Protein AF-A0A024TFE6-F1 (afdb_monomer_lite)

Foldseek 3Di:
DYDDDDDDDDDPPPPVVVVVVVVVVVVPDPDDPPPPPDPDDDLVVLVVVLCVVQDDPPPQDDDPVVVVVVVVVLVVVLVVVVVLLCVQVQDPPQRAGDPVVNVVLLQVLLVVQLVLLLVVLVCQLVVLVVVVVVVVVPAPDDPVLCCLSVVFLNVLSVVLNVLSVVPVCSSVNQVSLLRNLLSNLLSLLVVLLVRLAAAASVVNLVSLQCLLPRRSHRLVSSLVSLVVSLVSNLVSVVVSCVVVDVSSDHPLRSVLSSVLSVLSSVLSSLLSVLVSNVSSVVSSQLDPDPDPPDPDPNVVCPDCSVPQVSQADPQQRAGPDVVSRLSCLLQVLPCRVPVSDSSPPLVSLLCSLVLCVVLLVSLLVVLVSVLVVLCVQPVVDPNVLSVLSCCLRVVQQNVLSVVLSVLSNVLSVVLSVLVVVLVVVSVVVVVVVVVVVVPDDDDDDDDDDDDDDDDDDDPPDDDDDDDDDDDDDDDDDDDDDDPPVVVVVVVVVVNVVSVVVSSVSSSVSSVVSLVSLLVSLLSLLVSLLVSLVSQCVDPVRVSCSSSSVSVSVSSLCCLVRGSSSHRPNSSCVSSVVSVVVSVVVVVVVVVVVVD

Sequence (595 aa):
MEHDGASSTLDEYPYVALAETRRRIYASIPRRRSLIETPFFEEDEAAELILKANAPPNTVDGTIHEMMLNIRGSKYRHDQFAKIQAQTGMSPSTLCFSPEYERGYRKYIQRAAVPRTRVCFALGFIATLAHFLWDNQRIVYTPITKFLAFGVAVMSFGVGFVLTYVPQLSMYTETLSVVAFACVAGVLIALKPLHAQRGPVIPLLILIIPLFGVTRMRFMYSTILGWSILFAYITVQLVSRLHLGPAYDSRSDVFYQSINYGIAVVSGMVSHYRQELLRRRNYALKLPFQGMTDQDCSVALQKDKFAKKHLVHRASMEFQNPAVEECFIRHWYLIDPFPFENPNAAVLHQGAFRVIRFSVMTVLLNQLFLAVQDYRLLHKLPNHLAAIGYGLRFGVVDVAYLSTAAFMYIVGQRYYKLWLATREEDDKEASSGAEYSTCRGIEEPSTCWSWCPRWATRNPYSIVGEGDTSDEEEDGACLRKSPRRWHVMATLFHANSQTTKTNQAQTTDVLSAQIYAVMVVAVHMACMATMLFVVATSPASQALSDIYLMGFLNATIFAHRSGFRVRHKYAVGITSLVGFVTICTAASVRSFGRQ

Radius of gyration: 32.24 Å; chains: 1; bounding box: 82×68×101 Å

Structure (mmCIF, N/CA/C/O backbone):
data_AF-A0A024TFE6-F1
#
_entry.id   AF-A0A024TFE6-F1
#
loop_
_atom_site.group_PDB
_atom_site.id
_atom_site.type_symbol
_atom_site.label_atom_id
_atom_site.label_alt_id
_atom_site.label_comp_id
_atom_site.label_asym_id
_atom_site.label_entity_id
_atom_site.label_seq_id
_atom_site.pdbx_PDB_ins_code
_atom_site.Cartn_x
_atom_site.Cartn_y
_atom_site.Cartn_z
_atom_site.occupancy
_atom_site.B_iso_or_equiv
_atom_site.auth_seq_id
_atom_site.auth_comp_id
_atom_site.auth_asym_id
_atom_site.auth_atom_id
_atom_site.pdbx_PDB_model_num
ATOM 1 N N . MET A 1 1 ? -12.349 -21.672 -59.161 1.00 26.58 1 MET A N 1
ATOM 2 C CA . MET A 1 1 ? -11.613 -21.470 -60.422 1.00 26.58 1 MET A CA 1
ATOM 3 C C . MET A 1 1 ? -11.569 -19.972 -60.627 1.00 26.58 1 MET A C 1
ATOM 5 O O . MET A 1 1 ? -12.626 -19.401 -60.837 1.00 26.58 1 MET A O 1
ATOM 9 N N . GLU A 1 2 ? -10.563 -19.295 -60.078 1.00 25.42 2 GLU A N 1
ATOM 10 C CA . GLU A 1 2 ? -9.200 -19.028 -60.615 1.00 25.42 2 GLU A CA 1
ATOM 11 C C . GLU A 1 2 ? -9.153 -17.517 -60.923 1.00 25.42 2 GLU A C 1
ATOM 13 O O . GLU A 1 2 ? -10.051 -17.027 -61.597 1.00 25.42 2 GLU A O 1
ATOM 18 N N . HIS A 1 3 ? -8.408 -16.753 -60.104 1.00 25.09 3 HIS A N 1
ATOM 19 C CA . HIS A 1 3 ? -7.161 -16.023 -60.445 1.00 25.09 3 HIS A CA 1
ATOM 20 C C . HIS A 1 3 ? -7.418 -14.791 -61.357 1.00 25.09 3 HIS A C 1
ATOM 22 O O . HIS A 1 3 ? -8.149 -14.889 -62.327 1.00 25.09 3 HIS A O 1
ATOM 28 N N . ASP A 1 4 ? -6.918 -13.572 -61.124 1.00 27.09 4 ASP A N 1
ATOM 29 C CA . ASP A 1 4 ? -5.776 -13.118 -60.329 1.00 27.09 4 ASP A CA 1
ATOM 30 C C . ASP A 1 4 ? -5.905 -11.639 -59.922 1.00 27.09 4 ASP A C 1
ATOM 32 O O . ASP A 1 4 ? -6.427 -10.807 -60.667 1.00 27.09 4 ASP A O 1
ATOM 36 N N . GLY A 1 5 ? -5.387 -11.318 -58.733 1.00 24.95 5 GLY A N 1
ATOM 37 C CA . GLY A 1 5 ? -5.219 -9.961 -58.224 1.00 24.95 5 GLY A CA 1
ATOM 38 C C . GLY A 1 5 ? -3.793 -9.469 -58.454 1.00 24.95 5 GLY A C 1
ATOM 39 O O . GLY A 1 5 ? -2.841 -10.041 -57.933 1.00 24.95 5 GLY A O 1
ATOM 40 N N . ALA A 1 6 ? -3.648 -8.374 -59.196 1.00 25.41 6 ALA A N 1
ATOM 41 C CA . ALA A 1 6 ? -2.391 -7.652 -59.324 1.00 25.41 6 ALA A CA 1
ATOM 42 C C . ALA A 1 6 ? -2.224 -6.691 -58.133 1.00 25.41 6 ALA A C 1
ATOM 44 O O . ALA A 1 6 ? -2.765 -5.585 -58.130 1.00 25.41 6 ALA A O 1
ATOM 45 N N . SER A 1 7 ? -1.476 -7.108 -57.108 1.00 29.19 7 SER A N 1
ATOM 46 C CA . SER A 1 7 ? -0.965 -6.211 -56.068 1.00 29.19 7 SER A CA 1
ATOM 47 C C . SER A 1 7 ? 0.487 -5.834 -56.369 1.00 29.19 7 SER A C 1
ATOM 49 O O . SER A 1 7 ? 1.394 -6.638 -56.182 1.00 29.19 7 SER A O 1
ATOM 51 N N . SER A 1 8 ? 0.653 -4.600 -56.847 1.00 27.50 8 SER A N 1
ATOM 52 C CA . SER A 1 8 ? 1.829 -3.719 -56.779 1.00 27.50 8 SER A CA 1
ATOM 53 C C . SER A 1 8 ? 3.074 -4.278 -56.067 1.00 27.50 8 SER A C 1
ATOM 55 O O . SER A 1 8 ? 3.286 -4.053 -54.877 1.00 27.50 8 SER A O 1
ATOM 57 N N . THR A 1 9 ? 3.938 -4.941 -56.831 1.00 30.84 9 THR A N 1
ATOM 58 C CA . THR A 1 9 ? 5.328 -5.256 -56.487 1.00 30.84 9 THR A CA 1
ATOM 59 C C . THR A 1 9 ? 6.232 -4.108 -56.927 1.00 30.84 9 THR A C 1
ATOM 61 O O . THR A 1 9 ? 6.692 -4.114 -58.061 1.00 30.84 9 THR A O 1
ATOM 64 N N . LEU A 1 10 ? 6.468 -3.117 -56.072 1.00 30.81 10 LEU A N 1
ATOM 65 C CA . LEU A 1 10 ? 7.510 -2.094 -56.241 1.00 30.81 10 LEU A CA 1
ATOM 66 C C . LEU A 1 10 ? 7.674 -1.405 -54.879 1.00 30.81 10 LEU A C 1
ATOM 68 O O . LEU A 1 10 ? 6.957 -0.455 -54.609 1.00 30.81 10 LEU A O 1
ATOM 72 N N . ASP A 1 11 ? 8.501 -1.985 -53.996 1.00 31.50 11 ASP A N 1
ATOM 73 C CA . ASP A 1 11 ? 9.142 -1.307 -52.839 1.00 31.50 11 ASP A CA 1
ATOM 74 C C . ASP A 1 11 ? 10.037 -2.240 -51.975 1.00 31.50 11 ASP A C 1
ATOM 76 O O . ASP A 1 11 ? 10.689 -1.792 -51.034 1.00 31.50 11 ASP A O 1
ATOM 80 N N . GLU A 1 12 ? 10.159 -3.538 -52.289 1.00 35.84 12 GLU A N 1
ATOM 81 C CA . GLU A 1 12 ? 10.964 -4.492 -51.489 1.00 35.84 12 GLU A CA 1
ATOM 82 C C . GLU A 1 12 ? 12.464 -4.587 -51.852 1.00 35.84 12 GLU A C 1
ATOM 84 O O . GLU A 1 12 ? 13.231 -5.274 -51.172 1.00 35.84 12 GLU A O 1
ATOM 89 N N . TYR A 1 13 ? 12.935 -3.894 -52.890 1.00 35.00 13 TYR A N 1
ATOM 90 C CA . TYR A 1 13 ? 14.229 -4.228 -53.502 1.00 35.00 13 TYR A CA 1
ATOM 91 C C . TYR A 1 13 ? 15.526 -3.796 -52.774 1.00 35.00 13 TYR A C 1
ATOM 93 O O . TYR A 1 13 ? 16.515 -4.516 -52.933 1.00 35.00 13 TYR A O 1
ATOM 101 N N . PRO A 1 14 ? 15.609 -2.751 -51.919 1.00 31.52 14 PRO A N 1
ATOM 102 C CA . PRO A 1 14 ? 16.893 -2.421 -51.284 1.00 31.52 14 PRO A CA 1
ATOM 103 C C . PRO A 1 14 ? 17.210 -3.266 -50.032 1.00 31.52 14 PRO A C 1
ATOM 105 O O . PRO A 1 14 ? 18.366 -3.340 -49.615 1.00 31.52 14 PRO A O 1
ATOM 108 N N . TYR A 1 15 ? 16.223 -3.948 -49.434 1.00 31.75 15 TYR A N 1
ATOM 109 C CA . TYR A 1 15 ? 16.424 -4.749 -48.215 1.00 31.75 15 TYR A CA 1
ATOM 110 C C . TYR A 1 15 ? 16.866 -6.194 -48.488 1.00 31.75 15 TYR A C 1
ATOM 112 O O . TYR A 1 15 ? 17.599 -6.774 -47.682 1.00 31.75 15 TYR A O 1
ATOM 120 N N . VAL A 1 16 ? 16.467 -6.773 -49.625 1.00 38.72 16 VAL A N 1
ATOM 121 C CA . VAL A 1 16 ? 16.805 -8.161 -49.988 1.00 38.72 16 VAL A CA 1
ATOM 122 C C . VAL A 1 16 ? 18.270 -8.280 -50.428 1.00 38.72 16 VAL A C 1
ATOM 124 O O . VAL A 1 16 ? 18.963 -9.205 -50.000 1.00 38.72 16 VAL A O 1
ATOM 127 N N . ALA A 1 17 ? 18.786 -7.290 -51.165 1.00 34.16 17 ALA A N 1
ATOM 128 C CA . ALA A 1 17 ? 20.174 -7.276 -51.630 1.00 34.16 17 ALA A CA 1
ATOM 129 C C . ALA A 1 17 ? 21.187 -7.193 -50.468 1.00 34.16 17 ALA A C 1
ATOM 131 O O . ALA A 1 17 ? 22.140 -7.967 -50.415 1.00 34.16 17 ALA A O 1
ATOM 132 N N . LEU A 1 18 ? 20.944 -6.337 -49.465 1.00 35.34 18 LEU A N 1
ATOM 133 C CA . LEU A 1 18 ? 21.792 -6.233 -48.263 1.00 35.34 18 LEU A CA 1
ATOM 134 C C . LEU A 1 18 ? 21.763 -7.505 -47.393 1.00 35.34 18 LEU A C 1
ATOM 136 O O . LEU A 1 18 ? 22.752 -7.832 -46.728 1.00 35.34 18 LEU A O 1
ATOM 140 N N . ALA A 1 19 ? 20.649 -8.244 -47.403 1.00 40.91 19 ALA A N 1
ATOM 141 C CA . ALA A 1 19 ? 20.513 -9.508 -46.683 1.00 40.91 19 ALA A CA 1
ATOM 142 C C . ALA A 1 19 ? 21.290 -10.655 -47.357 1.00 40.91 19 ALA A C 1
ATOM 144 O O . ALA A 1 19 ? 21.881 -11.489 -46.662 1.00 40.91 19 ALA A O 1
ATOM 145 N N . GLU A 1 20 ? 21.347 -10.683 -48.691 1.00 37.34 20 GLU A N 1
ATOM 146 C CA . GLU A 1 20 ? 22.116 -11.675 -49.451 1.00 37.34 20 GLU A CA 1
ATOM 147 C C . GLU A 1 20 ? 23.628 -11.458 -49.361 1.00 37.34 20 GLU A C 1
ATOM 149 O O . GLU A 1 20 ? 24.372 -12.425 -49.159 1.00 37.34 20 GLU A O 1
ATOM 154 N N . THR A 1 21 ? 24.094 -10.206 -49.396 1.00 33.38 21 THR A N 1
ATOM 155 C CA . THR A 1 21 ? 25.523 -9.893 -49.236 1.00 33.38 21 THR A CA 1
ATOM 156 C C . THR A 1 21 ? 26.003 -10.211 -47.817 1.00 33.38 21 THR A C 1
ATOM 158 O O . THR A 1 21 ? 27.072 -10.798 -47.646 1.00 33.38 21 THR A O 1
ATOM 161 N N . ARG A 1 22 ? 25.175 -9.965 -46.784 1.00 40.38 22 ARG A N 1
ATOM 162 C CA . ARG A 1 22 ? 25.458 -10.442 -45.414 1.00 40.38 22 ARG A CA 1
ATOM 163 C C . ARG A 1 22 ? 25.509 -11.968 -45.337 1.00 40.38 22 ARG A C 1
ATOM 165 O O . ARG A 1 22 ? 26.431 -12.495 -44.720 1.00 40.38 22 ARG A O 1
ATOM 172 N N . ARG A 1 23 ? 24.583 -12.699 -45.972 1.00 35.72 23 ARG A N 1
ATOM 173 C CA . ARG A 1 23 ? 24.592 -14.179 -45.956 1.00 35.72 23 ARG A CA 1
ATOM 174 C C . ARG A 1 23 ? 25.882 -14.775 -46.518 1.00 35.72 23 ARG A C 1
ATOM 176 O O . ARG A 1 23 ? 26.357 -15.760 -45.961 1.00 35.72 23 ARG A O 1
ATOM 183 N N . ARG A 1 24 ? 26.471 -14.185 -47.565 1.00 37.34 24 ARG A N 1
ATOM 184 C CA . ARG A 1 24 ? 27.740 -14.679 -48.138 1.00 37.34 24 ARG A CA 1
ATOM 185 C C . ARG A 1 24 ? 28.943 -14.425 -47.225 1.00 37.34 24 ARG A C 1
ATOM 187 O O . ARG A 1 24 ? 29.805 -15.290 -47.126 1.00 37.34 24 ARG A O 1
ATOM 194 N N . ILE A 1 25 ? 28.967 -13.307 -46.494 1.00 38.84 25 ILE A N 1
ATOM 195 C CA . ILE A 1 25 ? 30.054 -12.973 -45.552 1.00 38.84 25 ILE A CA 1
ATOM 196 C C . ILE A 1 25 ? 29.986 -13.833 -44.273 1.00 38.84 25 ILE A C 1
ATOM 198 O O . ILE A 1 25 ? 31.017 -14.181 -43.704 1.00 38.84 25 ILE A O 1
ATOM 202 N N . TYR A 1 26 ? 28.790 -14.256 -43.843 1.00 37.16 26 TYR A N 1
ATOM 203 C CA . TYR A 1 26 ? 28.620 -15.160 -42.693 1.00 37.16 26 TYR A CA 1
ATOM 204 C C . TYR A 1 26 ? 28.802 -16.654 -43.022 1.00 37.16 26 TYR A C 1
ATOM 206 O O . TYR A 1 26 ? 28.875 -17.466 -42.100 1.00 37.16 26 TYR A O 1
ATOM 214 N N . ALA A 1 27 ? 28.894 -17.037 -44.300 1.00 35.94 27 ALA A N 1
ATOM 215 C CA . ALA A 1 27 ? 29.049 -18.435 -44.712 1.00 35.94 27 ALA A CA 1
ATOM 216 C C . ALA A 1 27 ? 30.477 -18.989 -44.521 1.00 35.94 27 ALA A C 1
ATOM 218 O O . ALA A 1 27 ? 30.652 -20.204 -44.480 1.00 35.94 27 ALA A O 1
ATOM 219 N N . SER A 1 28 ? 31.488 -18.125 -44.371 1.00 35.16 28 SER A N 1
ATOM 220 C CA . SER A 1 28 ? 32.898 -18.512 -44.185 1.00 35.16 28 SER A CA 1
ATOM 221 C C . SER A 1 28 ? 33.365 -18.513 -42.722 1.00 35.16 28 SER A C 1
ATOM 223 O O . SER A 1 28 ? 34.517 -18.840 -42.439 1.00 35.16 28 SER A O 1
ATOM 225 N N . ILE A 1 29 ? 32.481 -18.188 -41.773 1.00 34.66 29 ILE A N 1
ATOM 226 C CA . ILE A 1 29 ? 32.770 -18.248 -40.336 1.00 34.66 29 ILE A CA 1
ATOM 227 C C . ILE A 1 29 ? 32.368 -19.644 -39.836 1.00 34.66 29 ILE A C 1
ATOM 229 O O . ILE A 1 29 ? 31.231 -20.058 -40.079 1.00 34.66 29 ILE A O 1
ATOM 233 N N . PRO A 1 30 ? 33.244 -20.393 -39.136 1.00 29.64 30 PRO A N 1
ATOM 234 C CA . PRO A 1 30 ? 32.888 -21.710 -38.618 1.00 29.64 30 PRO A CA 1
ATOM 235 C C . PRO A 1 30 ? 31.619 -21.592 -37.769 1.00 29.64 30 PRO A C 1
ATOM 237 O O . PRO A 1 30 ? 31.562 -20.781 -36.841 1.00 29.64 30 PRO A O 1
ATOM 240 N N . ARG A 1 31 ? 30.591 -22.378 -38.129 1.00 32.78 31 ARG A N 1
ATOM 241 C CA . ARG A 1 31 ? 29.284 -22.444 -37.455 1.00 32.78 31 ARG A CA 1
ATOM 242 C C . ARG A 1 31 ? 29.492 -22.438 -35.941 1.00 32.78 31 ARG A C 1
ATOM 244 O O . ARG A 1 31 ? 29.918 -23.441 -35.368 1.00 32.78 31 ARG A O 1
ATOM 251 N N . ARG A 1 32 ? 29.160 -21.323 -35.278 1.00 31.52 32 ARG A N 1
ATOM 252 C CA . ARG A 1 32 ? 28.954 -21.333 -33.827 1.00 31.52 32 ARG A CA 1
ATOM 253 C C . ARG A 1 32 ? 27.873 -22.371 -33.551 1.00 31.52 32 ARG A C 1
ATOM 255 O O . ARG A 1 32 ? 26.787 -22.290 -34.125 1.00 31.52 32 ARG A O 1
ATOM 262 N N . ARG A 1 33 ? 28.197 -23.350 -32.702 1.00 27.47 33 ARG A N 1
ATOM 263 C CA . ARG A 1 33 ? 27.231 -24.309 -32.159 1.00 27.47 33 ARG A CA 1
ATOM 264 C C . ARG A 1 33 ? 26.001 -23.542 -31.672 1.00 27.47 33 ARG A C 1
ATOM 266 O O . ARG A 1 33 ? 26.136 -22.502 -31.025 1.00 27.47 33 ARG A O 1
ATOM 273 N N . SER A 1 34 ? 24.823 -24.041 -32.026 1.00 31.12 34 SER A N 1
ATOM 274 C CA . SER A 1 34 ? 23.542 -23.543 -31.539 1.00 31.12 34 SER A CA 1
ATOM 275 C C . SER A 1 34 ? 23.584 -23.397 -30.019 1.00 31.12 34 SER A C 1
ATOM 277 O O . SER A 1 34 ? 23.943 -24.343 -29.321 1.00 31.12 34 SER A O 1
ATOM 279 N N . LEU A 1 35 ? 23.155 -22.240 -29.509 1.00 35.19 35 LEU A N 1
ATOM 280 C CA . LEU A 1 35 ? 23.023 -21.893 -28.079 1.00 35.19 35 LEU A CA 1
ATOM 281 C C . LEU A 1 35 ? 22.072 -22.817 -27.273 1.00 35.19 35 LEU A C 1
ATOM 283 O O . LEU A 1 35 ? 21.703 -22.505 -26.145 1.00 35.19 35 LEU A O 1
ATOM 287 N N . ILE A 1 36 ? 21.634 -23.930 -27.864 1.00 34.66 36 ILE A N 1
ATOM 288 C CA . ILE A 1 36 ? 20.611 -24.849 -27.358 1.00 34.66 36 ILE A CA 1
ATOM 289 C C . ILE A 1 36 ? 21.210 -26.222 -26.994 1.00 34.66 36 ILE A C 1
ATOM 291 O O . ILE A 1 36 ? 20.580 -26.978 -26.262 1.00 34.66 36 ILE A O 1
ATOM 295 N N . GLU A 1 37 ? 22.454 -26.520 -27.380 1.00 31.34 37 GLU A N 1
ATOM 296 C CA . GLU A 1 37 ? 23.142 -27.762 -26.990 1.00 31.34 37 GLU A CA 1
ATOM 297 C C . GLU A 1 37 ? 24.332 -27.479 -26.070 1.00 31.34 37 GLU A C 1
ATOM 299 O O . GLU A 1 37 ? 25.490 -27.731 -26.400 1.00 31.34 37 GLU A O 1
ATOM 304 N N . THR A 1 38 ? 24.049 -26.955 -24.881 1.00 30.11 38 THR A N 1
ATOM 305 C CA . THR A 1 38 ? 24.964 -27.089 -23.742 1.00 30.11 38 THR A CA 1
ATOM 306 C C . THR A 1 38 ? 24.175 -27.598 -22.539 1.00 30.11 38 THR A C 1
ATOM 308 O O . THR A 1 38 ? 23.211 -26.947 -22.121 1.00 30.11 38 THR A O 1
ATOM 311 N N . PRO A 1 39 ? 24.524 -28.780 -22.004 1.00 35.31 39 PRO A N 1
ATOM 312 C CA . PRO A 1 39 ? 23.870 -29.332 -20.834 1.00 35.31 39 PRO A CA 1
ATOM 313 C C . PRO A 1 39 ? 24.322 -28.524 -19.609 1.00 35.31 39 PRO A C 1
ATOM 315 O O . PRO A 1 39 ? 25.515 -28.333 -19.411 1.00 35.31 39 PRO A O 1
ATOM 318 N N . PHE A 1 40 ? 23.355 -28.076 -18.803 1.00 35.38 40 PHE A N 1
ATOM 319 C CA . PHE A 1 40 ? 23.525 -27.352 -17.530 1.00 35.38 40 PHE A CA 1
ATOM 320 C C . PHE A 1 40 ? 24.152 -25.943 -17.649 1.00 35.38 40 PHE A C 1
ATOM 322 O O . PHE A 1 40 ? 25.349 -25.777 -17.832 1.00 35.38 40 PHE A O 1
ATOM 329 N N . PHE A 1 41 ? 23.316 -24.905 -17.517 1.00 42.66 41 PHE A N 1
ATOM 330 C CA . PHE A 1 41 ? 23.731 -23.493 -17.520 1.00 42.66 41 PHE A CA 1
ATOM 331 C C . PHE A 1 41 ? 23.966 -22.988 -16.078 1.00 42.66 41 PHE A C 1
ATOM 333 O O . PHE A 1 41 ? 23.101 -23.201 -15.225 1.00 42.66 41 PHE A O 1
ATOM 340 N N . GLU A 1 42 ? 25.101 -22.324 -15.818 1.00 50.66 42 GLU A N 1
ATOM 341 C CA . GLU A 1 42 ? 25.534 -21.786 -14.508 1.00 50.66 42 GLU A CA 1
ATOM 342 C C . GLU A 1 42 ? 24.770 -20.505 -14.077 1.00 50.66 42 GLU A C 1
ATOM 344 O O . GLU A 1 42 ? 24.212 -19.787 -14.911 1.00 50.66 42 GLU A O 1
ATOM 349 N N . GLU A 1 43 ? 24.724 -20.209 -12.766 1.00 50.81 43 GLU A N 1
ATOM 350 C CA . GLU A 1 43 ? 23.945 -19.100 -12.165 1.00 50.81 43 GLU A CA 1
ATOM 351 C C . GLU A 1 43 ? 24.353 -17.692 -12.668 1.00 50.81 43 GLU A C 1
ATOM 353 O O . GLU A 1 43 ? 23.515 -16.785 -12.698 1.00 50.81 43 GLU A O 1
ATOM 358 N N . ASP A 1 44 ? 25.589 -17.520 -13.149 1.00 58.34 44 ASP A N 1
ATOM 359 C CA . ASP A 1 44 ? 26.146 -16.231 -13.589 1.00 58.34 44 ASP A CA 1
ATOM 360 C C . ASP A 1 44 ? 25.628 -15.746 -14.959 1.00 58.34 44 ASP A C 1
ATOM 362 O O . ASP A 1 44 ? 25.551 -14.539 -15.213 1.00 58.34 44 ASP A O 1
ATOM 366 N N . GLU A 1 45 ? 25.153 -16.648 -15.826 1.00 68.88 45 GLU A N 1
ATOM 367 C CA . GLU A 1 45 ? 24.688 -16.291 -17.178 1.00 68.88 45 GLU A CA 1
ATOM 368 C C . GLU A 1 45 ? 23.398 -15.440 -17.142 1.00 68.88 45 GLU A C 1
ATOM 370 O O . GLU A 1 45 ? 23.166 -14.581 -17.995 1.00 68.88 45 GLU A O 1
ATOM 375 N N . ALA A 1 46 ? 22.530 -15.631 -16.138 1.00 69.31 46 ALA A N 1
ATOM 376 C CA . ALA A 1 46 ? 21.313 -14.825 -15.998 1.00 69.31 46 ALA A CA 1
ATOM 377 C C . ALA A 1 46 ? 21.635 -13.356 -15.680 1.00 69.31 46 ALA A C 1
ATOM 379 O O . ALA A 1 46 ? 20.984 -12.453 -16.212 1.00 69.31 46 ALA A O 1
ATOM 380 N N . ALA A 1 47 ? 22.646 -13.120 -14.841 1.00 75.38 47 ALA A N 1
ATOM 381 C CA . ALA A 1 47 ? 23.121 -11.781 -14.524 1.00 75.38 47 ALA A CA 1
ATOM 382 C C . ALA A 1 47 ? 23.760 -11.119 -15.751 1.00 75.38 47 ALA A C 1
ATOM 384 O O . ALA A 1 47 ? 23.441 -9.968 -16.053 1.00 75.38 47 ALA A O 1
ATOM 385 N N . GLU A 1 48 ? 24.572 -11.860 -16.508 1.00 76.81 48 GLU A N 1
ATOM 386 C CA . GLU A 1 48 ? 25.176 -11.372 -17.751 1.00 76.81 48 GLU A CA 1
ATOM 387 C C . GLU A 1 48 ? 24.112 -10.969 -18.783 1.00 76.81 48 GLU A C 1
ATOM 389 O O . GLU A 1 48 ? 24.179 -9.883 -19.362 1.00 76.81 48 GLU A O 1
ATOM 394 N N . LEU A 1 49 ? 23.069 -11.787 -18.964 1.00 75.06 49 LEU A N 1
ATOM 395 C CA . LEU A 1 49 ? 21.955 -11.472 -19.862 1.00 75.06 49 LEU A CA 1
ATOM 396 C C . LEU A 1 49 ? 21.192 -10.214 -19.425 1.00 75.06 49 LEU A C 1
ATOM 398 O O . LEU A 1 49 ? 20.822 -9.401 -20.275 1.00 75.06 49 LEU A O 1
ATOM 402 N N . ILE A 1 50 ? 20.972 -10.027 -18.118 1.00 75.94 50 ILE A N 1
ATOM 403 C CA . ILE A 1 50 ? 20.328 -8.819 -17.579 1.00 75.94 50 ILE A CA 1
ATOM 404 C C . ILE A 1 50 ? 21.195 -7.584 -17.841 1.00 75.94 50 ILE A C 1
ATOM 406 O O . ILE A 1 50 ? 20.675 -6.557 -18.281 1.00 75.94 50 ILE A O 1
ATOM 410 N N . LEU A 1 51 ? 22.504 -7.671 -17.600 1.00 77.31 51 LEU A N 1
ATOM 411 C CA . LEU A 1 51 ? 23.433 -6.563 -17.829 1.00 77.31 51 LEU A CA 1
ATOM 412 C C . LEU A 1 51 ? 23.528 -6.214 -19.315 1.00 77.31 51 LEU A C 1
ATOM 414 O O . LEU A 1 51 ? 23.434 -5.045 -19.678 1.00 77.31 51 LEU A O 1
ATOM 418 N N . LYS A 1 52 ? 23.606 -7.223 -20.186 1.00 73.19 52 LYS A N 1
ATOM 419 C CA . LYS A 1 52 ? 23.631 -7.046 -21.641 1.00 73.19 52 LYS A CA 1
ATOM 420 C C . LYS A 1 52 ? 22.348 -6.406 -22.170 1.00 73.19 52 LYS A C 1
ATOM 422 O O . LYS A 1 52 ? 22.410 -5.562 -23.058 1.00 73.19 52 LYS A O 1
ATOM 427 N N . ALA A 1 53 ? 21.193 -6.771 -21.614 1.00 70.19 53 ALA A N 1
ATOM 428 C CA . ALA A 1 53 ? 19.913 -6.174 -21.988 1.00 70.19 53 ALA A CA 1
ATOM 429 C C . ALA A 1 53 ? 19.790 -4.696 -21.575 1.00 70.19 53 ALA A C 1
ATOM 431 O O . ALA A 1 53 ? 19.057 -3.950 -22.220 1.00 70.19 53 ALA A O 1
ATOM 432 N N . ASN A 1 54 ? 20.499 -4.272 -20.523 1.00 72.12 54 ASN A N 1
ATOM 433 C CA . ASN A 1 54 ? 20.478 -2.898 -20.005 1.00 72.12 54 ASN A CA 1
ATOM 434 C C . ASN A 1 54 ? 21.730 -2.085 -20.371 1.00 72.12 54 ASN A C 1
ATOM 436 O O . ASN A 1 54 ? 21.916 -0.979 -19.853 1.00 72.12 54 ASN A O 1
ATOM 440 N N . ALA A 1 55 ? 22.584 -2.613 -21.251 1.00 67.06 55 ALA A N 1
ATOM 441 C CA . ALA A 1 55 ? 23.795 -1.930 -21.673 1.00 67.06 55 ALA A CA 1
ATOM 442 C C . ALA A 1 55 ? 23.459 -0.552 -22.282 1.00 67.06 55 ALA A C 1
ATOM 444 O O . ALA A 1 55 ? 22.437 -0.407 -22.972 1.00 67.06 55 ALA A O 1
ATOM 445 N N . PRO A 1 56 ? 24.280 0.483 -22.021 1.00 63.50 56 PRO A N 1
ATOM 446 C CA . PRO A 1 56 ? 24.122 1.763 -22.692 1.00 63.50 56 PRO A CA 1
ATOM 447 C C . PRO A 1 56 ? 24.174 1.546 -24.211 1.00 63.50 56 PRO A C 1
ATOM 449 O O . PRO A 1 56 ? 24.917 0.685 -24.683 1.00 63.50 56 PRO A O 1
ATOM 452 N N . PRO A 1 57 ? 23.354 2.270 -24.991 1.00 57.19 57 PRO A N 1
ATOM 453 C CA . PRO A 1 57 ? 23.441 2.181 -26.438 1.00 57.19 57 PRO A CA 1
ATOM 454 C C . PRO A 1 57 ? 24.848 2.627 -26.847 1.00 57.19 57 PRO A C 1
ATOM 456 O O . PRO A 1 57 ? 25.257 3.727 -26.484 1.00 57.19 57 PRO A O 1
ATOM 459 N N . ASN A 1 58 ? 25.587 1.780 -27.567 1.00 52.53 58 ASN A N 1
ATOM 460 C CA . ASN A 1 58 ? 26.887 2.152 -28.120 1.00 52.53 58 ASN A CA 1
ATOM 461 C C . ASN A 1 58 ? 26.664 3.277 -29.138 1.00 52.53 58 ASN A C 1
ATOM 463 O O . ASN A 1 58 ? 26.243 3.027 -30.264 1.00 52.53 58 ASN A O 1
ATOM 467 N N . THR A 1 59 ? 26.886 4.519 -28.718 1.00 51.03 59 THR A N 1
ATOM 468 C CA . THR A 1 59 ? 26.811 5.710 -29.577 1.00 51.03 59 THR A CA 1
ATOM 469 C C . THR A 1 59 ? 28.150 6.056 -30.217 1.00 51.03 59 THR A C 1
ATOM 471 O O . THR A 1 59 ? 28.216 7.024 -30.960 1.00 51.03 59 THR A O 1
ATOM 474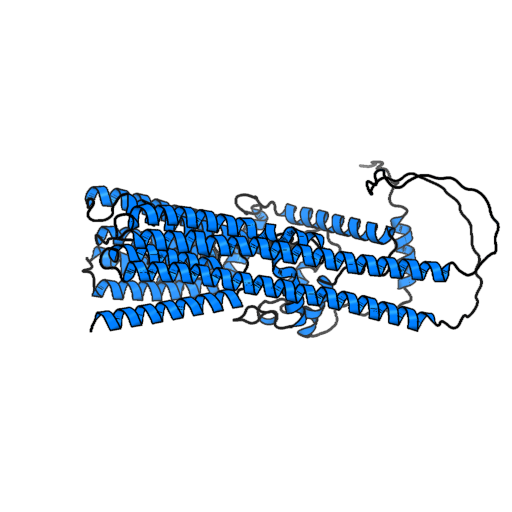 N N . VAL A 1 60 ? 29.203 5.293 -29.915 1.00 49.31 60 VAL A N 1
ATOM 475 C CA . VAL A 1 60 ? 30.593 5.683 -30.184 1.00 49.31 60 VAL A CA 1
ATOM 476 C C . VAL A 1 60 ? 31.029 5.390 -31.629 1.00 49.31 60 VAL A C 1
ATOM 478 O O . VAL A 1 60 ? 31.919 6.061 -32.129 1.00 49.31 60 VAL A O 1
ATOM 481 N N . ASP A 1 61 ? 30.353 4.485 -32.349 1.00 45.44 61 ASP A N 1
ATOM 482 C CA . ASP A 1 61 ? 30.875 3.954 -33.623 1.00 45.44 61 ASP A CA 1
ATOM 483 C C . ASP A 1 61 ? 29.913 4.068 -34.823 1.00 45.44 61 ASP A C 1
ATOM 485 O O . ASP A 1 61 ? 29.945 3.211 -35.703 1.00 45.44 61 ASP A O 1
ATOM 489 N N . GLY A 1 62 ? 29.046 5.088 -34.891 1.00 52.31 62 GLY A N 1
ATOM 490 C CA . GLY A 1 62 ? 28.084 5.199 -35.997 1.00 52.31 62 GLY A CA 1
ATOM 491 C C . GLY A 1 62 ? 27.922 6.595 -36.585 1.00 52.31 62 GLY A C 1
ATOM 492 O O . GLY A 1 62 ? 27.882 7.593 -35.869 1.00 52.31 62 GLY A O 1
ATOM 493 N N . THR A 1 63 ? 27.771 6.667 -37.910 1.00 59.06 63 THR A N 1
ATOM 494 C CA . THR A 1 63 ? 27.370 7.899 -38.612 1.00 59.06 63 THR A CA 1
ATOM 495 C C . THR A 1 63 ? 26.018 8.414 -38.087 1.00 59.06 63 THR A C 1
ATOM 497 O O . THR A 1 63 ? 25.202 7.647 -37.569 1.00 59.06 63 THR A O 1
ATOM 500 N N . ILE A 1 64 ? 25.717 9.711 -38.261 1.00 62.41 64 ILE A N 1
ATOM 501 C CA . ILE A 1 64 ? 24.404 10.310 -37.908 1.00 62.41 64 ILE A CA 1
ATOM 502 C C . ILE A 1 64 ? 23.241 9.477 -38.482 1.00 62.41 64 ILE A C 1
ATOM 504 O O . ILE A 1 64 ? 22.193 9.322 -37.850 1.00 62.41 64 ILE A O 1
ATOM 508 N N . HIS A 1 65 ? 23.457 8.882 -39.656 1.00 63.59 65 HIS A N 1
ATOM 509 C CA . HIS A 1 65 ? 22.524 7.969 -40.298 1.00 63.59 65 HIS A CA 1
ATOM 510 C C . HIS A 1 65 ? 22.253 6.705 -39.465 1.00 63.59 65 HIS A C 1
ATOM 512 O O . HIS A 1 65 ? 21.094 6.373 -39.215 1.00 63.59 65 HIS A O 1
ATOM 518 N N . GLU A 1 66 ? 23.288 6.032 -38.959 1.00 60.50 66 GLU A N 1
ATOM 519 C CA . GLU A 1 66 ? 23.139 4.866 -38.079 1.00 60.50 66 GLU A CA 1
ATOM 520 C C . GLU A 1 66 ? 22.472 5.221 -36.748 1.00 60.50 66 GLU A C 1
ATOM 522 O O . GLU A 1 66 ? 21.634 4.466 -36.246 1.00 60.50 66 GLU A O 1
ATOM 527 N N . MET A 1 67 ? 22.764 6.403 -36.200 1.00 59.34 67 MET A N 1
ATOM 528 C CA . MET A 1 67 ? 22.069 6.909 -35.017 1.00 59.34 67 MET A CA 1
ATOM 529 C C . MET A 1 67 ? 20.569 7.097 -35.291 1.00 59.34 67 MET A C 1
ATOM 531 O O . MET A 1 67 ? 19.732 6.642 -34.504 1.00 59.34 67 MET A O 1
ATOM 535 N N . MET A 1 68 ? 20.204 7.711 -36.421 1.00 64.69 68 MET A N 1
ATOM 536 C CA . MET A 1 68 ? 18.804 7.870 -36.830 1.00 64.69 68 MET A CA 1
ATOM 537 C C . MET A 1 68 ? 18.114 6.525 -37.077 1.00 64.69 68 MET A C 1
ATOM 539 O O . MET A 1 68 ? 16.966 6.345 -36.659 1.00 64.69 68 MET A O 1
ATOM 543 N N . LEU A 1 69 ? 18.801 5.568 -37.704 1.00 69.44 69 LEU A N 1
ATOM 544 C CA . LEU A 1 69 ? 18.296 4.210 -37.904 1.00 69.44 69 LEU A CA 1
ATOM 545 C C . LEU A 1 69 ? 18.065 3.495 -36.570 1.00 69.44 69 LEU A C 1
ATOM 547 O O . LEU A 1 69 ? 17.019 2.872 -36.391 1.00 69.44 69 LEU A O 1
ATOM 551 N N . ASN A 1 70 ? 18.968 3.644 -35.600 1.00 61.97 70 ASN A N 1
ATOM 552 C CA . ASN A 1 70 ? 18.808 3.083 -34.260 1.00 61.97 70 ASN A CA 1
ATOM 553 C C . ASN A 1 70 ? 17.626 3.707 -33.505 1.00 61.97 70 ASN A C 1
ATOM 555 O O . ASN A 1 70 ? 16.856 2.985 -32.865 1.00 61.97 70 ASN A O 1
ATOM 559 N N . ILE A 1 71 ? 17.424 5.024 -33.611 1.00 64.94 71 ILE A N 1
ATOM 560 C CA . ILE A 1 71 ? 16.262 5.712 -33.023 1.00 64.94 71 ILE A CA 1
ATOM 561 C C . ILE A 1 71 ? 14.966 5.227 -33.679 1.00 64.94 71 ILE A C 1
ATOM 563 O O . ILE A 1 71 ? 14.022 4.852 -32.979 1.00 64.94 71 ILE A O 1
ATOM 567 N N . ARG A 1 72 ? 14.918 5.186 -35.017 1.00 70.75 72 ARG A N 1
ATOM 568 C CA . ARG A 1 72 ? 13.745 4.728 -35.772 1.00 70.75 72 ARG A CA 1
ATOM 569 C C . ARG A 1 72 ? 13.443 3.256 -35.485 1.00 70.75 72 ARG A C 1
ATOM 571 O O . ARG A 1 72 ? 12.289 2.915 -35.250 1.00 70.75 72 ARG A O 1
ATOM 578 N N . GLY A 1 73 ? 14.466 2.407 -35.417 1.00 69.50 73 GLY A N 1
ATOM 579 C CA . GLY A 1 73 ? 14.349 0.996 -35.054 1.00 69.50 73 GLY A CA 1
ATOM 580 C C . GLY A 1 73 ? 13.896 0.790 -33.607 1.00 69.50 73 GLY A C 1
ATOM 581 O O . GLY A 1 73 ? 13.080 -0.087 -33.331 1.00 69.50 73 GLY A O 1
ATOM 582 N N . SER A 1 74 ? 14.363 1.619 -32.671 1.00 63.03 74 SER A N 1
ATOM 583 C CA . SER A 1 74 ? 13.881 1.617 -31.284 1.00 63.03 74 SER A CA 1
ATOM 584 C C . SER A 1 74 ? 12.401 1.998 -31.202 1.00 63.03 74 SER A C 1
ATOM 586 O O . SER A 1 74 ? 11.611 1.261 -30.612 1.00 63.03 74 SER A O 1
ATOM 588 N N . LYS A 1 75 ? 12.005 3.087 -31.874 1.00 67.50 75 LYS A N 1
ATOM 589 C CA . LYS A 1 75 ? 10.607 3.529 -31.953 1.00 67.50 75 LYS A CA 1
ATOM 590 C C . LYS A 1 75 ? 9.716 2.465 -32.594 1.00 67.50 75 LYS A C 1
ATOM 592 O O . LYS A 1 75 ? 8.668 2.142 -32.056 1.00 67.50 75 LYS A O 1
ATOM 597 N N . TYR A 1 76 ? 10.173 1.849 -33.680 1.00 70.81 76 TYR A N 1
ATOM 598 C CA . TYR A 1 76 ? 9.456 0.755 -34.325 1.00 70.81 76 TYR A CA 1
ATOM 599 C C . TYR A 1 76 ? 9.271 -0.444 -33.386 1.00 70.81 76 TYR A C 1
ATOM 601 O O . TYR A 1 76 ? 8.158 -0.943 -33.248 1.00 70.81 76 TYR A O 1
ATOM 609 N N . ARG A 1 77 ? 10.328 -0.887 -32.689 1.00 65.00 77 ARG A N 1
ATOM 610 C CA . ARG A 1 77 ? 10.224 -1.970 -31.694 1.00 65.00 77 ARG A CA 1
ATOM 611 C C . ARG A 1 77 ? 9.247 -1.618 -30.575 1.00 65.00 77 ARG A C 1
ATOM 613 O O . ARG A 1 77 ? 8.473 -2.480 -30.169 1.00 65.00 77 ARG A O 1
ATOM 620 N N . HIS A 1 78 ? 9.258 -0.370 -30.114 1.00 66.06 78 HIS A N 1
ATOM 621 C CA . HIS A 1 78 ? 8.314 0.130 -29.120 1.00 66.06 78 HIS A CA 1
ATOM 622 C C . HIS A 1 78 ? 6.869 0.064 -29.631 1.00 66.06 78 HIS A C 1
ATOM 624 O O . HIS A 1 78 ? 6.011 -0.501 -28.957 1.00 66.06 78 HIS A O 1
ATOM 630 N N . ASP A 1 79 ? 6.609 0.561 -30.840 1.00 69.50 79 ASP A N 1
ATOM 631 C CA . ASP A 1 79 ? 5.274 0.566 -31.442 1.00 69.50 79 ASP A CA 1
ATOM 632 C C . ASP A 1 79 ? 4.764 -0.859 -31.700 1.00 69.50 79 ASP A C 1
ATOM 634 O O . ASP A 1 79 ? 3.602 -1.164 -31.434 1.00 69.50 79 ASP A O 1
ATOM 638 N N . GLN A 1 80 ? 5.628 -1.762 -32.170 1.00 68.50 80 GLN A N 1
ATOM 639 C CA . GLN A 1 80 ? 5.283 -3.175 -32.348 1.00 68.50 80 GLN A CA 1
ATOM 640 C C . GLN A 1 80 ? 4.979 -3.849 -31.014 1.00 68.50 80 GLN A C 1
ATOM 642 O O . GLN A 1 80 ? 3.986 -4.560 -30.880 1.00 68.50 80 GLN A O 1
ATOM 647 N N . PHE A 1 81 ? 5.788 -3.584 -29.995 1.00 66.50 81 PHE A N 1
ATOM 648 C CA . PHE A 1 81 ? 5.561 -4.123 -28.666 1.00 66.50 81 PHE A CA 1
ATOM 649 C C . PHE A 1 81 ? 4.265 -3.586 -28.034 1.00 66.50 81 PHE A C 1
ATOM 651 O O . PHE A 1 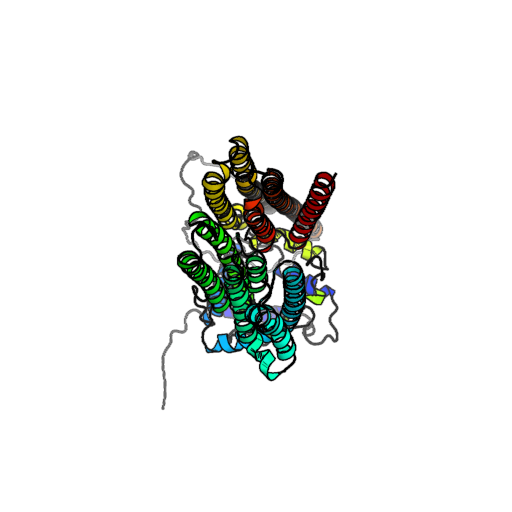81 ? 3.504 -4.353 -27.444 1.00 66.50 81 PHE A O 1
ATOM 658 N N . ALA A 1 82 ? 3.961 -2.297 -28.210 1.00 68.94 82 ALA A N 1
ATOM 659 C CA . ALA A 1 82 ? 2.705 -1.695 -27.774 1.00 68.94 82 ALA A CA 1
ATOM 660 C C . ALA A 1 82 ? 1.500 -2.323 -28.491 1.00 68.94 82 ALA A C 1
ATOM 662 O O . ALA A 1 82 ? 0.508 -2.650 -27.841 1.00 68.94 82 ALA A O 1
ATOM 663 N N . LYS A 1 83 ? 1.602 -2.570 -29.805 1.00 71.25 83 LYS A N 1
ATOM 664 C CA . LYS A 1 83 ? 0.581 -3.296 -30.578 1.00 71.25 83 LYS A CA 1
ATOM 665 C C . LYS A 1 83 ? 0.380 -4.716 -30.052 1.00 71.25 83 LYS A C 1
ATOM 667 O O . LYS A 1 83 ? -0.759 -5.121 -29.849 1.00 71.25 83 LYS A O 1
ATOM 672 N N . ILE A 1 84 ? 1.463 -5.438 -29.764 1.00 67.62 84 ILE A N 1
ATOM 673 C CA . ILE A 1 84 ? 1.419 -6.786 -29.180 1.00 67.62 84 ILE A CA 1
ATOM 674 C C . ILE A 1 84 ? 0.729 -6.765 -27.809 1.00 67.62 84 ILE A C 1
ATOM 676 O O . ILE A 1 84 ? -0.159 -7.568 -27.543 1.00 67.62 84 ILE A O 1
ATOM 680 N N . GLN A 1 85 ? 1.060 -5.809 -26.938 1.00 68.25 85 GLN A N 1
ATOM 681 C CA . GLN A 1 85 ? 0.373 -5.673 -25.652 1.00 68.25 85 GLN A CA 1
ATOM 682 C C . GLN A 1 85 ? -1.104 -5.294 -25.812 1.00 68.25 85 GLN A C 1
ATOM 684 O O . GLN A 1 85 ? -1.947 -5.808 -25.071 1.00 68.25 85 GLN A O 1
ATOM 689 N N . ALA A 1 86 ? -1.434 -4.447 -26.789 1.00 74.19 86 ALA A N 1
ATOM 690 C CA . ALA A 1 86 ? -2.804 -4.044 -27.086 1.00 74.19 86 ALA A CA 1
ATOM 691 C C . ALA A 1 86 ? -3.688 -5.220 -27.538 1.00 74.19 86 ALA A C 1
ATOM 693 O O . ALA A 1 86 ? -4.889 -5.190 -27.272 1.00 74.19 86 ALA A O 1
ATOM 694 N N . GLN A 1 87 ? -3.115 -6.294 -28.106 1.00 76.56 87 GLN A N 1
ATOM 695 C CA . GLN A 1 87 ? -3.857 -7.519 -28.456 1.00 76.56 87 GLN A CA 1
ATOM 696 C C . GLN A 1 87 ? -4.564 -8.154 -27.249 1.00 76.56 87 GLN A C 1
ATOM 698 O O . GLN A 1 87 ? -5.578 -8.828 -27.411 1.00 76.56 87 GLN A O 1
ATOM 703 N N . THR A 1 88 ? -4.077 -7.916 -26.026 1.00 77.00 88 THR A N 1
ATOM 704 C CA . THR A 1 88 ? -4.725 -8.424 -24.804 1.00 77.00 88 THR A CA 1
ATOM 705 C C . THR A 1 88 ? -6.018 -7.691 -24.431 1.00 77.00 88 THR A C 1
ATOM 707 O O . THR A 1 88 ? -6.762 -8.172 -23.573 1.00 77.00 88 THR A O 1
ATOM 710 N N . GLY A 1 89 ? -6.300 -6.539 -25.055 1.00 77.88 89 GLY A N 1
ATOM 711 C CA . GLY A 1 89 ? -7.531 -5.775 -24.847 1.00 77.88 89 GLY A CA 1
ATOM 712 C C . GLY A 1 89 ? -7.732 -5.318 -23.400 1.00 77.88 89 GLY A C 1
ATOM 713 O O . GLY A 1 89 ? -8.813 -5.503 -22.845 1.00 77.88 89 GLY A O 1
ATOM 714 N N . MET A 1 90 ? -6.692 -4.777 -22.753 1.00 81.44 90 MET A N 1
ATOM 715 C CA . MET A 1 90 ? -6.779 -4.345 -21.354 1.00 81.44 90 MET A CA 1
ATOM 716 C C . MET A 1 90 ? -7.605 -3.061 -21.205 1.00 81.44 90 MET A C 1
ATOM 718 O O . MET A 1 90 ? -7.246 -2.011 -21.736 1.00 81.44 90 MET A O 1
ATOM 722 N N . SER A 1 91 ? -8.679 -3.120 -20.419 1.00 81.94 91 SER A N 1
ATOM 723 C CA . SER A 1 91 ? -9.470 -1.939 -20.067 1.00 81.94 91 SER A CA 1
ATOM 724 C C . SER A 1 91 ? -8.675 -1.006 -19.137 1.00 81.94 91 SER A C 1
ATOM 726 O O . SER A 1 91 ? -8.184 -1.463 -18.101 1.00 81.94 91 SER A O 1
ATOM 728 N N . PRO A 1 92 ? -8.578 0.305 -19.428 1.00 73.88 92 PRO A N 1
ATOM 729 C CA . PRO A 1 92 ? -7.811 1.241 -18.603 1.00 73.88 92 PRO A CA 1
ATOM 730 C C . PRO A 1 92 ? -8.437 1.499 -17.221 1.00 73.88 92 PRO A C 1
ATOM 732 O O . PRO A 1 92 ? -7.724 1.865 -16.292 1.00 73.88 92 PRO A O 1
ATOM 735 N N . SER A 1 93 ? -9.750 1.304 -17.060 1.00 72.94 93 SER A N 1
ATOM 736 C CA . SER A 1 93 ? -10.468 1.572 -15.804 1.00 72.94 93 SER A CA 1
ATOM 737 C C . SER A 1 93 ? -10.555 0.351 -14.888 1.00 72.94 93 SER A C 1
ATOM 739 O O . SER A 1 93 ? -10.374 0.465 -13.678 1.00 72.94 93 SER A O 1
ATOM 741 N N . THR A 1 94 ? -10.818 -0.826 -15.458 1.00 77.50 94 THR A N 1
ATOM 742 C CA . THR A 1 94 ? -11.008 -2.069 -14.688 1.00 77.50 94 THR A CA 1
ATOM 743 C C . THR A 1 94 ? -9.749 -2.927 -14.613 1.00 77.50 94 THR A C 1
ATOM 745 O O . THR A 1 94 ? -9.696 -3.863 -13.816 1.00 77.50 94 THR A O 1
ATOM 748 N N . LEU A 1 95 ? -8.740 -2.617 -15.437 1.00 81.25 95 LEU A N 1
ATOM 749 C CA . LEU A 1 95 ? -7.540 -3.419 -15.686 1.00 81.25 95 LEU A CA 1
ATOM 750 C C . LEU A 1 95 ? -7.813 -4.829 -16.234 1.00 81.25 95 LEU A C 1
ATOM 752 O O . LEU A 1 95 ? -6.868 -5.581 -16.446 1.00 81.25 95 LEU A O 1
ATOM 756 N N . CYS A 1 96 ? -9.064 -5.212 -16.491 1.00 85.69 96 CYS A N 1
ATOM 757 C CA . CYS A 1 96 ? -9.402 -6.531 -17.020 1.00 85.69 96 CYS A CA 1
ATOM 758 C C . CYS A 1 96 ? -8.894 -6.694 -18.455 1.00 85.69 96 CYS A C 1
ATOM 760 O O . CYS A 1 96 ? -8.992 -5.763 -19.255 1.00 85.69 96 CYS A O 1
ATOM 762 N N . PHE A 1 97 ? -8.381 -7.883 -18.774 1.00 87.62 97 PHE A N 1
ATOM 763 C CA . PHE A 1 97 ? -8.113 -8.263 -20.160 1.00 87.62 97 PHE A CA 1
ATOM 764 C C . PHE A 1 97 ? -9.404 -8.654 -20.878 1.00 87.62 97 PHE A C 1
ATOM 766 O O . PHE A 1 97 ? -10.457 -8.805 -20.246 1.00 87.62 97 PHE A O 1
ATOM 773 N N . SER A 1 98 ? -9.309 -8.890 -22.188 1.00 86.19 98 SER A N 1
ATOM 774 C CA . SER A 1 98 ? -10.383 -9.570 -22.904 1.00 86.19 98 SER A CA 1
ATOM 775 C C . SER A 1 98 ? -10.691 -10.935 -22.248 1.00 86.19 98 SER A C 1
ATOM 777 O O . SER A 1 98 ? -9.807 -11.542 -21.620 1.00 86.19 98 SER A O 1
ATOM 779 N N . PRO A 1 99 ? -11.937 -11.439 -22.349 1.00 86.00 99 PRO A N 1
ATOM 780 C CA . PRO A 1 99 ? -12.376 -12.636 -21.623 1.00 86.00 99 PRO A CA 1
ATOM 781 C C . PRO A 1 99 ? -11.481 -13.870 -21.821 1.00 86.00 99 PRO A C 1
ATOM 783 O O . PRO A 1 99 ? -11.290 -14.659 -20.891 1.00 86.00 99 PRO A O 1
ATOM 786 N N . GLU A 1 100 ? -10.897 -14.007 -23.011 1.00 83.69 100 GLU A N 1
ATOM 787 C CA . GLU A 1 100 ? -10.006 -15.104 -23.395 1.00 83.69 100 GLU A CA 1
ATOM 788 C C . GLU A 1 100 ? -8.708 -15.104 -22.574 1.00 83.69 100 GLU A C 1
ATOM 790 O O . GLU A 1 100 ? -8.333 -16.121 -21.980 1.00 83.69 100 GLU A O 1
ATOM 795 N N . TYR A 1 101 ? -8.058 -13.943 -22.447 1.00 84.31 101 TYR A N 1
ATOM 796 C CA . TYR A 1 101 ? -6.810 -13.802 -21.693 1.00 84.31 101 TYR A CA 1
ATOM 797 C C . TYR A 1 101 ? -7.042 -13.684 -20.180 1.00 84.31 101 TYR A C 1
ATOM 799 O O . TYR A 1 101 ? -6.209 -14.146 -19.390 1.00 84.31 101 TYR A O 1
ATOM 807 N N . GLU A 1 102 ? -8.178 -13.124 -19.747 1.00 87.88 102 GLU A N 1
ATOM 808 C CA . GLU A 1 102 ? -8.509 -12.936 -18.326 1.00 87.88 102 GLU A CA 1
ATOM 809 C C . GLU A 1 102 ? -8.641 -14.279 -17.591 1.00 87.88 102 GLU A C 1
ATOM 811 O O . GLU A 1 102 ? -8.194 -14.417 -16.447 1.00 87.88 102 GLU A O 1
ATOM 816 N N . ARG A 1 103 ? -9.188 -15.313 -18.248 1.00 85.50 103 ARG A N 1
ATOM 817 C CA . ARG A 1 103 ? -9.318 -16.654 -17.651 1.00 85.50 103 ARG A CA 1
ATOM 818 C C . ARG A 1 103 ? -7.950 -17.291 -17.380 1.00 85.50 103 ARG A C 1
ATOM 820 O O . ARG A 1 103 ? -7.747 -17.890 -16.319 1.00 85.50 103 ARG A O 1
ATOM 827 N N . GLY A 1 104 ? -7.002 -17.119 -18.303 1.00 85.06 104 GLY A N 1
ATOM 828 C CA . GLY A 1 104 ? -5.613 -17.552 -18.135 1.00 85.06 104 GLY A CA 1
ATOM 829 C C . GLY A 1 104 ? -4.894 -16.775 -17.029 1.00 85.06 104 GLY A C 1
ATOM 830 O O . GLY A 1 104 ? -4.286 -17.380 -16.138 1.00 85.06 104 GLY A O 1
ATOM 831 N N . TYR A 1 105 ? -5.051 -15.446 -17.015 1.00 86.81 105 TYR A N 1
ATOM 832 C CA . TYR A 1 105 ? -4.481 -14.573 -15.988 1.00 86.81 105 TYR A CA 1
ATOM 833 C C . TYR A 1 105 ? -4.976 -14.942 -14.585 1.00 86.81 105 TYR A C 1
ATOM 835 O O . TYR A 1 105 ? -4.175 -15.092 -13.657 1.00 86.81 105 TYR A O 1
ATOM 843 N N . ARG A 1 106 ? -6.287 -15.175 -14.431 1.00 87.38 106 ARG A N 1
ATOM 844 C CA . ARG A 1 106 ? -6.898 -15.603 -13.166 1.00 87.38 106 ARG A CA 1
ATOM 845 C C . ARG A 1 106 ? -6.248 -16.881 -12.638 1.00 87.38 106 ARG A C 1
ATOM 847 O O . ARG A 1 106 ? -5.813 -16.914 -11.488 1.00 87.38 106 ARG A O 1
ATOM 854 N N . LYS A 1 107 ? -6.117 -17.908 -13.482 1.00 86.06 107 LYS A N 1
ATOM 855 C CA . LYS A 1 107 ? -5.501 -19.191 -13.104 1.00 86.06 107 LYS A CA 1
ATOM 856 C C . LYS A 1 107 ? -4.029 -19.025 -12.711 1.00 86.06 107 LYS A C 1
ATOM 858 O O . LYS A 1 107 ? -3.576 -19.634 -11.741 1.00 86.06 107 LYS A O 1
ATOM 863 N N . TYR A 1 108 ? -3.291 -18.179 -13.432 1.00 84.69 108 TYR A N 1
ATOM 864 C CA . TYR A 1 108 ? -1.901 -17.845 -13.119 1.00 84.69 108 TYR A CA 1
ATOM 865 C C . TYR A 1 108 ? -1.763 -17.165 -11.748 1.00 84.69 108 TYR A C 1
ATOM 867 O O . TYR A 1 108 ? -0.939 -17.573 -10.924 1.00 84.69 108 TYR A O 1
ATOM 875 N N . ILE A 1 109 ? -2.596 -16.159 -11.468 1.00 85.50 109 ILE A N 1
ATOM 876 C CA . ILE A 1 109 ? -2.552 -15.414 -10.207 1.00 85.50 109 ILE A CA 1
ATOM 877 C C . ILE A 1 109 ? -2.970 -16.274 -9.020 1.00 85.50 109 ILE A C 1
ATOM 879 O O . ILE A 1 109 ? -2.274 -16.252 -8.005 1.00 85.50 109 ILE A O 1
ATOM 883 N N . GLN A 1 110 ? -4.055 -17.040 -9.142 1.00 85.88 110 GLN A N 1
ATOM 884 C CA . GLN A 1 110 ? -4.587 -17.851 -8.045 1.00 85.88 110 GLN A CA 1
ATOM 885 C C . GLN A 1 110 ? -3.577 -18.894 -7.565 1.00 85.88 110 GLN A C 1
ATOM 887 O O . GLN A 1 110 ? -3.328 -18.988 -6.365 1.00 85.88 110 GLN A O 1
ATOM 892 N N . ARG A 1 111 ? -2.897 -19.595 -8.483 1.00 84.19 111 ARG A N 1
ATOM 893 C CA . ARG A 1 111 ? -1.831 -20.552 -8.128 1.00 84.19 111 ARG A CA 1
ATOM 894 C C . ARG A 1 111 ? -0.710 -19.899 -7.322 1.00 84.19 111 ARG A C 1
ATOM 896 O O . ARG A 1 111 ? -0.251 -20.447 -6.326 1.00 84.19 111 ARG A O 1
ATOM 903 N N . ALA A 1 112 ? -0.298 -18.702 -7.725 1.00 82.62 112 ALA A N 1
ATOM 904 C CA . ALA A 1 112 ? 0.752 -17.960 -7.040 1.00 82.62 112 ALA A CA 1
ATOM 905 C C . ALA A 1 112 ? 0.269 -17.234 -5.763 1.00 82.62 112 ALA A C 1
ATOM 907 O O . ALA A 1 112 ? 1.096 -16.731 -4.997 1.00 82.62 112 ALA A O 1
ATOM 908 N N . ALA A 1 113 ? -1.046 -17.148 -5.534 1.00 86.00 113 ALA A N 1
ATOM 909 C CA . ALA A 1 113 ? -1.655 -16.522 -4.362 1.00 86.00 113 ALA A CA 1
ATOM 910 C C . ALA A 1 113 ? -1.698 -17.462 -3.150 1.00 86.00 113 ALA A C 1
ATOM 912 O O . ALA A 1 113 ? -1.444 -17.010 -2.036 1.00 86.00 113 ALA A O 1
ATOM 913 N N . VAL A 1 114 ? -1.947 -18.760 -3.375 1.00 88.69 114 VAL A N 1
ATOM 914 C CA . VAL A 1 114 ? -2.153 -19.793 -2.338 1.00 88.69 114 VAL A CA 1
ATOM 915 C C . VAL A 1 114 ? -1.193 -19.686 -1.141 1.00 88.69 114 VAL A C 1
ATOM 917 O O . VAL A 1 114 ? -1.685 -19.536 -0.021 1.00 88.69 114 VAL A O 1
ATOM 920 N N . PRO A 1 115 ? 0.148 -19.710 -1.303 1.00 88.31 115 PRO A N 1
ATOM 921 C CA . PRO A 1 115 ? 1.051 -19.686 -0.149 1.00 88.31 115 PRO A CA 1
ATOM 922 C C . PRO A 1 115 ? 0.956 -18.381 0.654 1.00 88.31 115 PRO A C 1
ATOM 924 O O . PRO A 1 115 ? 1.070 -18.398 1.875 1.00 88.31 115 PRO A O 1
ATOM 927 N N . ARG A 1 116 ? 0.699 -17.246 -0.006 1.00 88.31 116 ARG A N 1
ATOM 928 C CA . ARG A 1 116 ? 0.547 -15.951 0.674 1.00 88.31 116 ARG A CA 1
ATOM 929 C C . ARG A 1 116 ? -0.785 -15.851 1.398 1.00 88.31 116 ARG A C 1
ATOM 931 O O . ARG A 1 116 ? -0.817 -15.366 2.521 1.00 88.31 116 ARG A O 1
ATOM 938 N N . THR A 1 117 ? -1.859 -16.335 0.777 1.00 90.12 117 THR A N 1
ATOM 939 C CA . THR A 1 117 ? -3.182 -16.401 1.405 1.00 90.12 117 THR A CA 1
ATOM 940 C C . THR A 1 117 ? -3.147 -17.294 2.643 1.00 90.12 117 THR A C 1
ATOM 942 O O . THR A 1 117 ? -3.695 -16.906 3.666 1.00 90.12 117 THR A O 1
ATOM 945 N N . ARG A 1 118 ? -2.420 -18.421 2.608 1.00 92.81 118 ARG A N 1
ATOM 946 C CA . ARG A 1 118 ? -2.201 -19.287 3.782 1.00 92.81 118 ARG A CA 1
ATOM 947 C C . ARG A 1 118 ? -1.551 -18.543 4.942 1.00 92.81 118 ARG A C 1
ATOM 949 O O . ARG A 1 118 ? -2.098 -18.544 6.037 1.00 92.81 118 ARG A O 1
ATOM 956 N N . VAL A 1 119 ? -0.423 -17.876 4.696 1.00 92.56 119 VAL A N 1
ATOM 957 C CA . VAL A 1 119 ? 0.266 -17.090 5.735 1.00 92.56 119 VAL A CA 1
ATOM 958 C C . VAL A 1 119 ? -0.635 -15.968 6.250 1.00 92.56 119 VAL A C 1
ATOM 960 O O . VAL A 1 119 ? -0.748 -15.774 7.455 1.00 92.56 119 VAL A O 1
ATOM 963 N N . CYS A 1 120 ? -1.329 -15.267 5.352 1.00 93.25 120 CYS A N 1
ATOM 964 C CA . CYS A 1 120 ? -2.256 -14.202 5.716 1.00 93.25 120 CYS A CA 1
ATOM 965 C C . CYS A 1 120 ? -3.396 -14.700 6.611 1.00 93.25 120 CYS A C 1
ATOM 967 O O . CYS A 1 120 ? -3.736 -14.036 7.583 1.00 93.25 120 CYS A O 1
ATOM 969 N N . PHE A 1 121 ? -3.990 -15.848 6.291 1.00 94.81 121 PHE A N 1
ATOM 970 C CA . PHE A 1 121 ? -5.090 -16.418 7.063 1.00 94.81 121 PHE A CA 1
ATOM 971 C C . PHE A 1 121 ? -4.622 -17.008 8.387 1.00 94.81 121 PHE A C 1
ATOM 973 O O . PHE A 1 121 ? -5.303 -16.821 9.385 1.00 94.81 121 PHE A O 1
ATOM 980 N N . ALA A 1 122 ? -3.448 -17.641 8.431 1.00 95.31 122 ALA A N 1
ATOM 981 C CA . ALA A 1 122 ? -2.858 -18.105 9.682 1.00 95.31 122 ALA A CA 1
ATOM 982 C C . ALA A 1 122 ? -2.576 -16.929 10.633 1.00 95.31 122 ALA A C 1
ATOM 984 O O . ALA A 1 122 ? -2.986 -16.955 11.791 1.00 95.31 122 ALA A O 1
ATOM 985 N N . LEU A 1 123 ? -1.950 -15.857 10.131 1.00 94.50 123 LEU A N 1
ATOM 986 C CA . LEU A 1 123 ? -1.722 -14.639 10.912 1.00 94.50 123 LEU A CA 1
ATOM 987 C C . LEU A 1 123 ? -3.038 -13.956 11.299 1.00 94.50 123 LEU A C 1
ATOM 989 O O . LEU A 1 123 ? -3.174 -13.509 12.433 1.00 94.50 123 LEU A O 1
ATOM 993 N N . GLY A 1 124 ? -4.014 -13.908 10.389 1.00 94.50 124 GLY A N 1
ATOM 994 C CA . GLY A 1 124 ? -5.344 -13.362 10.652 1.00 94.50 124 GLY A CA 1
ATOM 995 C C . GLY A 1 124 ? -6.080 -14.131 11.748 1.00 94.50 124 GLY A C 1
ATOM 996 O O . GLY A 1 124 ? -6.635 -13.514 12.652 1.00 94.50 124 GLY A O 1
ATOM 997 N N . PHE A 1 125 ? -6.024 -15.464 11.725 1.00 96.19 125 PHE A N 1
ATOM 998 C CA . PHE A 1 125 ? -6.587 -16.335 12.756 1.00 96.19 125 PHE A CA 1
ATOM 999 C C . PHE A 1 125 ? -5.934 -16.084 14.117 1.00 96.19 125 PHE A C 1
ATOM 1001 O O . PHE A 1 125 ? -6.635 -15.808 15.084 1.00 96.19 125 PHE A O 1
ATOM 1008 N N . ILE A 1 126 ? -4.599 -16.101 14.186 1.00 96.31 126 ILE A N 1
ATOM 1009 C CA . ILE A 1 126 ? -3.864 -15.877 15.440 1.00 96.31 126 ILE A CA 1
ATOM 1010 C C . ILE A 1 126 ? -4.152 -14.476 15.993 1.00 96.31 126 ILE A C 1
ATOM 1012 O O . ILE A 1 126 ? -4.448 -14.331 17.176 1.00 96.31 126 ILE A O 1
ATOM 1016 N N . ALA A 1 127 ? -4.104 -13.446 15.144 1.00 94.25 127 ALA A N 1
ATOM 1017 C CA . ALA A 1 127 ? -4.315 -12.064 15.559 1.00 94.25 127 ALA A CA 1
ATOM 1018 C C . ALA A 1 127 ? -5.753 -11.810 16.034 1.00 94.25 127 ALA A C 1
ATOM 1020 O O . ALA A 1 127 ? -5.949 -11.177 17.069 1.00 94.25 127 ALA A O 1
ATOM 1021 N N . THR A 1 128 ? -6.757 -12.315 15.308 1.00 94.56 128 THR A N 1
ATOM 1022 C CA . THR A 1 128 ? -8.168 -12.165 15.707 1.00 94.56 128 THR A CA 1
ATOM 1023 C C . THR A 1 128 ? -8.486 -12.964 16.965 1.00 94.56 128 THR A C 1
ATOM 1025 O O . THR A 1 128 ? -9.146 -12.437 17.855 1.00 94.56 128 THR A O 1
ATOM 1028 N N . LEU A 1 129 ? -7.960 -14.186 17.094 1.00 95.50 129 LEU A N 1
ATOM 1029 C CA . LEU A 1 129 ? -8.103 -14.988 18.306 1.00 95.50 129 LEU A CA 1
ATOM 1030 C C . LEU A 1 129 ? -7.486 -14.277 19.515 1.00 95.50 129 LEU A C 1
ATOM 1032 O O . LEU A 1 129 ? -8.156 -14.114 20.531 1.00 95.50 129 LEU A O 1
ATOM 1036 N N . ALA A 1 130 ? -6.242 -13.805 19.399 1.00 94.69 130 ALA A N 1
ATOM 1037 C CA . ALA A 1 130 ? -5.566 -13.080 20.472 1.00 94.69 130 ALA A CA 1
ATOM 1038 C C . ALA A 1 130 ? -6.322 -11.801 20.864 1.00 94.69 130 ALA A C 1
ATOM 1040 O O . ALA A 1 130 ? -6.503 -11.533 22.050 1.00 94.69 130 ALA A O 1
ATOM 1041 N N . HIS A 1 131 ? -6.809 -11.042 19.878 1.00 93.12 131 HIS A N 1
ATOM 1042 C CA . HIS A 1 131 ? -7.580 -9.825 20.116 1.00 93.12 131 HIS A CA 1
ATOM 1043 C C . HIS A 1 131 ? -8.895 -10.100 20.858 1.00 93.12 131 HIS A C 1
ATOM 1045 O O . HIS A 1 131 ? -9.162 -9.455 21.868 1.00 93.12 131 HIS A O 1
ATOM 1051 N N . PHE A 1 132 ? -9.694 -11.078 20.424 1.00 93.75 132 PHE A N 1
ATOM 1052 C CA . PHE A 1 132 ? -10.969 -11.369 21.085 1.00 93.75 132 PHE A CA 1
ATOM 1053 C C . PHE A 1 132 ? -10.802 -12.063 22.439 1.00 93.75 132 PHE A C 1
ATOM 1055 O O . PHE A 1 132 ? -11.613 -11.838 23.334 1.00 93.75 132 PHE A O 1
ATOM 1062 N N . LEU A 1 133 ? -9.748 -12.866 22.634 1.00 93.38 133 LEU A N 1
ATOM 1063 C CA . LEU A 1 133 ? -9.404 -13.394 23.958 1.00 93.38 133 LEU A CA 1
ATOM 1064 C C . LEU A 1 133 ? -9.051 -12.264 24.927 1.00 93.38 133 LEU A C 1
ATOM 1066 O O . LEU A 1 133 ? -9.525 -12.263 26.062 1.00 93.38 133 LEU A O 1
ATOM 1070 N N . TRP A 1 134 ? -8.264 -11.291 24.465 1.00 91.75 134 TRP A N 1
ATOM 1071 C CA . TRP A 1 134 ? -7.919 -10.102 25.238 1.00 91.75 134 TRP A CA 1
ATOM 1072 C C . TRP A 1 134 ? -9.149 -9.252 25.577 1.00 91.75 134 TRP A C 1
ATOM 1074 O O . TRP A 1 134 ? -9.324 -8.840 26.724 1.00 91.75 134 TRP A O 1
ATOM 1084 N N . ASP A 1 135 ? -10.039 -9.029 24.612 1.00 89.38 135 ASP A N 1
ATOM 1085 C CA . ASP A 1 135 ? -11.256 -8.247 24.828 1.00 89.38 135 ASP A CA 1
ATOM 1086 C C . ASP A 1 135 ? -12.250 -8.955 25.755 1.00 89.38 135 ASP A C 1
ATOM 1088 O O . ASP A 1 135 ? -12.860 -8.307 26.603 1.00 89.38 135 ASP A O 1
ATOM 1092 N N . ASN A 1 136 ? -12.391 -10.280 25.652 1.00 88.00 136 ASN A N 1
ATOM 1093 C CA . ASN A 1 136 ? -13.278 -11.069 26.512 1.00 88.00 136 ASN A CA 1
ATOM 1094 C C . ASN A 1 136 ? -12.843 -11.065 27.990 1.00 88.00 136 ASN A C 1
ATOM 1096 O O . ASN A 1 136 ? -13.658 -11.333 28.866 1.00 88.00 136 ASN A O 1
ATOM 1100 N N . GLN A 1 137 ? -11.580 -10.739 28.289 1.00 89.00 137 GLN A N 1
ATOM 1101 C CA . GLN A 1 137 ? -11.123 -10.529 29.669 1.00 89.00 137 GLN A CA 1
ATOM 1102 C C . GLN A 1 137 ? -11.540 -9.166 30.242 1.00 89.00 137 GLN A C 1
ATOM 1104 O O . GLN A 1 137 ? -11.537 -8.992 31.458 1.00 89.00 137 GLN A O 1
ATOM 1109 N N . ARG A 1 138 ? -11.862 -8.185 29.390 1.00 86.12 138 ARG A N 1
ATOM 1110 C CA . ARG A 1 138 ? -12.110 -6.788 29.791 1.00 86.12 138 ARG A CA 1
ATOM 1111 C C . ARG A 1 138 ? -13.564 -6.368 29.660 1.00 86.12 138 ARG A C 1
ATOM 1113 O O . ARG A 1 138 ? -14.021 -5.501 30.395 1.00 86.12 138 ARG A O 1
ATOM 1120 N N . ILE A 1 139 ? -14.265 -6.943 28.693 1.00 86.06 139 ILE A N 1
ATOM 1121 C CA . ILE A 1 139 ? -15.633 -6.593 28.331 1.00 86.06 139 ILE A CA 1
ATOM 1122 C C . ILE A 1 139 ? -16.508 -7.817 28.575 1.00 86.06 139 ILE A C 1
ATOM 1124 O O . ILE A 1 139 ? -16.108 -8.948 28.305 1.00 86.06 139 ILE A O 1
ATOM 1128 N N . VAL A 1 140 ? -17.722 -7.597 29.072 1.00 85.81 140 VAL A N 1
ATOM 1129 C CA . VAL A 1 140 ? -18.688 -8.676 29.279 1.00 85.81 140 VAL A CA 1
ATOM 1130 C C . VAL A 1 140 ? -19.296 -9.064 27.934 1.00 85.81 140 VAL A C 1
ATOM 1132 O O . VAL A 1 140 ? -20.090 -8.323 27.360 1.00 85.81 140 VAL A O 1
ATOM 1135 N N . TYR A 1 141 ? -18.926 -10.238 27.424 1.00 89.44 141 TYR A N 1
ATOM 1136 C CA . TYR A 1 141 ? -19.487 -10.762 26.182 1.00 89.44 141 TYR A CA 1
ATOM 1137 C C . TYR A 1 141 ? -20.808 -11.499 26.436 1.00 89.44 141 TYR A C 1
ATOM 1139 O O . TYR A 1 141 ? -20.870 -12.451 27.221 1.00 89.44 141 TYR A O 1
ATOM 1147 N N . THR A 1 142 ? -21.846 -11.117 25.693 1.00 91.06 142 THR A N 1
ATOM 1148 C CA . THR A 1 142 ? -23.115 -11.852 25.618 1.00 91.06 142 THR A CA 1
ATOM 1149 C C . THR A 1 142 ? -22.955 -13.107 24.747 1.00 91.06 142 THR A C 1
ATOM 1151 O O . THR A 1 142 ? -22.018 -13.184 23.947 1.00 91.06 142 THR A O 1
ATOM 1154 N N . PRO A 1 143 ? -23.860 -14.101 24.829 1.00 92.81 143 PRO A N 1
ATOM 1155 C CA . PRO A 1 143 ? -23.801 -15.281 23.960 1.00 92.81 143 PRO A CA 1
ATOM 1156 C C . PRO A 1 143 ? -23.739 -14.927 22.465 1.00 92.81 143 PRO A C 1
ATOM 1158 O O . PRO A 1 143 ? -22.992 -15.546 21.708 1.00 92.81 143 PRO A O 1
ATOM 1161 N N . ILE A 1 144 ? -24.458 -13.875 22.059 1.00 92.81 144 ILE A N 1
ATOM 1162 C CA . ILE A 1 144 ? -24.488 -13.380 20.679 1.00 92.81 144 ILE A CA 1
ATOM 1163 C C . ILE A 1 144 ? -23.129 -12.794 20.283 1.00 92.81 144 ILE A C 1
ATOM 1165 O O . ILE A 1 144 ? -22.601 -13.126 19.222 1.00 92.81 144 ILE A O 1
ATOM 1169 N N . THR A 1 145 ? -22.519 -11.959 21.131 1.00 92.69 145 THR A N 1
ATOM 1170 C CA . THR A 1 145 ? -21.220 -11.353 20.802 1.00 92.69 145 THR A CA 1
ATOM 1171 C C . THR A 1 145 ? -20.087 -12.378 20.826 1.00 92.69 145 THR A C 1
ATOM 1173 O O . THR A 1 145 ? -19.183 -12.289 19.996 1.00 92.69 145 THR A O 1
ATOM 1176 N N . LYS A 1 146 ? -20.169 -13.422 21.669 1.00 92.94 146 LYS A N 1
ATOM 1177 C CA . LYS A 1 146 ? -19.254 -14.581 21.607 1.00 92.94 146 LYS A CA 1
ATOM 1178 C C . LYS A 1 146 ? -19.390 -15.343 20.293 1.00 92.94 146 LYS A C 1
ATOM 1180 O O . LYS A 1 146 ? -18.374 -15.672 19.682 1.00 92.94 146 LYS A O 1
ATOM 1185 N N . PHE A 1 147 ? -20.620 -15.599 19.848 1.00 95.06 147 PHE A N 1
ATOM 1186 C CA . PHE A 1 147 ? -20.869 -16.269 18.573 1.00 95.06 147 PHE A CA 1
ATOM 1187 C C . PHE A 1 147 ? -20.320 -15.461 17.390 1.00 95.06 147 PHE A C 1
ATOM 1189 O O . PHE A 1 147 ? -19.630 -16.016 16.541 1.00 95.06 147 PHE A O 1
ATOM 1196 N N . LEU A 1 148 ? -20.542 -14.145 17.357 1.00 95.44 148 LEU A N 1
ATOM 1197 C CA . LEU A 1 148 ? -19.999 -13.286 16.300 1.00 95.44 148 LEU A CA 1
ATOM 1198 C C . LEU A 1 148 ? -18.462 -13.247 16.317 1.00 95.44 148 LEU A C 1
ATOM 1200 O O . LEU A 1 148 ? -17.830 -13.448 15.280 1.00 95.44 148 LEU A O 1
ATOM 1204 N N . ALA A 1 149 ? -17.849 -13.034 17.483 1.00 93.56 149 ALA A N 1
ATOM 1205 C CA . ALA A 1 149 ? -16.397 -12.921 17.604 1.00 93.56 149 ALA A CA 1
ATOM 1206 C C . ALA A 1 149 ? -15.678 -14.247 17.305 1.00 93.56 149 ALA A C 1
ATOM 1208 O O . ALA A 1 149 ? -14.865 -14.328 16.383 1.00 93.56 149 ALA A O 1
ATOM 1209 N N . PHE A 1 150 ? -15.995 -15.308 18.049 1.00 94.88 150 PHE A N 1
ATOM 1210 C CA . PHE A 1 150 ? -15.296 -16.587 17.924 1.00 94.88 150 PHE A CA 1
ATOM 1211 C C . PHE A 1 150 ? -15.892 -17.465 16.824 1.00 94.88 150 PHE A C 1
ATOM 1213 O O . PHE A 1 150 ? -15.147 -18.034 16.036 1.00 94.88 150 PHE A O 1
ATOM 1220 N N . GLY A 1 151 ? -17.220 -17.549 16.734 1.00 93.38 151 GLY A N 1
ATOM 1221 C CA . GLY A 1 151 ? -17.913 -18.427 15.786 1.00 93.38 151 GLY A CA 1
ATOM 1222 C C . GLY A 1 151 ? -17.894 -17.931 14.341 1.00 93.38 151 GLY A C 1
ATOM 1223 O O . GLY A 1 151 ? -17.822 -18.752 13.432 1.00 93.38 151 GLY A O 1
ATOM 1224 N N . VAL A 1 152 ? -17.915 -16.612 14.112 1.00 96.00 152 VAL A N 1
ATOM 1225 C CA . VAL A 1 152 ? -17.896 -16.038 12.755 1.00 96.00 152 VAL A CA 1
ATOM 1226 C C . VAL A 1 152 ? -16.520 -15.486 12.400 1.00 96.00 152 VAL A C 1
ATOM 1228 O O . VAL A 1 152 ? -15.910 -15.974 11.450 1.00 96.00 152 VAL A O 1
ATOM 1231 N N . ALA A 1 153 ? -15.992 -14.496 13.127 1.00 94.81 153 ALA A N 1
ATOM 1232 C CA . ALA A 1 153 ? -14.760 -13.820 12.705 1.00 94.81 153 ALA A CA 1
ATOM 1233 C C . ALA A 1 153 ? -13.519 -14.724 12.778 1.00 94.81 153 ALA A C 1
ATOM 1235 O O . ALA A 1 153 ? -12.842 -14.906 11.764 1.00 94.81 153 ALA A O 1
ATOM 1236 N N . VAL A 1 154 ? -13.237 -15.335 13.935 1.00 95.62 154 VAL A N 1
ATOM 1237 C CA . VAL A 1 154 ? -12.069 -16.227 14.089 1.00 95.62 154 VAL A CA 1
ATOM 1238 C C . VAL A 1 154 ? -12.177 -17.430 13.146 1.00 95.62 154 VAL A C 1
ATOM 1240 O O . VAL A 1 154 ? -11.237 -17.733 12.404 1.00 95.62 154 VAL A O 1
ATOM 1243 N N . MET A 1 155 ? -13.346 -18.077 13.096 1.00 95.75 155 MET A N 1
ATOM 1244 C CA . MET A 1 155 ? -13.552 -19.226 12.211 1.00 95.75 155 MET A CA 1
ATOM 1245 C C . MET A 1 155 ? -13.486 -18.870 10.727 1.00 95.75 155 MET A C 1
ATOM 1247 O O . MET A 1 155 ? -13.053 -19.711 9.949 1.00 95.75 155 MET A O 1
ATOM 1251 N N . SER A 1 156 ? -13.823 -17.648 10.303 1.00 95.94 156 SER A N 1
ATOM 1252 C CA . SER A 1 156 ? -13.694 -17.251 8.891 1.00 95.94 156 SER A CA 1
ATOM 1253 C C . SER A 1 156 ? -12.253 -17.385 8.387 1.00 95.94 156 SER A C 1
ATOM 1255 O O . SER A 1 156 ? -12.026 -17.911 7.296 1.00 95.94 156 SER A O 1
ATOM 1257 N N . PHE A 1 157 ? -11.263 -16.984 9.194 1.00 95.12 157 PHE A N 1
ATOM 1258 C CA . PHE A 1 157 ? -9.854 -17.193 8.856 1.00 95.12 157 PHE A CA 1
ATOM 1259 C C . PHE A 1 157 ? -9.400 -18.641 9.051 1.00 95.12 157 PHE A C 1
ATOM 1261 O O . PHE A 1 157 ? -8.646 -19.141 8.219 1.00 95.12 157 PHE A O 1
ATOM 1268 N N . GLY A 1 158 ? -9.868 -19.328 10.098 1.00 94.19 158 GLY A N 1
ATOM 1269 C CA . GLY A 1 158 ? -9.511 -20.728 10.364 1.00 94.19 158 GLY A CA 1
ATOM 1270 C C . GLY A 1 158 ? -10.027 -21.690 9.288 1.00 94.19 158 GLY A C 1
ATOM 1271 O O . GLY A 1 158 ? -9.254 -22.425 8.675 1.00 94.19 158 GLY A O 1
ATOM 1272 N N . VAL A 1 159 ? -11.326 -21.631 8.988 1.00 94.38 159 VAL A N 1
ATOM 1273 C CA . VAL A 1 159 ? -11.956 -22.387 7.895 1.00 94.38 159 VAL A CA 1
ATOM 1274 C C . VAL A 1 159 ? -11.343 -21.970 6.568 1.00 94.38 159 VAL A C 1
ATOM 1276 O O . VAL A 1 159 ? -10.919 -22.833 5.804 1.00 94.38 159 VAL A O 1
ATOM 1279 N N . GLY A 1 160 ? -11.198 -20.664 6.318 1.00 92.44 160 GLY A N 1
ATOM 1280 C CA . GLY A 1 160 ? -10.508 -20.158 5.136 1.00 92.44 160 GLY A CA 1
ATOM 1281 C C . GLY A 1 160 ? -9.135 -20.808 4.952 1.00 92.44 160 GLY A C 1
ATOM 1282 O O . GLY A 1 160 ? -8.826 -21.304 3.872 1.00 92.44 160 GLY A O 1
ATOM 1283 N N . PHE A 1 161 ? -8.324 -20.876 6.010 1.00 93.88 161 PHE A N 1
ATOM 1284 C CA . PHE A 1 161 ? -6.999 -21.489 5.981 1.00 93.88 161 PHE A CA 1
ATOM 1285 C C . PHE A 1 161 ? -7.061 -22.964 5.575 1.00 93.88 161 PHE A C 1
ATOM 1287 O O . PHE A 1 161 ? -6.379 -23.355 4.625 1.00 93.88 161 PHE A O 1
ATOM 1294 N N . VAL A 1 162 ? -7.926 -23.757 6.210 1.00 93.81 162 VAL A N 1
ATOM 1295 C CA . VAL A 1 162 ? -8.099 -25.186 5.895 1.00 93.81 162 VAL A CA 1
ATOM 1296 C C . VAL A 1 162 ? -8.560 -25.384 4.447 1.00 93.81 162 VAL A C 1
ATOM 1298 O O . VAL A 1 162 ? -7.988 -26.198 3.721 1.00 93.81 162 VAL A O 1
ATOM 1301 N N . LEU A 1 163 ? -9.517 -24.581 3.971 1.00 92.62 163 LEU A N 1
ATOM 1302 C CA . LEU A 1 163 ? -10.032 -24.680 2.601 1.00 92.62 163 LEU A CA 1
ATOM 1303 C C . LEU A 1 163 ? -8.964 -24.381 1.535 1.00 92.62 163 LEU A C 1
ATOM 1305 O O . LEU A 1 163 ? -9.066 -24.884 0.418 1.00 92.62 163 LEU A O 1
ATOM 1309 N N . THR A 1 164 ? -7.893 -23.640 1.856 1.00 91.06 164 THR A N 1
ATOM 1310 C CA . THR A 1 164 ? -6.776 -23.448 0.907 1.00 91.06 164 THR A CA 1
ATOM 1311 C C . THR A 1 164 ? -5.929 -24.704 0.664 1.00 91.06 164 THR A C 1
ATOM 1313 O O . THR A 1 164 ? -5.130 -24.716 -0.280 1.00 91.06 164 THR A O 1
ATOM 1316 N N . TYR A 1 165 ? -6.045 -25.745 1.494 1.00 91.44 165 TYR A N 1
ATOM 1317 C CA . TYR A 1 165 ? -5.372 -27.033 1.277 1.00 91.44 165 TYR A CA 1
ATOM 1318 C C . TYR A 1 165 ? -6.173 -27.961 0.364 1.00 91.44 165 TYR A C 1
ATOM 1320 O O . TYR A 1 165 ? -5.592 -28.856 -0.246 1.00 91.44 165 TYR A O 1
ATOM 1328 N N . VAL A 1 166 ? -7.474 -27.710 0.202 1.00 91.19 166 VAL A N 1
ATOM 1329 C CA . VAL A 1 166 ? -8.330 -28.478 -0.703 1.00 91.19 166 VAL A CA 1
ATOM 1330 C C . VAL A 1 166 ? -8.018 -28.077 -2.155 1.00 91.19 166 VAL A C 1
ATOM 1332 O O . VAL A 1 166 ? -8.228 -26.916 -2.522 1.00 91.19 166 VAL A O 1
ATOM 1335 N N . PRO A 1 167 ? -7.551 -28.997 -3.023 1.00 84.12 167 PRO A N 1
ATOM 1336 C CA . PRO A 1 167 ? -7.070 -28.654 -4.366 1.00 84.12 167 PRO A CA 1
ATOM 1337 C C . PRO A 1 167 ? -8.115 -27.944 -5.235 1.00 84.12 167 PRO A C 1
ATOM 1339 O O . PRO A 1 167 ? -7.795 -26.969 -5.915 1.00 84.12 167 PRO A O 1
ATOM 1342 N N . GLN A 1 168 ? -9.376 -28.375 -5.166 1.00 83.19 168 GLN A N 1
ATOM 1343 C CA . GLN A 1 168 ? -10.484 -27.794 -5.932 1.00 83.19 168 GLN A CA 1
ATOM 1344 C C . GLN A 1 168 ? -10.817 -26.364 -5.474 1.00 83.19 168 GLN A C 1
ATOM 1346 O O . GLN A 1 168 ? -10.995 -25.472 -6.302 1.00 83.19 168 GLN A O 1
ATOM 1351 N N . LEU A 1 169 ? -10.831 -26.117 -4.160 1.00 81.12 169 LEU A N 1
ATOM 1352 C CA . LEU A 1 169 ? -11.136 -24.803 -3.578 1.00 81.12 169 LEU A CA 1
ATOM 1353 C C . LEU A 1 169 ? -9.944 -23.844 -3.615 1.00 81.12 169 LEU A C 1
ATOM 1355 O O . LEU A 1 169 ? -10.131 -22.628 -3.642 1.00 81.12 169 LEU A O 1
ATOM 1359 N N . SER A 1 170 ? -8.718 -24.362 -3.719 1.00 76.94 170 SER A N 1
ATOM 1360 C CA . SER A 1 170 ? -7.515 -23.549 -3.925 1.00 76.94 170 SER A CA 1
ATOM 1361 C C . SER A 1 170 ? -7.562 -22.740 -5.239 1.00 76.94 170 SER A C 1
ATOM 1363 O O . SER A 1 170 ? -6.973 -21.659 -5.337 1.00 76.94 170 SER A O 1
ATOM 1365 N N . MET A 1 171 ? -8.356 -23.193 -6.220 1.00 79.31 171 MET A N 1
ATOM 1366 C CA . MET A 1 171 ? -8.654 -22.459 -7.459 1.00 79.31 171 MET A CA 1
ATOM 1367 C C . MET A 1 171 ? -9.657 -21.308 -7.251 1.00 79.31 171 MET A C 1
ATOM 1369 O O . MET A 1 171 ? -9.859 -20.488 -8.140 1.00 79.31 171 MET A O 1
ATOM 1373 N N . TYR A 1 172 ? -10.273 -21.191 -6.075 1.00 85.94 172 TYR A N 1
ATOM 1374 C CA . TYR A 1 172 ? -11.219 -20.128 -5.713 1.00 85.94 172 TYR A CA 1
ATOM 1375 C C . TYR A 1 172 ? -10.715 -19.269 -4.543 1.00 85.94 172 TYR A C 1
ATOM 1377 O O . TYR A 1 172 ? -11.495 -18.616 -3.853 1.00 85.94 172 TYR A O 1
ATOM 1385 N N . THR A 1 173 ? -9.393 -19.204 -4.354 1.00 86.25 173 THR A N 1
ATOM 1386 C CA . THR A 1 173 ? -8.728 -18.408 -3.300 1.00 86.25 173 THR A CA 1
ATOM 1387 C C . THR A 1 173 ? -9.120 -16.930 -3.277 1.00 86.25 173 THR A C 1
ATOM 1389 O O . THR A 1 173 ? -9.148 -16.325 -2.208 1.00 86.25 173 THR A O 1
ATOM 1392 N N . GLU A 1 174 ? -9.439 -16.346 -4.433 1.00 89.44 174 GLU A N 1
ATOM 1393 C CA . GLU A 1 174 ? -9.964 -14.978 -4.533 1.00 89.44 174 GLU A CA 1
ATOM 1394 C C . GLU A 1 174 ? -11.315 -14.843 -3.818 1.00 89.44 174 GLU A C 1
ATOM 1396 O O . GLU A 1 174 ? -11.440 -14.030 -2.908 1.00 89.44 174 GLU A O 1
ATOM 1401 N N . THR A 1 175 ? -12.298 -15.679 -4.166 1.00 90.56 175 THR A N 1
ATOM 1402 C CA . THR A 1 175 ? -13.633 -15.680 -3.545 1.00 90.56 175 THR A CA 1
ATOM 1403 C C . THR A 1 175 ? -13.547 -15.973 -2.052 1.00 90.56 175 THR A C 1
ATOM 1405 O O . THR A 1 175 ? -14.162 -15.282 -1.247 1.00 90.56 175 THR A O 1
ATOM 1408 N N . LEU A 1 176 ? -12.721 -16.949 -1.678 1.00 91.31 176 LEU A N 1
ATOM 1409 C CA . LEU A 1 176 ? -12.438 -17.293 -0.289 1.00 91.31 176 LEU A CA 1
ATOM 1410 C C . LEU A 1 176 ? -11.895 -16.091 0.504 1.00 91.31 176 LEU A C 1
ATOM 1412 O O . LEU A 1 176 ? -12.330 -15.844 1.625 1.00 91.31 176 LEU A O 1
ATOM 1416 N N . SER A 1 177 ? -10.974 -15.324 -0.091 1.00 92.44 177 SER A N 1
ATOM 1417 C CA . SER A 1 177 ? -10.449 -14.094 0.513 1.00 92.44 177 SER A CA 1
ATOM 1418 C C . SER A 1 177 ? -11.553 -13.056 0.678 1.00 92.44 177 SER A C 1
ATOM 1420 O O . SER A 1 177 ? -11.739 -12.560 1.783 1.00 92.44 177 SER A O 1
ATOM 1422 N N . VAL A 1 178 ? -12.334 -12.782 -0.371 1.00 94.31 178 VAL A N 1
ATOM 1423 C CA . VAL A 1 178 ? -13.437 -11.810 -0.301 1.00 94.31 178 VAL A CA 1
ATOM 1424 C C . VAL A 1 178 ? -14.402 -12.147 0.835 1.00 94.31 178 VAL A C 1
ATOM 1426 O O . VAL A 1 178 ? -14.709 -11.272 1.641 1.00 94.31 178 VAL A O 1
ATOM 1429 N N . VAL A 1 179 ? -14.828 -13.409 0.941 1.00 94.31 179 VAL A N 1
ATOM 1430 C CA . VAL A 1 179 ? -15.756 -13.859 1.987 1.00 94.31 179 VAL A CA 1
ATOM 1431 C C . VAL A 1 179 ? -15.132 -13.723 3.375 1.00 94.31 179 VAL A C 1
ATOM 1433 O O . VAL A 1 179 ? -15.734 -13.102 4.245 1.00 94.31 179 VAL A O 1
ATOM 1436 N N . ALA A 1 180 ? -13.911 -14.228 3.584 1.00 94.81 180 ALA A N 1
ATOM 1437 C CA . ALA A 1 180 ? -13.260 -14.167 4.892 1.00 94.81 180 ALA A CA 1
ATOM 1438 C C . ALA A 1 180 ? -13.066 -12.719 5.375 1.00 94.81 180 ALA A C 1
ATOM 1440 O O . ALA A 1 180 ? -13.403 -12.392 6.513 1.00 94.81 180 ALA A O 1
ATOM 1441 N N . PHE A 1 181 ? -12.584 -11.830 4.500 1.00 95.62 181 PHE A N 1
ATOM 1442 C CA . PHE A 1 181 ? -12.408 -10.415 4.831 1.00 95.62 181 PHE A CA 1
ATOM 1443 C C . PHE A 1 181 ? -13.741 -9.697 5.065 1.00 95.62 181 PHE A C 1
ATOM 1445 O O . PHE A 1 181 ? -13.826 -8.899 5.997 1.00 95.62 181 PHE A O 1
ATOM 1452 N N . ALA A 1 182 ? -14.780 -9.991 4.276 1.00 96.56 182 ALA A N 1
ATOM 1453 C CA . ALA A 1 182 ? -16.110 -9.415 4.466 1.00 96.56 182 ALA A CA 1
ATOM 1454 C C . ALA A 1 182 ? -16.731 -9.834 5.808 1.00 96.56 182 ALA A C 1
ATOM 1456 O O . ALA A 1 182 ? -17.229 -8.980 6.539 1.00 96.56 182 ALA A O 1
ATOM 1457 N N . CYS A 1 183 ? -16.653 -11.120 6.165 1.00 96.44 183 CYS A N 1
ATOM 1458 C CA . CYS A 1 183 ? -17.172 -11.635 7.431 1.00 96.44 183 CYS A CA 1
ATOM 1459 C C . CYS A 1 183 ? -16.456 -11.011 8.634 1.00 96.44 183 CYS A C 1
ATOM 1461 O O . CYS A 1 183 ? -17.110 -10.503 9.543 1.00 96.44 183 CYS A O 1
ATOM 1463 N N . VAL A 1 184 ? -15.118 -10.990 8.627 1.00 96.50 184 VAL A N 1
ATOM 1464 C CA . VAL A 1 184 ? -14.332 -10.413 9.730 1.00 96.50 184 VAL A CA 1
ATOM 1465 C C . VAL A 1 184 ? -14.579 -8.909 9.854 1.00 96.50 184 VAL A C 1
ATOM 1467 O O . VAL A 1 184 ? -14.807 -8.423 10.960 1.00 96.50 184 VAL A O 1
ATOM 1470 N N . ALA A 1 185 ? -14.595 -8.171 8.739 1.00 96.81 185 ALA A N 1
ATOM 1471 C CA . ALA A 1 185 ? -14.905 -6.744 8.753 1.00 96.81 185 ALA A CA 1
ATOM 1472 C C . ALA A 1 185 ? -16.318 -6.478 9.289 1.00 96.81 185 ALA A C 1
ATOM 1474 O O . ALA A 1 185 ? -16.490 -5.621 10.151 1.00 96.81 185 ALA A O 1
ATOM 1475 N N . GLY A 1 186 ? -17.315 -7.240 8.828 1.00 96.62 186 GLY A N 1
ATOM 1476 C CA . GLY A 1 186 ? -18.699 -7.120 9.281 1.00 96.62 186 GLY A CA 1
ATOM 1477 C C . GLY A 1 186 ? -18.846 -7.340 10.786 1.00 96.62 186 GLY A C 1
ATOM 1478 O O . GLY A 1 186 ? -19.491 -6.539 11.458 1.00 96.62 186 GLY A O 1
ATOM 1479 N N . VAL A 1 187 ? -18.186 -8.363 11.338 1.00 96.12 187 VAL A N 1
ATOM 1480 C CA . VAL A 1 187 ? -18.178 -8.618 12.787 1.00 96.12 187 VAL A CA 1
ATOM 1481 C C . VAL A 1 187 ? -17.513 -7.474 13.551 1.00 96.12 187 VAL A C 1
ATOM 1483 O O . VAL A 1 187 ? -18.084 -6.992 14.524 1.00 96.12 187 VAL A O 1
ATOM 1486 N N . LEU A 1 188 ? -16.346 -6.997 13.110 1.00 95.25 188 LEU A N 1
ATOM 1487 C CA . LEU A 1 188 ? -15.654 -5.876 13.758 1.00 95.25 188 LEU A CA 1
ATOM 1488 C C . LEU A 1 188 ? -16.502 -4.591 13.755 1.00 95.25 188 LEU A C 1
ATOM 1490 O O . LEU A 1 188 ? -16.522 -3.862 14.744 1.00 95.25 188 LEU A O 1
ATOM 1494 N N . ILE A 1 189 ? -17.232 -4.331 12.666 1.00 95.38 189 ILE A N 1
ATOM 1495 C CA . ILE A 1 189 ? -18.153 -3.192 12.555 1.00 95.38 189 ILE A CA 1
ATOM 1496 C C . ILE A 1 189 ? -19.356 -3.363 13.493 1.00 95.38 189 ILE A C 1
ATOM 1498 O O . ILE A 1 189 ? -19.761 -2.394 14.132 1.00 95.38 189 ILE A O 1
ATOM 1502 N N . ALA A 1 190 ? -19.917 -4.573 13.581 1.00 94.19 190 ALA A N 1
ATOM 1503 C CA . ALA A 1 190 ? -21.106 -4.873 14.377 1.00 94.19 190 ALA A CA 1
ATOM 1504 C C . ALA A 1 190 ? -20.831 -4.945 15.887 1.00 94.19 190 ALA A C 1
ATOM 1506 O O . ALA A 1 190 ? -21.682 -4.557 16.683 1.00 94.19 190 ALA A O 1
ATOM 1507 N N . LEU A 1 191 ? -19.649 -5.405 16.306 1.00 92.50 191 LEU A N 1
ATOM 1508 C CA . LEU A 1 191 ? -19.299 -5.507 17.727 1.00 92.50 191 LEU A CA 1
ATOM 1509 C C . LEU A 1 191 ? -19.185 -4.140 18.406 1.00 92.50 191 LEU A C 1
ATOM 1511 O O . LEU A 1 191 ? -19.529 -4.019 19.580 1.00 92.50 191 LEU A O 1
ATOM 1515 N N . LYS A 1 192 ? -18.756 -3.105 17.675 1.00 91.19 192 LYS A N 1
ATOM 1516 C CA . LYS A 1 192 ? -18.603 -1.755 18.227 1.00 91.19 192 LYS A CA 1
ATOM 1517 C C . LYS A 1 192 ? -19.910 -1.207 18.838 1.00 91.19 192 LYS A C 1
ATOM 1519 O O . LYS A 1 192 ? -19.890 -0.876 20.026 1.00 91.19 192 LYS A O 1
ATOM 1524 N N . PRO A 1 193 ? -21.052 -1.165 18.118 1.00 91.44 193 PRO A N 1
ATOM 1525 C CA . PRO A 1 193 ? -22.312 -0.713 18.703 1.00 91.44 193 PRO A CA 1
ATOM 1526 C C . PRO A 1 193 ? -22.887 -1.704 19.717 1.00 91.44 193 PRO A C 1
ATOM 1528 O O . PRO A 1 193 ? -23.461 -1.268 20.710 1.00 91.44 193 PRO A O 1
ATOM 1531 N N . LEU A 1 194 ? -22.692 -3.017 19.532 1.00 90.62 194 LEU A N 1
ATOM 1532 C CA . LEU A 1 194 ? -23.169 -4.032 20.484 1.00 90.62 194 LEU A CA 1
ATOM 1533 C C . LEU A 1 194 ? -22.511 -3.910 21.863 1.00 90.62 194 LEU A C 1
ATOM 1535 O O . LEU A 1 194 ? -23.145 -4.197 22.874 1.00 90.62 194 LEU A O 1
ATOM 1539 N N . HIS A 1 195 ? -21.253 -3.479 21.911 1.00 88.19 195 HIS A N 1
ATOM 1540 C CA . HIS A 1 195 ? -20.533 -3.216 23.155 1.00 88.19 195 HIS A CA 1
ATOM 1541 C C . HIS A 1 195 ? -20.574 -1.738 23.577 1.00 88.19 195 HIS A C 1
ATOM 1543 O O . HIS A 1 195 ? -19.914 -1.377 24.548 1.00 88.19 195 HIS A O 1
ATOM 1549 N N . ALA A 1 196 ? -21.304 -0.884 22.846 1.00 85.81 196 ALA A N 1
ATOM 1550 C CA . ALA A 1 196 ? -21.350 0.566 23.047 1.00 85.81 196 ALA A CA 1
ATOM 1551 C C . ALA A 1 196 ? -19.952 1.210 23.212 1.00 85.81 196 ALA A C 1
ATOM 1553 O O . ALA A 1 196 ? -19.759 2.122 24.017 1.00 85.81 196 ALA A O 1
ATOM 1554 N N . GLN A 1 197 ? -18.963 0.725 22.452 1.00 84.12 197 GLN A N 1
ATOM 1555 C CA . GLN A 1 197 ? -17.577 1.187 22.536 1.00 84.12 197 GLN A CA 1
ATOM 1556 C C . GLN A 1 197 ? -17.382 2.524 21.817 1.00 84.12 197 GLN A C 1
ATOM 1558 O O . GLN A 1 197 ? -17.786 2.685 20.664 1.00 84.12 197 GLN A O 1
ATOM 1563 N N . ARG A 1 198 ? -16.699 3.461 22.481 1.00 83.75 198 ARG A N 1
ATOM 1564 C CA . ARG A 1 198 ? -16.302 4.745 21.887 1.00 83.75 198 ARG A CA 1
ATOM 1565 C C . ARG A 1 198 ? -15.032 4.604 21.054 1.00 83.75 198 ARG A C 1
ATOM 1567 O O . ARG A 1 198 ? -14.163 3.804 21.393 1.00 83.75 198 ARG A O 1
ATOM 1574 N N . GLY A 1 199 ? -14.888 5.451 20.036 1.00 84.56 199 GLY A N 1
ATOM 1575 C CA . GLY A 1 199 ? -13.641 5.566 19.276 1.00 84.56 199 GLY A CA 1
ATOM 1576 C C . GLY A 1 199 ? -13.533 4.615 18.074 1.00 84.56 199 GLY A C 1
ATOM 1577 O O . GLY A 1 199 ? -14.474 3.891 17.742 1.00 84.56 199 GLY A O 1
ATOM 1578 N N . PRO A 1 200 ? -12.419 4.659 17.329 1.00 86.88 200 PRO A N 1
ATOM 1579 C CA . PRO A 1 200 ? -12.255 3.877 16.108 1.00 86.88 200 PRO A CA 1
ATOM 1580 C C . PRO A 1 200 ? -11.988 2.390 16.362 1.00 86.88 200 PRO A C 1
ATOM 1582 O O . PRO A 1 200 ? -11.308 1.996 17.304 1.00 86.88 200 PRO A O 1
ATOM 1585 N N . VAL A 1 201 ? -12.411 1.552 15.415 1.00 90.88 201 VAL A N 1
ATOM 1586 C CA . VAL A 1 201 ? -12.060 0.125 15.374 1.00 90.88 201 VAL A CA 1
ATOM 1587 C C . VAL A 1 201 ? -10.685 -0.041 14.719 1.00 90.88 201 VAL A C 1
ATOM 1589 O O . VAL A 1 201 ? -10.570 -0.211 13.502 1.00 90.88 201 VAL A O 1
ATOM 1592 N N . ILE A 1 202 ? -9.614 0.026 15.506 1.00 90.00 202 ILE A N 1
ATOM 1593 C CA . ILE A 1 202 ? -8.231 -0.126 15.013 1.00 90.00 202 ILE A CA 1
ATOM 1594 C C . ILE A 1 202 ? -8.000 -1.467 14.281 1.00 90.00 202 ILE A C 1
ATOM 1596 O O . ILE A 1 202 ? -7.388 -1.449 13.207 1.00 90.00 202 ILE A O 1
ATOM 1600 N N . PRO A 1 203 ? -8.521 -2.622 14.752 1.00 92.06 203 PRO A N 1
ATOM 1601 C CA . PRO A 1 203 ? -8.381 -3.892 14.033 1.00 92.06 203 PRO A CA 1
ATOM 1602 C C . PRO A 1 203 ? -8.924 -3.850 12.599 1.00 92.06 203 PRO A C 1
ATOM 1604 O O . PRO A 1 203 ? -8.368 -4.496 11.713 1.00 92.06 203 PRO A O 1
ATOM 1607 N N . LEU A 1 204 ? -9.961 -3.043 12.339 1.00 92.62 204 LEU A N 1
ATOM 1608 C CA . LEU A 1 204 ? -10.519 -2.862 10.998 1.00 92.62 204 LEU A CA 1
ATOM 1609 C C . LEU A 1 204 ? -9.518 -2.169 10.062 1.00 92.62 204 LEU A C 1
ATOM 1611 O O . LEU A 1 204 ? -9.380 -2.558 8.904 1.00 92.62 204 LEU A O 1
ATOM 1615 N N . LEU A 1 205 ? -8.766 -1.185 10.567 1.00 90.56 205 LEU A N 1
ATOM 1616 C CA . LEU A 1 205 ? -7.705 -0.522 9.805 1.00 90.56 205 LEU A CA 1
ATOM 1617 C C . LEU A 1 205 ? -6.583 -1.508 9.449 1.00 90.56 205 LEU A C 1
ATOM 1619 O O . LEU A 1 205 ? -6.108 -1.530 8.312 1.00 90.56 205 LEU A O 1
ATOM 1623 N N . ILE A 1 206 ? -6.194 -2.352 10.410 1.00 90.94 206 ILE A N 1
ATOM 1624 C CA . ILE A 1 206 ? -5.177 -3.396 10.220 1.00 90.94 206 ILE A CA 1
ATOM 1625 C C . ILE A 1 206 ? -5.654 -4.441 9.202 1.00 90.94 206 ILE A C 1
ATOM 1627 O O . ILE A 1 206 ? -4.863 -4.907 8.385 1.00 90.94 206 ILE A O 1
ATOM 1631 N N . LEU A 1 207 ? -6.949 -4.763 9.186 1.00 92.56 207 LEU A N 1
ATOM 1632 C CA . LEU A 1 207 ? -7.553 -5.701 8.239 1.00 92.56 207 LEU A CA 1
ATOM 1633 C C . LEU A 1 207 ? -7.507 -5.199 6.781 1.00 92.56 207 LEU A C 1
ATOM 1635 O O . LEU A 1 207 ? -7.298 -5.991 5.861 1.00 92.56 207 LEU A O 1
ATOM 1639 N N . ILE A 1 208 ? -7.636 -3.885 6.557 1.00 90.69 208 ILE A N 1
ATOM 1640 C CA . ILE A 1 208 ? -7.548 -3.266 5.218 1.00 90.69 208 ILE A CA 1
ATOM 1641 C C . ILE A 1 208 ? -6.144 -3.445 4.604 1.00 90.69 208 ILE A C 1
ATOM 1643 O O . ILE A 1 208 ? -5.982 -3.433 3.382 1.00 90.69 208 ILE A O 1
ATOM 1647 N N . ILE A 1 209 ? -5.108 -3.654 5.427 1.00 87.25 209 ILE A N 1
ATOM 1648 C CA . ILE A 1 209 ? -3.722 -3.804 4.967 1.00 87.25 209 ILE A CA 1
ATOM 1649 C C . ILE A 1 209 ? -3.515 -5.033 4.065 1.00 87.25 209 ILE A C 1
ATOM 1651 O O . ILE A 1 209 ? -3.128 -4.860 2.902 1.00 87.25 209 ILE A O 1
ATOM 1655 N N . PRO A 1 210 ? -3.745 -6.271 4.539 1.00 89.19 210 PRO A N 1
ATOM 1656 C CA . PRO A 1 210 ? -3.592 -7.458 3.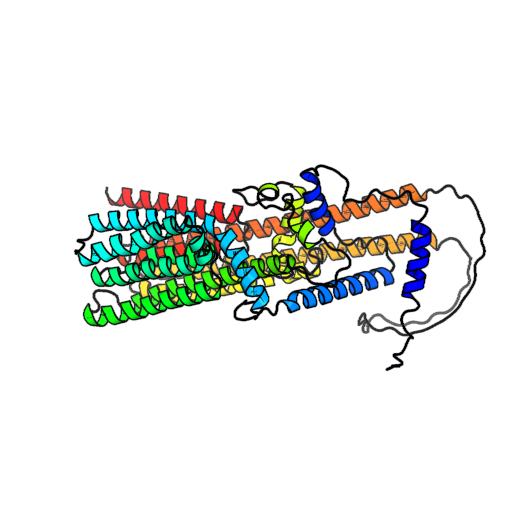707 1.00 89.19 210 PRO A CA 1
ATOM 1657 C C . PRO A 1 210 ? -4.624 -7.551 2.575 1.00 89.19 210 PRO A C 1
ATOM 1659 O O . PRO A 1 210 ? -4.345 -8.232 1.582 1.00 89.19 210 PRO A O 1
ATOM 1662 N N . LEU A 1 211 ? -5.762 -6.854 2.687 1.00 90.12 211 LEU A N 1
ATOM 1663 C CA . LEU A 1 211 ? -6.810 -6.803 1.662 1.00 90.12 211 LEU A CA 1
ATOM 1664 C C . LEU A 1 211 ? -6.304 -6.210 0.338 1.00 90.12 211 LEU A C 1
ATOM 1666 O O . LEU A 1 211 ? -6.599 -6.757 -0.718 1.00 90.12 211 LEU A O 1
ATOM 1670 N N . PHE A 1 212 ? -5.508 -5.136 0.386 1.00 85.75 212 PHE A N 1
ATOM 1671 C CA . PHE A 1 212 ? -4.952 -4.498 -0.818 1.00 85.75 212 PHE A CA 1
ATOM 1672 C C . PHE A 1 212 ? -3.522 -4.940 -1.170 1.00 85.75 212 PHE A C 1
ATOM 1674 O O . PHE A 1 212 ? -3.070 -4.697 -2.285 1.00 85.75 212 PHE A O 1
ATOM 1681 N N . GLY A 1 213 ? -2.782 -5.548 -0.234 1.00 75.12 213 GLY A N 1
ATOM 1682 C CA . GLY A 1 213 ? -1.353 -5.838 -0.430 1.00 75.12 213 GLY A CA 1
ATOM 1683 C C . GLY A 1 213 ? -0.970 -7.317 -0.535 1.00 75.12 213 GLY A C 1
ATOM 1684 O O . GLY A 1 213 ? -0.098 -7.681 -1.325 1.00 75.12 213 GLY A O 1
ATOM 1685 N N . VAL A 1 214 ? -1.565 -8.187 0.286 1.00 79.50 214 VAL A N 1
ATOM 1686 C CA . VAL A 1 214 ? -1.064 -9.564 0.485 1.00 79.50 214 VAL A CA 1
ATOM 1687 C C . VAL A 1 214 ? -1.911 -10.574 -0.268 1.00 79.50 214 VAL A C 1
ATOM 1689 O O . VAL A 1 214 ? -1.385 -11.454 -0.962 1.00 79.50 214 VAL A O 1
ATOM 1692 N N . THR A 1 215 ? -3.226 -10.440 -0.135 1.00 72.50 215 THR A N 1
ATOM 1693 C CA . THR A 1 215 ? -4.179 -11.287 -0.837 1.00 72.50 215 THR A CA 1
ATOM 1694 C C . THR A 1 215 ? -4.192 -10.852 -2.290 1.00 72.50 215 THR A C 1
ATOM 1696 O O . THR A 1 215 ? -4.603 -9.748 -2.620 1.00 72.50 215 THR A O 1
ATOM 1699 N N . ARG A 1 216 ? -3.650 -11.688 -3.184 1.00 78.69 216 ARG A N 1
ATOM 1700 C CA . ARG A 1 216 ? -3.549 -11.392 -4.624 1.00 78.69 216 ARG A CA 1
ATOM 1701 C C . ARG A 1 216 ? -4.922 -11.434 -5.322 1.00 78.69 216 ARG A C 1
ATOM 1703 O O . ARG A 1 216 ? -5.038 -12.006 -6.403 1.00 78.69 216 ARG A O 1
ATOM 1710 N N . MET A 1 217 ? -5.951 -10.874 -4.696 1.00 86.88 217 MET A N 1
ATOM 1711 C CA . MET A 1 217 ? -7.244 -10.604 -5.309 1.00 86.88 217 MET A CA 1
ATOM 1712 C C . MET A 1 217 ? -7.050 -9.640 -6.481 1.00 86.88 217 MET A C 1
ATOM 1714 O O . MET A 1 217 ? -6.065 -8.900 -6.522 1.00 86.88 217 MET A O 1
ATOM 1718 N N . ARG A 1 218 ? -7.964 -9.659 -7.451 1.00 90.56 218 ARG A N 1
ATOM 1719 C CA . ARG A 1 218 ? -7.971 -8.655 -8.517 1.00 90.56 218 ARG A CA 1
ATOM 1720 C C . ARG A 1 218 ? -8.460 -7.307 -7.992 1.00 90.56 218 ARG A C 1
ATOM 1722 O O . ARG A 1 218 ? -9.240 -7.228 -7.038 1.00 90.56 218 ARG A O 1
ATOM 1729 N N . PHE A 1 219 ? -8.013 -6.248 -8.651 1.00 89.75 219 PHE A N 1
ATOM 1730 C CA . PHE A 1 219 ? -8.178 -4.856 -8.259 1.00 89.75 219 PHE A CA 1
ATOM 1731 C C . PHE A 1 219 ? -9.643 -4.515 -8.030 1.00 89.75 219 PHE A C 1
ATOM 1733 O O . PHE A 1 219 ? -9.992 -4.029 -6.957 1.00 89.75 219 PHE A O 1
ATOM 1740 N N . MET A 1 220 ? -10.512 -4.891 -8.969 1.00 90.12 220 MET A N 1
ATOM 1741 C CA . MET A 1 220 ? -11.952 -4.657 -8.870 1.00 90.12 220 MET A CA 1
ATOM 1742 C C . MET A 1 220 ? -12.563 -5.231 -7.585 1.00 90.12 220 MET A C 1
ATOM 1744 O O . MET A 1 220 ? -13.237 -4.504 -6.863 1.00 90.12 220 MET A O 1
ATOM 1748 N N . TYR A 1 221 ? -12.282 -6.493 -7.244 1.00 91.50 221 TYR A N 1
ATOM 1749 C CA . TYR A 1 221 ? -12.845 -7.121 -6.040 1.00 91.50 221 TYR A CA 1
ATOM 1750 C C . TYR A 1 221 ? -12.327 -6.471 -4.761 1.00 91.50 221 TYR A C 1
ATOM 1752 O O . TYR A 1 221 ? -13.112 -6.194 -3.859 1.00 91.50 221 TYR A O 1
ATOM 1760 N N . SER A 1 222 ? -11.025 -6.179 -4.693 1.00 92.19 222 SER A N 1
ATOM 1761 C CA . SER A 1 222 ? -10.447 -5.492 -3.531 1.00 92.19 222 SER A CA 1
ATOM 1762 C C . SER A 1 222 ? -11.031 -4.087 -3.343 1.00 92.19 222 SER A C 1
ATOM 1764 O O . SER A 1 222 ? -11.332 -3.688 -2.223 1.00 92.19 222 SER A O 1
ATOM 1766 N N . THR A 1 223 ? -11.256 -3.356 -4.438 1.00 92.19 223 THR A N 1
ATOM 1767 C CA . THR A 1 223 ? -11.811 -2.001 -4.429 1.00 92.19 223 THR A CA 1
ATOM 1768 C C . THR A 1 223 ? -13.274 -2.012 -4.012 1.00 92.19 223 THR A C 1
ATOM 1770 O O . THR A 1 223 ? -13.652 -1.256 -3.120 1.00 92.19 223 THR A O 1
ATOM 1773 N N . ILE A 1 224 ? -14.083 -2.900 -4.601 1.00 93.94 224 ILE A N 1
ATOM 1774 C CA . ILE A 1 224 ? -15.491 -3.068 -4.223 1.00 93.94 224 ILE A CA 1
ATOM 1775 C C . ILE A 1 224 ? -15.579 -3.429 -2.742 1.00 93.94 224 ILE A C 1
ATOM 1777 O O . ILE A 1 224 ? -16.333 -2.794 -2.010 1.00 93.94 224 ILE A O 1
ATOM 1781 N N . LEU A 1 225 ? -14.774 -4.384 -2.270 1.00 95.25 225 LEU A N 1
ATOM 1782 C CA . LEU A 1 225 ? -14.785 -4.792 -0.869 1.00 95.25 225 LEU A CA 1
ATOM 1783 C C . LEU A 1 225 ? -14.337 -3.659 0.066 1.00 95.25 225 LEU A C 1
ATOM 1785 O O . LEU A 1 225 ? -14.989 -3.417 1.076 1.00 95.25 225 LEU A O 1
ATOM 1789 N N . GLY A 1 226 ? -13.274 -2.927 -0.277 1.00 94.44 226 GLY A N 1
ATOM 1790 C CA . GLY A 1 226 ? -12.776 -1.801 0.519 1.00 94.44 226 GLY A CA 1
ATOM 1791 C C . GLY A 1 226 ? -13.796 -0.669 0.670 1.00 94.44 226 GLY A C 1
ATOM 1792 O O . GLY A 1 226 ? -14.035 -0.208 1.785 1.00 94.44 226 GLY A O 1
ATOM 1793 N N . TRP A 1 227 ? -14.454 -0.267 -0.423 1.00 95.44 227 TRP A N 1
ATOM 1794 C CA . TRP A 1 227 ? -15.553 0.704 -0.367 1.00 95.44 227 TRP A CA 1
ATOM 1795 C C . TRP A 1 227 ? -16.764 0.159 0.382 1.00 95.44 227 TRP A C 1
ATOM 1797 O O . TRP A 1 227 ? -17.354 0.882 1.180 1.00 95.44 227 TRP A O 1
ATOM 1807 N N . SER A 1 228 ? -17.105 -1.116 0.181 1.00 96.56 228 SER A N 1
ATOM 1808 C CA . SER A 1 228 ? -18.215 -1.756 0.896 1.00 96.56 228 SER A CA 1
ATOM 1809 C C . SER A 1 228 ? -17.994 -1.728 2.408 1.00 96.56 228 SER A C 1
ATOM 1811 O O . SER A 1 228 ? -18.916 -1.401 3.145 1.00 96.56 228 SER A O 1
ATOM 1813 N N . ILE A 1 229 ? -16.768 -1.996 2.876 1.00 96.00 229 ILE A N 1
ATOM 1814 C CA . ILE A 1 229 ? -16.393 -1.911 4.298 1.00 96.00 229 ILE A CA 1
ATOM 1815 C C . ILE A 1 229 ? -16.545 -0.477 4.818 1.00 96.00 229 ILE A C 1
ATOM 1817 O O . ILE A 1 229 ? -17.110 -0.275 5.892 1.00 96.00 229 ILE A O 1
ATOM 1821 N N . LEU A 1 230 ? -16.073 0.521 4.062 1.00 95.38 230 LEU A N 1
ATOM 1822 C CA . LEU A 1 230 ? -16.168 1.928 4.455 1.00 95.38 230 LEU A CA 1
ATOM 1823 C C . LEU A 1 230 ? -17.624 2.405 4.546 1.00 95.38 230 LEU A C 1
ATOM 1825 O O . LEU A 1 230 ? -18.011 3.009 5.545 1.00 95.38 230 LEU A O 1
ATOM 1829 N N . PHE A 1 231 ? -18.443 2.116 3.532 1.00 95.94 231 PHE A N 1
ATOM 1830 C CA . PHE A 1 231 ? -19.855 2.495 3.536 1.00 95.94 231 PHE A CA 1
ATOM 1831 C C . PHE A 1 231 ? -20.641 1.737 4.603 1.00 95.94 231 PHE A C 1
ATOM 1833 O O . PHE A 1 231 ? -21.409 2.359 5.331 1.00 95.94 231 PHE A O 1
ATOM 1840 N N . ALA A 1 232 ? -20.397 0.433 4.773 1.00 95.81 232 ALA A N 1
ATOM 1841 C CA . ALA A 1 232 ? -21.006 -0.340 5.851 1.00 95.81 232 ALA A CA 1
ATOM 1842 C C . ALA A 1 232 ? -20.652 0.240 7.226 1.00 95.81 232 ALA A C 1
ATOM 1844 O O . ALA A 1 232 ? -21.536 0.375 8.070 1.00 95.81 232 ALA A O 1
ATOM 1845 N N . TYR A 1 233 ? -19.396 0.649 7.441 1.00 95.19 233 TYR A N 1
ATOM 1846 C CA . TYR A 1 233 ? -18.988 1.333 8.665 1.00 95.19 233 TYR A CA 1
ATOM 1847 C C . TYR A 1 233 ? -19.799 2.614 8.882 1.00 95.19 233 TYR A C 1
ATOM 1849 O O . TYR A 1 233 ? -20.463 2.743 9.908 1.00 95.19 233 TYR A O 1
ATOM 1857 N N . ILE A 1 234 ? -19.804 3.531 7.909 1.00 94.25 234 ILE A N 1
ATOM 1858 C CA . ILE A 1 234 ? -20.525 4.812 8.005 1.00 94.25 234 ILE A CA 1
ATOM 1859 C C . ILE A 1 234 ? -22.007 4.579 8.319 1.00 94.25 234 ILE A C 1
ATOM 1861 O O . ILE A 1 234 ? -22.534 5.159 9.269 1.00 94.25 234 ILE A O 1
ATOM 1865 N N . THR A 1 235 ? -22.670 3.704 7.562 1.00 94.50 235 THR A N 1
ATOM 1866 C CA . THR A 1 235 ? -24.096 3.415 7.730 1.00 94.50 235 THR A CA 1
ATOM 1867 C C . THR A 1 235 ? -24.386 2.817 9.103 1.00 94.50 235 THR A C 1
ATOM 1869 O O . THR A 1 235 ? -25.245 3.334 9.816 1.00 94.50 235 THR A O 1
ATOM 1872 N N . VAL A 1 236 ? -23.651 1.780 9.521 1.00 94.56 236 VAL A N 1
ATOM 1873 C CA . VAL A 1 236 ? -23.874 1.132 10.823 1.00 94.56 236 VAL A CA 1
ATOM 1874 C C . VAL A 1 236 ? -23.621 2.106 11.971 1.00 94.56 236 VAL A C 1
ATOM 1876 O O . VAL A 1 236 ? -24.429 2.155 12.895 1.00 94.56 236 VAL A O 1
ATOM 1879 N N . GLN A 1 237 ? -22.562 2.921 11.922 1.00 92.81 237 GLN A N 1
ATOM 1880 C CA . GLN A 1 237 ? -22.270 3.872 13.001 1.00 92.81 237 GLN A CA 1
ATOM 1881 C C . GLN A 1 237 ? -23.306 5.002 13.089 1.00 92.81 237 GLN A C 1
ATOM 1883 O O . GLN A 1 237 ? -23.723 5.368 14.189 1.00 92.81 237 GLN A O 1
ATOM 1888 N N . LEU A 1 238 ? -23.771 5.530 11.952 1.00 91.88 238 LEU A N 1
ATOM 1889 C CA . LEU A 1 238 ? -24.812 6.562 11.936 1.00 91.88 238 LEU A CA 1
ATOM 1890 C C . LEU A 1 238 ? -26.159 6.028 12.436 1.00 91.88 238 LEU A C 1
ATOM 1892 O O . LEU A 1 238 ? -26.815 6.702 13.229 1.00 91.88 238 LEU A O 1
ATOM 1896 N N . VAL A 1 239 ? -26.546 4.815 12.029 1.00 92.62 239 VAL A N 1
ATOM 1897 C CA . VAL A 1 239 ? -27.792 4.171 12.481 1.00 92.62 239 VAL A CA 1
ATOM 1898 C C . VAL A 1 239 ? -27.718 3.796 13.959 1.00 92.62 239 VAL A C 1
ATOM 1900 O O . VAL A 1 239 ? -28.652 4.070 14.713 1.00 92.62 239 VAL A O 1
ATOM 1903 N N . SER A 1 240 ? -26.603 3.216 14.406 1.00 90.81 240 SER A N 1
ATOM 1904 C CA . SER A 1 240 ? -26.422 2.812 15.808 1.00 90.81 240 SER A CA 1
ATOM 1905 C C . SER A 1 240 ? -26.501 4.007 16.743 1.00 90.81 240 SER A C 1
ATOM 1907 O O . SER A 1 240 ? -27.100 3.933 17.812 1.00 90.81 240 SER A O 1
ATOM 1909 N N . ARG A 1 241 ? -25.980 5.155 16.309 1.00 89.00 241 ARG A N 1
ATOM 1910 C CA . ARG A 1 241 ? -26.095 6.390 17.070 1.00 89.00 241 ARG A CA 1
ATOM 1911 C C . ARG A 1 241 ? -27.538 6.862 17.262 1.00 89.00 241 ARG A C 1
ATOM 1913 O O . ARG A 1 241 ? -27.830 7.418 18.318 1.00 89.00 241 ARG A O 1
ATOM 1920 N N . LEU A 1 242 ? -28.422 6.696 16.274 1.00 89.00 242 LEU A N 1
ATOM 1921 C CA . LEU A 1 242 ? -29.832 7.088 16.432 1.00 89.00 242 LEU A CA 1
ATOM 1922 C C . LEU A 1 242 ? -30.481 6.380 17.631 1.00 89.00 242 LEU A C 1
ATOM 1924 O O . LEU A 1 242 ? -31.360 6.951 18.264 1.00 89.00 242 LEU A O 1
ATOM 1928 N N . HIS A 1 243 ? -29.997 5.181 17.964 1.00 88.50 243 HIS A N 1
ATOM 1929 C CA . HIS A 1 243 ? -30.514 4.346 19.044 1.00 88.50 243 HIS A CA 1
ATOM 1930 C C . HIS A 1 243 ? -29.728 4.505 20.357 1.00 88.50 243 HIS A C 1
ATOM 1932 O O . HIS A 1 243 ? -30.325 4.592 21.422 1.00 88.50 243 HIS A O 1
ATOM 1938 N N . LEU A 1 244 ? -28.392 4.565 20.293 1.00 87.38 244 LEU A N 1
ATOM 1939 C CA . LEU A 1 244 ? -27.502 4.626 21.467 1.00 87.38 244 LEU A CA 1
ATOM 1940 C C . LEU A 1 244 ? -27.233 6.060 21.966 1.00 87.38 244 LEU A C 1
ATOM 1942 O O . LEU A 1 244 ? -26.636 6.257 23.024 1.00 87.38 244 LEU A O 1
ATOM 1946 N N . GLY A 1 245 ? -27.656 7.076 21.211 1.00 82.25 245 GLY A N 1
ATOM 1947 C CA . GLY A 1 245 ? -27.494 8.482 21.565 1.00 82.25 245 GLY A CA 1
ATOM 1948 C C . GLY A 1 245 ? -26.072 9.037 21.360 1.00 82.25 245 GLY A C 1
ATOM 1949 O O . GLY A 1 245 ? -25.174 8.362 20.852 1.00 82.25 245 GLY A O 1
ATOM 1950 N N . PRO A 1 246 ? -25.836 10.313 21.729 1.00 76.06 246 PRO A N 1
ATOM 1951 C CA . PRO A 1 246 ? -24.560 11.006 21.509 1.00 76.06 246 PRO A CA 1
ATOM 1952 C C . PRO A 1 246 ? -23.428 10.535 22.434 1.00 76.06 246 PRO A C 1
ATOM 1954 O O . PRO A 1 246 ? -22.275 10.884 22.202 1.00 76.06 246 PRO A O 1
ATOM 1957 N N . ALA A 1 247 ? -23.743 9.751 23.468 1.00 74.00 247 ALA A N 1
ATOM 1958 C CA . ALA A 1 247 ? -22.762 9.177 24.381 1.00 74.00 247 ALA A CA 1
ATOM 1959 C C . ALA A 1 247 ? -21.979 8.000 23.769 1.00 74.00 247 ALA A C 1
ATOM 1961 O O . ALA A 1 247 ? -21.045 7.530 24.407 1.00 74.00 247 ALA A O 1
ATOM 1962 N N . TYR A 1 248 ? -22.335 7.521 22.575 1.00 80.94 248 TYR A N 1
ATOM 1963 C CA . TYR A 1 248 ? -21.605 6.473 21.857 1.00 80.94 248 TYR A CA 1
ATOM 1964 C C . TYR A 1 248 ? -20.485 7.054 20.978 1.00 80.94 248 TYR A C 1
ATOM 1966 O O . TYR A 1 248 ? -19.317 6.818 21.243 1.00 80.94 248 TYR A O 1
ATOM 1974 N N . ASP A 1 249 ? -20.835 7.879 19.988 1.00 84.12 249 ASP A N 1
ATOM 1975 C CA . ASP A 1 249 ? -19.894 8.652 19.166 1.00 84.12 249 ASP A CA 1
ATOM 1976 C C . ASP A 1 249 ? -20.593 9.921 18.641 1.00 84.12 249 ASP A C 1
ATOM 1978 O O . ASP A 1 249 ? -21.780 9.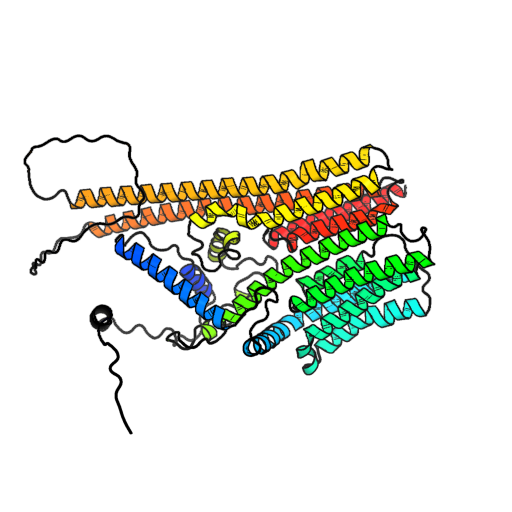908 18.277 1.00 84.12 249 ASP A O 1
ATOM 1982 N N . SER A 1 250 ? -19.859 11.035 18.553 1.00 84.56 250 SER A N 1
ATOM 1983 C CA . SER A 1 250 ? -20.386 12.284 17.988 1.00 84.56 250 SER A CA 1
ATOM 1984 C C . SER A 1 250 ? -20.392 12.279 16.445 1.00 84.56 250 SER A C 1
ATOM 1986 O O . SER A 1 250 ? -19.897 11.355 15.802 1.00 84.56 250 SER A O 1
ATOM 1988 N N . ARG A 1 251 ? -20.998 13.299 15.790 1.00 84.94 251 ARG A N 1
ATOM 1989 C CA . ARG A 1 251 ? -21.116 13.311 14.295 1.00 84.94 251 ARG A CA 1
ATOM 1990 C C . ARG A 1 251 ? -19.730 13.527 13.708 1.00 84.94 251 ARG A C 1
ATOM 1992 O O . ARG A 1 251 ? -19.370 12.895 12.723 1.00 84.94 251 ARG A O 1
ATOM 1999 N N . SER A 1 252 ? -18.979 14.407 14.360 1.00 82.56 252 SER A N 1
ATOM 2000 C CA . SER A 1 252 ? -17.577 14.669 14.090 1.00 82.56 252 SER A CA 1
ATOM 2001 C C . SER A 1 252 ? -16.731 13.412 14.239 1.00 82.56 252 SER A C 1
ATOM 2003 O O . SER A 1 252 ? -15.953 13.134 13.337 1.00 82.56 252 SER A O 1
ATOM 2005 N N . ASP A 1 253 ? -16.909 12.619 15.299 1.00 83.00 253 ASP A N 1
ATOM 2006 C CA . ASP A 1 253 ? -16.055 11.442 15.522 1.00 83.00 253 ASP A CA 1
ATOM 2007 C C . ASP A 1 253 ? -16.247 10.413 14.411 1.00 83.00 253 ASP A C 1
ATOM 2009 O O . ASP A 1 253 ? -15.274 10.004 13.782 1.00 83.00 253 ASP A O 1
ATOM 2013 N N . VAL A 1 254 ? -17.500 10.079 14.080 1.00 87.94 254 VAL A N 1
ATOM 2014 C CA . VAL A 1 254 ? -17.801 9.166 12.966 1.00 87.94 254 VAL A CA 1
ATOM 2015 C C . VAL A 1 254 ? -17.230 9.703 11.651 1.00 87.94 254 VAL A C 1
ATOM 2017 O O . VAL A 1 254 ? -16.645 8.940 10.882 1.00 87.94 254 VAL A O 1
ATOM 2020 N N . PHE A 1 255 ? -17.343 11.009 11.396 1.00 87.69 255 PHE A N 1
ATOM 2021 C CA . PHE A 1 255 ? -16.802 11.641 10.192 1.00 87.69 255 PHE A CA 1
ATOM 2022 C C . PHE A 1 255 ? -15.270 11.530 10.108 1.00 87.69 255 PHE A C 1
ATOM 2024 O O . PHE A 1 255 ? -14.749 11.062 9.097 1.00 87.69 255 PHE A O 1
ATOM 2031 N N . TYR A 1 256 ? -14.538 11.879 11.170 1.00 86.50 256 TYR A N 1
ATOM 2032 C CA . TYR A 1 256 ? -13.069 11.824 11.182 1.00 86.50 256 TYR A CA 1
ATOM 2033 C C . TYR A 1 256 ? -12.525 10.397 11.173 1.00 86.50 256 TYR A C 1
ATOM 2035 O O . TYR A 1 256 ? -11.542 10.112 10.487 1.00 86.50 256 TYR A O 1
ATOM 2043 N N . GLN A 1 257 ? -13.184 9.472 11.870 1.00 89.88 257 GLN A N 1
ATOM 2044 C CA . GLN A 1 257 ? -12.861 8.049 11.777 1.00 89.88 257 GLN A CA 1
ATOM 2045 C C . GLN A 1 257 ? -13.038 7.563 10.328 1.00 89.88 257 GLN A C 1
ATOM 2047 O O . GLN A 1 257 ? -12.144 6.923 9.776 1.00 89.88 257 GLN A O 1
ATOM 2052 N N . SER A 1 258 ? -14.140 7.943 9.672 1.00 90.88 258 SER A N 1
ATOM 2053 C CA . SER A 1 258 ? -14.424 7.575 8.278 1.00 90.88 258 SER A CA 1
ATOM 2054 C C . SER A 1 258 ? -13.418 8.167 7.290 1.00 90.88 258 SER A C 1
ATOM 2056 O O . SER A 1 258 ? -13.010 7.468 6.366 1.00 90.88 258 SER A O 1
ATOM 2058 N N . ILE A 1 259 ? -12.949 9.403 7.500 1.00 88.25 259 ILE A N 1
ATOM 2059 C CA . ILE A 1 259 ? -11.851 9.982 6.706 1.00 88.25 259 ILE A CA 1
ATOM 2060 C C . ILE A 1 259 ? -10.578 9.147 6.862 1.00 88.25 259 ILE A C 1
ATOM 2062 O O . ILE A 1 259 ? -9.952 8.806 5.861 1.00 88.25 259 ILE A O 1
ATOM 2066 N N . ASN A 1 260 ? -10.206 8.767 8.087 1.00 88.44 260 ASN A N 1
ATOM 2067 C CA . ASN A 1 260 ? -9.000 7.968 8.321 1.00 88.44 260 ASN A CA 1
ATOM 2068 C C . ASN A 1 260 ? -9.079 6.576 7.673 1.00 88.44 260 ASN A C 1
ATOM 2070 O O . ASN A 1 260 ? -8.089 6.115 7.096 1.00 88.44 260 ASN A O 1
ATOM 2074 N N . TYR A 1 261 ? -10.247 5.924 7.705 1.00 91.75 261 TYR A N 1
ATOM 2075 C CA . TYR A 1 261 ? -10.482 4.693 6.942 1.00 91.75 261 TYR A CA 1
ATOM 2076 C C . TYR A 1 261 ? -10.453 4.941 5.428 1.00 91.75 261 TYR A C 1
ATOM 2078 O O . TYR A 1 261 ? -9.857 4.156 4.693 1.00 91.75 261 TYR A O 1
ATOM 2086 N N . GLY A 1 262 ? -11.029 6.050 4.958 1.00 90.88 262 GLY A N 1
ATOM 2087 C CA . GLY A 1 262 ? -11.010 6.459 3.554 1.00 90.88 262 GLY A CA 1
ATOM 2088 C C . GLY A 1 262 ? -9.593 6.655 3.016 1.00 90.88 262 GLY A C 1
ATOM 2089 O O . GLY A 1 262 ? -9.259 6.107 1.968 1.00 90.88 262 GLY A O 1
ATOM 2090 N N . ILE A 1 263 ? -8.721 7.338 3.767 1.00 88.50 263 ILE A N 1
ATOM 2091 C CA . ILE A 1 263 ? -7.297 7.496 3.430 1.00 88.50 263 ILE A CA 1
ATOM 2092 C C . ILE A 1 263 ? -6.629 6.121 3.282 1.00 88.50 263 ILE A C 1
ATOM 2094 O O . ILE A 1 263 ? -5.898 5.887 2.316 1.00 88.50 263 ILE A O 1
ATOM 2098 N N . ALA A 1 264 ? -6.904 5.187 4.197 1.00 88.75 264 ALA A N 1
ATOM 2099 C CA . ALA A 1 264 ? -6.337 3.842 4.151 1.00 88.75 264 ALA A CA 1
ATOM 2100 C C . ALA A 1 264 ? -6.815 3.030 2.935 1.00 88.75 264 ALA A C 1
ATOM 2102 O O . ALA A 1 264 ? -6.004 2.335 2.313 1.00 88.75 264 ALA A O 1
ATOM 2103 N N . VAL A 1 265 ? -8.102 3.138 2.581 1.00 91.62 265 VAL A N 1
ATOM 2104 C CA . VAL A 1 265 ? -8.701 2.491 1.403 1.00 91.62 265 VAL A CA 1
ATOM 2105 C C . VAL A 1 265 ? -8.133 3.083 0.114 1.00 91.62 265 VAL A C 1
ATOM 2107 O O . VAL A 1 265 ? -7.612 2.331 -0.704 1.00 91.62 265 VAL A O 1
ATOM 2110 N N . VAL A 1 266 ? -8.133 4.409 -0.051 1.00 88.81 266 VAL A N 1
ATOM 2111 C CA . VAL A 1 266 ? -7.606 5.080 -1.256 1.00 88.81 266 VAL A CA 1
ATOM 2112 C C . VAL A 1 266 ? -6.112 4.795 -1.438 1.00 88.81 266 VAL A C 1
ATOM 2114 O O . VAL A 1 266 ? -5.676 4.432 -2.531 1.00 88.81 266 VAL A O 1
ATOM 2117 N N . SER A 1 267 ? -5.324 4.876 -0.362 1.00 83.62 267 SER A N 1
ATOM 2118 C CA . SER A 1 267 ? -3.897 4.522 -0.378 1.00 83.62 267 SER A CA 1
ATOM 2119 C C . SER A 1 267 ? -3.676 3.050 -0.755 1.00 83.62 267 SER A C 1
ATOM 2121 O O . SER A 1 267 ? -2.818 2.729 -1.583 1.00 83.62 267 SER A O 1
ATOM 2123 N N . GLY A 1 268 ? -4.496 2.146 -0.203 1.00 86.94 268 GLY A N 1
ATOM 2124 C CA . GLY A 1 268 ? -4.524 0.730 -0.571 1.00 86.94 268 GLY A CA 1
ATOM 2125 C C . GLY A 1 268 ? -4.828 0.511 -2.053 1.00 86.94 268 GLY A C 1
ATOM 2126 O O . GLY A 1 268 ? -4.083 -0.197 -2.728 1.00 86.94 268 GLY A O 1
ATOM 2127 N N . MET A 1 269 ? -5.858 1.174 -2.579 1.00 87.94 269 MET A N 1
ATOM 2128 C CA . MET A 1 269 ? -6.271 1.087 -3.980 1.00 87.94 269 MET A CA 1
ATOM 2129 C C . MET A 1 269 ? -5.176 1.551 -4.940 1.00 87.94 269 MET A C 1
ATOM 2131 O O . MET A 1 269 ? -4.870 0.838 -5.891 1.00 87.94 269 MET A O 1
ATOM 2135 N N . VAL A 1 270 ? -4.553 2.710 -4.696 1.00 84.06 270 VAL A N 1
ATOM 2136 C CA . VAL A 1 270 ? -3.479 3.231 -5.564 1.00 84.06 270 VAL A CA 1
ATOM 2137 C C . VAL A 1 270 ? -2.288 2.273 -5.591 1.00 84.06 270 VAL A C 1
ATOM 2139 O O . VAL A 1 270 ? -1.723 2.010 -6.656 1.00 84.06 270 VAL A O 1
ATOM 2142 N N . SER A 1 271 ? -1.918 1.723 -4.433 1.00 81.62 271 SER A N 1
ATOM 2143 C CA . SER A 1 271 ? -0.852 0.725 -4.341 1.00 81.62 271 SER A CA 1
ATOM 2144 C C . SER A 1 271 ? -1.213 -0.548 -5.108 1.00 81.62 271 SER A C 1
ATOM 2146 O O . SER A 1 271 ? -0.433 -1.029 -5.935 1.00 81.62 271 SER A O 1
ATOM 2148 N N . HIS A 1 272 ? -2.428 -1.057 -4.897 1.00 86.44 272 HIS A N 1
ATOM 2149 C CA . HIS A 1 272 ? -2.885 -2.293 -5.513 1.00 86.44 272 HIS A CA 1
ATOM 2150 C C . HIS A 1 272 ? -3.031 -2.171 -7.034 1.00 86.44 272 HIS A C 1
ATOM 2152 O O . HIS A 1 272 ? -2.594 -3.065 -7.757 1.00 86.44 272 HIS A O 1
ATOM 2158 N N . TYR A 1 273 ? -3.543 -1.037 -7.524 1.00 85.75 273 TYR A N 1
ATOM 2159 C CA . TYR A 1 273 ? -3.633 -0.711 -8.948 1.00 85.75 273 TYR A CA 1
ATOM 2160 C C . TYR A 1 273 ? -2.270 -0.845 -9.634 1.00 85.75 273 TYR A C 1
ATOM 2162 O O . TYR A 1 273 ? -2.132 -1.543 -10.637 1.00 85.75 273 TYR A O 1
ATOM 2170 N N . ARG A 1 274 ? -1.223 -0.243 -9.053 1.00 80.06 274 ARG A N 1
ATOM 2171 C CA . ARG A 1 274 ? 0.142 -0.312 -9.602 1.00 80.06 274 ARG A CA 1
ATOM 2172 C C . ARG A 1 274 ? 0.690 -1.736 -9.596 1.00 80.06 274 ARG A C 1
ATOM 2174 O O . ARG A 1 274 ? 1.247 -2.191 -10.593 1.00 80.06 274 ARG A O 1
ATOM 2181 N N . GLN A 1 275 ? 0.511 -2.456 -8.490 1.00 82.75 275 GLN A N 1
ATOM 2182 C CA . GLN A 1 275 ? 0.956 -3.846 -8.382 1.00 82.75 275 GLN A CA 1
ATOM 2183 C C . GLN A 1 275 ? 0.220 -4.764 -9.364 1.00 82.75 275 GLN A C 1
ATOM 2185 O O . GLN A 1 275 ? 0.807 -5.705 -9.898 1.00 82.75 275 GLN A O 1
ATOM 2190 N N . GLU A 1 276 ? -1.070 -4.540 -9.601 1.00 85.06 276 GLU A N 1
ATOM 2191 C CA . GLU A 1 276 ? -1.838 -5.280 -10.598 1.00 85.06 276 GLU A CA 1
ATOM 2192 C C . GLU A 1 276 ? -1.396 -4.961 -12.019 1.00 85.06 276 GLU A C 1
ATOM 2194 O O . GLU A 1 276 ? -1.161 -5.892 -12.785 1.00 85.06 276 GLU A O 1
ATOM 2199 N N . LEU A 1 277 ? -1.190 -3.684 -12.341 1.00 82.44 277 LEU A N 1
ATOM 2200 C CA . LEU A 1 277 ? -0.701 -3.254 -13.646 1.00 82.44 277 LEU A CA 1
ATOM 2201 C C . LEU A 1 277 ? 0.642 -3.918 -13.985 1.00 82.44 277 LEU A C 1
ATOM 2203 O O . LEU A 1 277 ? 0.790 -4.498 -15.058 1.00 82.44 277 LEU A O 1
ATOM 2207 N N . LEU A 1 278 ? 1.585 -3.951 -13.038 1.00 79.94 278 LEU A N 1
ATOM 2208 C CA . LEU A 1 278 ? 2.858 -4.661 -13.211 1.00 79.94 278 LEU A CA 1
ATOM 2209 C C . LEU A 1 278 ? 2.669 -6.176 -13.369 1.00 79.94 278 LEU A C 1
ATOM 2211 O O . LEU A 1 278 ? 3.310 -6.799 -14.215 1.00 79.94 278 LEU A O 1
ATOM 2215 N N . ARG A 1 279 ? 1.773 -6.795 -12.588 1.00 83.81 279 ARG A N 1
ATOM 2216 C CA . ARG A 1 279 ? 1.460 -8.231 -12.717 1.00 83.81 279 ARG A CA 1
ATOM 2217 C C . ARG A 1 279 ? 0.862 -8.561 -14.082 1.00 83.81 279 ARG A C 1
ATOM 2219 O O . ARG A 1 279 ? 1.216 -9.591 -14.650 1.00 83.81 279 ARG A O 1
ATOM 2226 N N . ARG A 1 280 ? -0.037 -7.716 -14.584 1.00 84.12 280 ARG A N 1
ATOM 2227 C CA . ARG A 1 280 ? -0.707 -7.861 -15.881 1.00 84.12 280 ARG A CA 1
ATOM 2228 C C . ARG A 1 280 ? 0.275 -7.657 -17.027 1.00 84.12 280 ARG A C 1
ATOM 2230 O O . ARG A 1 280 ? 0.364 -8.529 -17.882 1.00 84.12 280 ARG A O 1
ATOM 2237 N N . ARG A 1 281 ? 1.117 -6.620 -16.970 1.00 78.62 281 ARG A N 1
ATOM 2238 C CA . ARG A 1 281 ? 2.231 -6.415 -17.912 1.00 78.62 281 ARG A CA 1
ATOM 2239 C C . ARG A 1 281 ? 3.156 -7.633 -17.974 1.00 78.62 281 ARG A C 1
ATOM 2241 O O . ARG A 1 281 ? 3.444 -8.147 -19.049 1.00 78.62 281 ARG A O 1
ATOM 2248 N N . ASN A 1 282 ? 3.580 -8.136 -16.814 1.00 78.31 282 ASN A N 1
ATOM 2249 C CA . ASN A 1 282 ? 4.465 -9.300 -16.728 1.00 78.31 282 ASN A CA 1
ATOM 2250 C C . ASN A 1 282 ? 3.789 -10.604 -17.174 1.00 78.31 282 ASN A C 1
ATOM 2252 O O . ASN A 1 282 ? 4.482 -11.548 -17.543 1.00 78.31 282 ASN A O 1
ATOM 2256 N N . TYR A 1 283 ? 2.459 -10.689 -17.105 1.00 79.75 283 TYR A N 1
ATOM 2257 C CA . TYR A 1 283 ? 1.706 -11.813 -17.654 1.00 79.75 283 TYR A CA 1
ATOM 2258 C C . TYR A 1 283 ? 1.578 -11.709 -19.174 1.00 79.75 283 TYR A C 1
ATOM 2260 O O . TYR A 1 283 ? 1.820 -12.701 -19.852 1.00 79.75 283 TYR A O 1
ATOM 2268 N N . ALA A 1 284 ? 1.284 -10.519 -19.707 1.00 77.56 284 ALA A N 1
ATOM 2269 C CA . ALA A 1 284 ? 1.221 -10.281 -21.146 1.00 77.56 284 ALA A CA 1
ATOM 2270 C C . ALA A 1 284 ? 2.545 -10.655 -21.830 1.00 77.56 284 ALA A C 1
ATOM 2272 O O . ALA A 1 284 ? 2.535 -11.354 -22.830 1.00 77.56 284 ALA A O 1
ATOM 2273 N N . LEU A 1 285 ? 3.687 -10.324 -21.216 1.00 73.38 285 LEU A N 1
ATOM 2274 C CA . LEU A 1 285 ? 5.021 -10.736 -21.680 1.00 73.38 285 LEU A CA 1
ATOM 2275 C C . LEU A 1 285 ? 5.233 -12.257 -21.800 1.00 73.38 285 LEU A C 1
ATOM 2277 O O . LEU A 1 285 ? 6.175 -12.691 -22.455 1.00 73.38 285 LEU A O 1
ATOM 2281 N N . LYS A 1 286 ? 4.403 -13.074 -21.144 1.00 71.88 286 LYS A N 1
ATOM 2282 C CA . LYS A 1 286 ? 4.482 -14.541 -21.195 1.00 71.88 286 LYS A CA 1
ATOM 2283 C C . LYS A 1 286 ? 3.538 -15.150 -22.226 1.00 71.88 286 LYS A C 1
ATOM 2285 O O . LYS A 1 286 ? 3.600 -16.361 -22.433 1.00 71.88 286 LYS A O 1
ATOM 2290 N N . LEU A 1 287 ? 2.643 -14.354 -22.810 1.00 73.38 287 LEU A N 1
ATOM 2291 C CA . LEU A 1 287 ? 1.687 -14.849 -23.786 1.00 73.38 287 LEU A CA 1
ATOM 2292 C C . LEU A 1 287 ? 2.408 -15.156 -25.107 1.00 73.38 287 LEU A C 1
ATOM 2294 O O . LEU A 1 287 ? 3.274 -14.387 -25.528 1.00 73.38 287 LEU A O 1
ATOM 2298 N N . PRO A 1 288 ? 2.079 -16.280 -25.760 1.00 66.06 288 PRO A N 1
ATOM 2299 C CA . PRO A 1 288 ? 2.629 -16.618 -27.062 1.00 66.06 288 PRO A CA 1
ATOM 2300 C C . PRO A 1 288 ? 1.899 -15.809 -28.143 1.00 66.06 288 PRO A C 1
ATOM 2302 O O . PRO A 1 288 ? 0.960 -16.300 -28.765 1.00 66.06 288 PRO A O 1
ATOM 2305 N N . PHE A 1 289 ? 2.283 -14.549 -28.344 1.00 65.06 289 PHE A N 1
ATOM 2306 C CA . PHE A 1 289 ? 1.762 -13.766 -29.465 1.00 65.06 289 PHE A CA 1
ATOM 2307 C C . PHE A 1 289 ? 2.401 -14.258 -30.771 1.00 65.06 289 PHE A C 1
ATOM 2309 O O . PHE A 1 289 ? 3.625 -14.329 -30.879 1.00 65.06 289 PHE A O 1
ATOM 2316 N N . GLN A 1 290 ? 1.581 -14.640 -31.752 1.00 48.16 290 GLN A N 1
ATOM 2317 C CA . GLN A 1 290 ? 2.052 -15.087 -33.066 1.00 48.16 290 GLN A CA 1
ATOM 2318 C C . GLN A 1 290 ? 2.653 -13.902 -33.844 1.00 48.16 290 GLN A C 1
ATOM 2320 O O . GLN A 1 290 ? 2.049 -12.831 -33.885 1.00 48.16 290 GLN A O 1
ATOM 2325 N N . GLY A 1 291 ? 3.832 -14.088 -34.454 1.00 51.47 291 GLY A N 1
ATOM 2326 C CA . GLY A 1 291 ? 4.462 -13.092 -35.339 1.00 51.47 291 GLY A CA 1
ATOM 2327 C C . GLY A 1 291 ? 5.885 -12.640 -34.980 1.00 51.47 291 GLY A C 1
ATOM 2328 O O . GLY A 1 291 ? 6.476 -11.892 -35.750 1.00 51.47 291 GLY A O 1
ATOM 2329 N N . MET A 1 292 ? 6.478 -13.097 -33.870 1.00 46.31 292 MET A N 1
ATOM 2330 C CA . MET A 1 292 ? 7.942 -13.074 -33.730 1.00 46.31 292 MET A CA 1
ATOM 2331 C C . MET A 1 292 ? 8.494 -14.359 -34.349 1.00 46.31 292 MET A C 1
ATOM 2333 O O . MET A 1 292 ? 8.118 -15.452 -33.931 1.00 46.31 292 MET A O 1
ATOM 2337 N N . THR A 1 293 ? 9.345 -14.231 -35.365 1.00 44.06 293 THR A N 1
ATOM 2338 C CA . THR A 1 293 ? 10.200 -15.310 -35.880 1.00 44.06 293 THR A CA 1
ATOM 2339 C C . THR A 1 293 ? 11.130 -15.788 -34.770 1.00 44.06 293 THR A C 1
ATOM 2341 O O . THR A 1 293 ? 12.200 -15.227 -34.568 1.00 44.06 293 THR A O 1
ATOM 2344 N N . ASP A 1 294 ? 10.606 -16.701 -33.967 1.00 43.34 294 ASP A N 1
ATOM 2345 C CA . ASP A 1 294 ? 11.219 -17.862 -33.330 1.00 43.34 294 ASP A CA 1
ATOM 2346 C C . ASP A 1 294 ? 10.271 -18.274 -32.199 1.00 43.34 294 ASP A C 1
ATOM 2348 O O . ASP A 1 294 ? 9.888 -17.482 -31.329 1.00 43.34 294 ASP A O 1
ATOM 2352 N N . GLN A 1 295 ? 9.857 -19.539 -32.223 1.00 45.75 295 GLN A N 1
ATOM 2353 C CA . GLN A 1 295 ? 9.381 -20.214 -31.020 1.00 45.75 295 GLN A CA 1
ATOM 2354 C C . GLN A 1 295 ? 10.412 -19.934 -29.898 1.00 45.75 295 GLN A C 1
ATOM 2356 O O . GLN A 1 295 ? 11.602 -20.000 -30.168 1.00 45.75 295 GLN A O 1
ATOM 2361 N N . ASP A 1 296 ? 9.980 -19.597 -28.672 1.00 49.16 296 ASP A N 1
ATOM 2362 C CA . ASP A 1 296 ? 10.781 -19.672 -27.420 1.00 49.16 296 ASP A CA 1
ATOM 2363 C C . ASP A 1 296 ? 11.152 -18.398 -26.626 1.00 49.16 296 ASP A C 1
ATOM 2365 O O . ASP A 1 296 ? 11.823 -18.527 -25.600 1.00 49.16 296 ASP A O 1
ATOM 2369 N N . CYS A 1 297 ? 10.669 -17.180 -26.908 1.00 50.84 297 CYS A N 1
ATOM 2370 C CA . CYS A 1 297 ? 10.912 -16.078 -25.943 1.00 50.84 297 CYS A CA 1
ATOM 2371 C C . CYS A 1 297 ? 10.180 -16.292 -24.598 1.00 50.84 297 CYS A C 1
ATOM 2373 O O . CYS A 1 297 ? 10.747 -16.078 -23.521 1.00 50.84 297 CYS A O 1
ATOM 2375 N N . SER A 1 298 ? 8.929 -16.762 -24.635 1.00 51.41 298 SER A N 1
ATOM 2376 C CA . SER A 1 298 ? 8.138 -17.049 -23.428 1.00 51.41 298 SER A CA 1
ATOM 2377 C C . SER A 1 298 ? 8.668 -18.265 -22.659 1.00 51.41 298 SER A C 1
ATOM 2379 O O . SER A 1 298 ? 8.633 -18.268 -21.428 1.00 51.41 298 SER A O 1
ATOM 2381 N N . VAL A 1 299 ? 9.208 -19.262 -23.367 1.00 54.91 299 VAL A N 1
ATOM 2382 C CA . VAL A 1 299 ? 9.846 -20.461 -22.799 1.00 54.91 299 VAL A CA 1
ATOM 2383 C C . VAL A 1 299 ? 11.190 -20.100 -22.159 1.00 54.91 299 VAL A C 1
ATOM 2385 O O . VAL A 1 299 ? 11.465 -20.512 -21.032 1.00 54.91 299 VAL A O 1
ATOM 2388 N N . ALA A 1 300 ? 11.995 -19.245 -22.802 1.00 53.75 300 ALA A N 1
ATOM 2389 C CA . ALA A 1 300 ? 13.256 -18.749 -22.250 1.00 53.75 300 ALA A CA 1
ATOM 2390 C C . ALA A 1 300 ? 13.068 -17.931 -20.957 1.00 53.75 300 ALA A C 1
ATOM 2392 O O . ALA A 1 300 ? 13.852 -18.086 -20.019 1.00 53.75 300 ALA A O 1
ATOM 2393 N N . LEU A 1 301 ? 12.003 -17.124 -20.869 1.00 55.41 301 LEU A N 1
ATOM 2394 C CA . LEU A 1 301 ? 11.630 -16.359 -19.668 1.00 55.41 301 LEU A CA 1
ATOM 2395 C C . LEU A 1 301 ? 11.045 -17.221 -18.535 1.00 55.41 301 LEU A C 1
ATOM 2397 O O . LEU A 1 301 ? 10.977 -16.770 -17.390 1.00 55.41 301 LEU A O 1
ATOM 2401 N N . GLN A 1 302 ? 10.592 -18.442 -18.833 1.00 56.97 302 GLN A N 1
ATOM 2402 C CA . GLN A 1 302 ? 10.049 -19.384 -17.848 1.00 56.97 302 GLN A CA 1
ATOM 2403 C C . GLN A 1 302 ? 11.112 -20.304 -17.225 1.00 56.97 302 GLN A C 1
ATOM 2405 O O . GLN A 1 302 ? 10.781 -21.089 -16.337 1.00 56.97 302 GLN A O 1
ATOM 2410 N N . LYS A 1 303 ? 12.382 -20.191 -17.637 1.00 63.34 303 LYS A N 1
ATOM 2411 C CA . LYS A 1 303 ? 13.498 -20.970 -17.079 1.00 63.34 303 LYS A CA 1
ATOM 2412 C C . LYS A 1 303 ? 13.733 -20.639 -15.597 1.00 63.34 303 LYS A C 1
ATOM 2414 O O . LYS A 1 303 ? 13.642 -19.480 -15.187 1.00 63.34 303 LYS A O 1
ATOM 2419 N N . ASP A 1 304 ? 14.112 -21.648 -14.806 1.00 63.69 304 ASP A N 1
ATOM 2420 C CA . ASP A 1 304 ? 14.310 -21.525 -13.346 1.00 63.69 304 ASP A CA 1
ATOM 2421 C C . ASP A 1 304 ? 15.420 -20.511 -12.976 1.00 63.69 304 ASP A C 1
ATOM 2423 O O . ASP A 1 304 ? 15.387 -19.916 -11.900 1.00 63.69 304 ASP A O 1
ATOM 2427 N N . LYS A 1 305 ? 16.332 -20.203 -13.913 1.00 66.62 305 LYS A N 1
ATOM 2428 C CA . LYS A 1 305 ? 17.388 -19.186 -13.751 1.00 66.62 305 LYS A CA 1
ATOM 2429 C C . LYS A 1 305 ? 16.878 -17.752 -13.562 1.00 66.62 305 LYS A C 1
ATOM 2431 O O . LYS A 1 305 ? 17.519 -16.957 -12.889 1.00 66.62 305 LYS A O 1
ATOM 2436 N N . PHE A 1 306 ? 15.690 -17.423 -14.080 1.00 69.44 306 PHE A N 1
ATOM 2437 C CA . PHE A 1 306 ? 15.044 -16.125 -13.834 1.00 69.44 306 PHE A CA 1
ATOM 2438 C C . PHE A 1 306 ? 14.073 -16.160 -12.641 1.00 69.44 306 PHE A C 1
ATOM 2440 O O . PHE A 1 306 ? 13.303 -15.219 -12.414 1.00 69.44 306 PHE A O 1
ATOM 2447 N N . ALA A 1 307 ? 14.067 -17.244 -11.857 1.00 69.56 307 ALA A N 1
ATOM 2448 C CA . ALA A 1 307 ? 13.217 -17.332 -10.683 1.00 69.56 307 ALA A CA 1
ATOM 2449 C C . ALA A 1 307 ? 13.704 -16.381 -9.581 1.00 69.56 307 ALA A C 1
ATOM 2451 O O . ALA A 1 307 ? 14.892 -16.276 -9.275 1.00 69.56 307 ALA A O 1
ATOM 2452 N N . LYS A 1 308 ? 12.748 -15.744 -8.890 1.00 74.44 308 LYS A N 1
ATOM 2453 C CA . LYS A 1 308 ? 13.019 -14.782 -7.805 1.00 74.44 308 LYS A CA 1
ATOM 2454 C C . LYS A 1 308 ? 13.981 -15.325 -6.734 1.00 74.44 308 LYS A C 1
ATOM 2456 O O . LYS A 1 308 ? 14.728 -14.549 -6.156 1.00 74.44 308 LYS A O 1
ATOM 2461 N N . LYS A 1 309 ? 13.938 -16.635 -6.461 1.00 78.31 309 LYS A N 1
ATOM 2462 C CA . LYS A 1 309 ? 14.778 -17.314 -5.457 1.00 78.31 309 LYS A CA 1
ATOM 2463 C C . LYS A 1 309 ? 16.281 -17.269 -5.778 1.00 78.31 309 LYS A C 1
ATOM 2465 O O . LYS A 1 309 ? 17.055 -17.230 -4.832 1.00 78.31 309 LYS A O 1
ATOM 2470 N N . HIS A 1 310 ? 16.652 -17.256 -7.059 1.00 77.75 310 HIS A N 1
ATOM 2471 C CA . HIS A 1 310 ? 18.046 -17.214 -7.517 1.00 77.75 310 HIS A CA 1
ATOM 2472 C C . HIS A 1 310 ? 18.504 -15.777 -7.784 1.00 77.75 310 HIS A C 1
ATOM 2474 O O . HIS A 1 310 ? 19.647 -15.433 -7.543 1.00 77.75 310 HIS A O 1
ATOM 2480 N N . LEU A 1 311 ? 17.594 -14.895 -8.210 1.00 80.62 311 LEU A N 1
ATOM 2481 C CA . LEU A 1 311 ? 17.962 -13.514 -8.525 1.00 80.62 311 LEU A CA 1
ATOM 2482 C C . LEU A 1 311 ? 18.085 -12.608 -7.296 1.00 80.62 311 LEU A C 1
ATOM 2484 O O . LEU A 1 311 ? 18.819 -11.626 -7.347 1.00 80.62 311 LEU A O 1
ATOM 2488 N N . VAL A 1 312 ? 17.329 -12.875 -6.224 1.00 85.88 312 VAL A N 1
ATOM 2489 C CA . VAL A 1 312 ? 17.093 -11.890 -5.159 1.00 85.88 312 VAL A CA 1
ATOM 2490 C C . VAL A 1 312 ? 17.204 -12.507 -3.760 1.00 85.88 312 VAL A C 1
ATOM 2492 O O . VAL A 1 312 ? 16.672 -13.589 -3.499 1.00 85.88 312 VAL A O 1
ATOM 2495 N N . HIS A 1 313 ? 17.817 -11.788 -2.817 1.00 85.94 313 HIS A N 1
ATOM 2496 C CA . HIS A 1 313 ? 17.817 -12.143 -1.397 1.00 85.94 313 HIS A CA 1
ATOM 2497 C C . HIS A 1 313 ? 16.402 -12.118 -0.799 1.00 85.94 313 HIS A C 1
ATOM 2499 O O . HIS A 1 313 ? 15.612 -11.195 -1.013 1.00 85.94 313 HIS A O 1
ATOM 2505 N N . ARG A 1 314 ? 16.068 -13.131 0.011 1.00 82.00 314 ARG A N 1
ATOM 2506 C CA . ARG A 1 314 ? 14.699 -13.322 0.528 1.00 82.00 314 ARG A CA 1
ATOM 2507 C C . ARG A 1 314 ? 14.207 -12.182 1.426 1.00 82.00 314 ARG A C 1
ATOM 2509 O O . ARG A 1 314 ? 13.025 -11.857 1.356 1.00 82.00 314 ARG A O 1
ATOM 2516 N N . ALA A 1 315 ? 15.087 -11.605 2.245 1.00 78.25 315 ALA A N 1
ATOM 2517 C CA . ALA A 1 315 ? 14.734 -10.575 3.223 1.00 78.25 315 ALA A CA 1
ATOM 2518 C C . ALA A 1 315 ? 14.909 -9.151 2.670 1.00 78.25 315 ALA A C 1
ATOM 2520 O O . ALA A 1 315 ? 13.954 -8.380 2.650 1.00 78.25 315 ALA A O 1
ATOM 2521 N N . SER A 1 316 ? 16.101 -8.804 2.173 1.00 80.88 316 SER A N 1
ATOM 2522 C CA . SER A 1 316 ? 16.385 -7.443 1.691 1.00 80.88 316 SER A CA 1
ATOM 2523 C C . SER A 1 316 ? 15.724 -7.119 0.347 1.00 80.88 316 SER A C 1
ATOM 2525 O O . SER A 1 316 ? 15.516 -5.950 0.015 1.00 80.88 316 SER A O 1
ATOM 2527 N N . MET A 1 317 ? 15.348 -8.148 -0.419 1.00 83.38 317 MET A N 1
ATOM 2528 C CA . MET A 1 317 ? 14.924 -8.025 -1.812 1.00 83.38 317 MET A CA 1
ATOM 2529 C C . MET A 1 317 ? 15.962 -7.328 -2.716 1.00 83.38 317 MET A C 1
ATOM 2531 O O . MET A 1 317 ? 15.601 -6.627 -3.662 1.00 83.38 317 MET A O 1
ATOM 2535 N N . GLU A 1 318 ? 17.248 -7.503 -2.423 1.00 86.25 318 GLU A N 1
ATOM 2536 C CA . GLU A 1 318 ? 18.365 -7.066 -3.272 1.00 86.25 318 GLU A CA 1
ATOM 2537 C C . GLU A 1 318 ? 18.770 -8.143 -4.261 1.00 86.25 318 GLU A C 1
ATOM 2539 O O . GLU A 1 318 ? 18.629 -9.330 -3.957 1.00 86.25 318 GLU A O 1
ATOM 2544 N N . PHE A 1 319 ? 19.259 -7.733 -5.432 1.00 86.88 319 PHE A N 1
ATOM 2545 C CA . PHE A 1 319 ? 19.833 -8.688 -6.366 1.00 86.88 319 PHE A CA 1
ATOM 2546 C C . PHE A 1 319 ? 21.093 -9.308 -5.760 1.00 86.88 319 PHE A C 1
ATOM 2548 O O . PHE A 1 319 ? 21.881 -8.612 -5.127 1.00 86.88 319 PHE A O 1
ATOM 2555 N N . GLN A 1 320 ? 21.260 -10.619 -5.936 1.00 85.19 320 GLN A N 1
ATOM 2556 C CA . GLN A 1 320 ? 22.429 -11.328 -5.402 1.00 85.19 320 GLN A CA 1
ATOM 2557 C C . GLN A 1 320 ? 23.718 -10.893 -6.113 1.00 85.19 320 GLN A C 1
ATOM 2559 O O . GLN A 1 320 ? 24.765 -10.774 -5.485 1.00 85.19 320 GLN A O 1
ATOM 2564 N N . ASN A 1 321 ? 23.631 -10.606 -7.417 1.00 85.12 321 ASN A N 1
ATOM 2565 C CA . ASN A 1 321 ? 24.750 -10.075 -8.183 1.00 85.12 321 ASN A CA 1
ATOM 2566 C C . ASN A 1 321 ? 24.872 -8.545 -7.974 1.00 85.12 321 ASN A C 1
ATOM 2568 O O . ASN A 1 321 ? 23.927 -7.814 -8.303 1.00 85.12 321 ASN A O 1
ATOM 2572 N N . PRO A 1 322 ? 26.025 -8.041 -7.490 1.00 84.25 322 PRO A N 1
ATOM 2573 C CA . PRO A 1 322 ? 26.211 -6.627 -7.163 1.00 84.25 322 PRO A CA 1
ATOM 2574 C C . PRO A 1 322 ? 26.181 -5.706 -8.391 1.00 84.25 322 PRO A C 1
ATOM 2576 O O . PRO A 1 322 ? 25.691 -4.584 -8.295 1.00 84.25 322 PRO A O 1
ATOM 2579 N N . ALA A 1 323 ? 26.631 -6.169 -9.561 1.00 82.31 323 ALA A N 1
ATOM 2580 C CA . ALA A 1 323 ? 26.599 -5.367 -10.785 1.00 82.31 323 ALA A CA 1
ATOM 2581 C C . ALA A 1 323 ? 25.160 -5.182 -11.298 1.00 82.31 323 ALA A C 1
ATOM 2583 O O . ALA A 1 323 ? 24.779 -4.104 -11.758 1.00 82.31 323 ALA A O 1
ATOM 2584 N N . VAL A 1 324 ? 24.328 -6.223 -11.176 1.00 83.56 324 VAL A N 1
ATOM 2585 C CA . VAL A 1 324 ? 22.893 -6.144 -11.500 1.00 83.56 324 VAL A CA 1
ATOM 2586 C C . VAL A 1 324 ? 22.175 -5.212 -10.525 1.00 83.56 324 VAL A C 1
ATOM 2588 O O . VAL A 1 324 ? 21.343 -4.403 -10.935 1.00 83.56 324 VAL A O 1
ATOM 2591 N N . GLU A 1 325 ? 22.515 -5.303 -9.242 1.00 85.25 325 GLU A N 1
ATOM 2592 C CA . GLU A 1 325 ? 21.994 -4.436 -8.190 1.00 85.25 325 GLU A CA 1
ATOM 2593 C C . GLU A 1 325 ? 22.327 -2.957 -8.440 1.00 85.25 325 GLU A C 1
ATOM 2595 O O . GLU A 1 325 ? 21.444 -2.102 -8.350 1.00 85.25 325 GLU A O 1
ATOM 2600 N N . GLU A 1 326 ? 23.570 -2.654 -8.810 1.00 82.06 326 GLU A N 1
ATOM 2601 C CA . GLU A 1 326 ? 24.005 -1.302 -9.158 1.00 82.06 326 GLU A CA 1
ATOM 2602 C C . GLU A 1 326 ? 23.265 -0.772 -10.396 1.00 82.06 326 GLU A C 1
ATOM 2604 O O . GLU A 1 326 ? 22.697 0.325 -10.367 1.00 82.06 326 GLU A O 1
ATOM 2609 N N . CYS A 1 327 ? 23.176 -1.586 -11.454 1.00 79.75 327 CYS A N 1
ATOM 2610 C CA . CYS A 1 327 ? 22.429 -1.257 -12.669 1.00 79.75 327 CYS A CA 1
ATOM 2611 C C . CYS A 1 327 ? 20.942 -0.983 -12.376 1.00 79.75 327 CYS A C 1
ATOM 2613 O O . CYS A 1 327 ? 20.348 -0.048 -12.923 1.00 79.75 327 CYS A O 1
ATOM 2615 N N . PHE A 1 328 ? 20.341 -1.764 -11.474 1.00 83.69 328 PHE A N 1
ATOM 2616 C CA . PHE A 1 328 ? 18.965 -1.568 -11.033 1.00 83.69 328 PHE A CA 1
ATOM 2617 C C . PHE A 1 328 ? 18.796 -0.276 -10.227 1.00 83.69 328 PHE A C 1
ATOM 2619 O O . PHE A 1 328 ? 17.881 0.502 -10.510 1.00 83.69 328 PHE A O 1
ATOM 2626 N N . ILE A 1 329 ? 19.667 -0.022 -9.241 1.00 81.62 329 ILE A N 1
ATOM 2627 C CA . ILE A 1 329 ? 19.626 1.200 -8.424 1.00 81.62 329 ILE A CA 1
ATOM 2628 C C . ILE A 1 329 ? 19.720 2.426 -9.322 1.00 81.62 329 ILE A C 1
ATOM 2630 O O . ILE A 1 329 ? 18.955 3.365 -9.146 1.00 81.62 329 ILE A O 1
ATOM 2634 N N . ARG A 1 330 ? 20.574 2.411 -10.338 1.00 79.38 330 ARG A N 1
ATOM 2635 C CA . ARG A 1 330 ? 20.742 3.547 -11.244 1.00 79.38 330 ARG A CA 1
ATOM 2636 C C . ARG A 1 330 ? 19.433 4.030 -11.896 1.00 79.38 330 ARG A C 1
ATOM 2638 O O . ARG A 1 330 ? 19.260 5.225 -12.142 1.00 79.38 330 ARG A O 1
ATOM 2645 N N . HIS A 1 331 ? 18.482 3.120 -12.106 1.00 78.69 331 HIS A N 1
ATOM 2646 C CA . HIS A 1 331 ? 17.254 3.376 -12.862 1.00 78.69 331 HIS A CA 1
ATOM 2647 C C . HIS A 1 331 ? 15.965 3.099 -12.085 1.00 78.69 331 HIS A C 1
ATOM 2649 O O . HIS A 1 331 ? 14.878 3.154 -12.661 1.00 78.69 331 HIS A O 1
ATOM 2655 N N . TRP A 1 332 ? 16.047 2.822 -10.781 1.00 77.56 332 TRP A N 1
ATOM 2656 C CA . TRP A 1 332 ? 14.937 2.276 -9.993 1.00 77.56 332 TRP A CA 1
ATOM 2657 C C . TRP A 1 332 ? 13.636 3.106 -10.108 1.00 77.56 332 TRP A C 1
ATOM 2659 O O . TRP A 1 332 ? 12.531 2.562 -10.116 1.00 77.56 332 TRP A O 1
ATOM 2669 N N . TYR A 1 333 ? 13.743 4.434 -10.241 1.00 76.69 333 TYR A N 1
ATOM 2670 C CA . TYR A 1 333 ? 12.603 5.354 -10.337 1.00 76.69 333 TYR A CA 1
ATOM 2671 C C . TYR A 1 333 ? 12.094 5.575 -11.771 1.00 76.69 333 TYR A C 1
ATOM 2673 O O . TYR A 1 333 ? 11.076 6.241 -11.961 1.00 76.69 333 TYR A O 1
ATOM 2681 N N . LEU A 1 334 ? 12.735 4.992 -12.779 1.00 74.81 334 LEU A N 1
ATOM 2682 C CA . LEU A 1 334 ? 12.337 5.086 -14.187 1.00 74.81 334 LEU A CA 1
ATOM 2683 C C . LEU A 1 334 ? 11.755 3.783 -14.746 1.00 74.81 334 LEU A C 1
ATOM 2685 O O . LEU A 1 334 ? 11.067 3.824 -15.761 1.00 74.81 334 LEU A O 1
ATOM 2689 N N . ILE A 1 335 ? 11.924 2.658 -14.047 1.00 69.62 335 ILE A N 1
ATOM 2690 C CA . ILE A 1 335 ? 11.449 1.339 -14.506 1.00 69.62 335 ILE A CA 1
ATOM 2691 C C . ILE A 1 335 ? 9.913 1.246 -14.567 1.00 69.62 335 ILE A C 1
ATOM 2693 O O . ILE A 1 335 ? 9.350 0.623 -15.467 1.00 69.62 335 ILE A O 1
ATOM 2697 N N . ASP A 1 336 ? 9.211 1.851 -13.608 1.00 64.31 336 ASP A N 1
ATOM 2698 C CA . ASP A 1 336 ? 7.743 1.783 -13.538 1.00 64.31 336 ASP A CA 1
ATOM 2699 C C . ASP A 1 336 ? 6.992 2.788 -14.441 1.00 64.31 336 ASP A C 1
ATOM 2701 O O . ASP A 1 336 ? 6.004 2.387 -15.052 1.00 64.31 336 ASP A O 1
ATOM 2705 N N . PRO A 1 337 ? 7.368 4.086 -14.511 1.00 66.31 337 PRO A N 1
ATOM 2706 C CA . PRO A 1 337 ? 6.685 5.078 -15.331 1.00 66.31 337 PRO A CA 1
ATOM 2707 C C . PRO A 1 337 ? 7.100 5.001 -16.803 1.00 66.31 337 PRO A C 1
ATOM 2709 O O . PRO A 1 337 ? 6.283 5.335 -17.654 1.00 66.31 337 PRO A O 1
ATOM 2712 N N . PHE A 1 338 ? 8.317 4.530 -17.099 1.00 68.94 338 PHE A N 1
ATOM 2713 C CA . PHE A 1 338 ? 8.860 4.435 -18.454 1.00 68.94 338 PHE A CA 1
ATOM 2714 C C . PHE A 1 338 ? 9.396 3.023 -18.726 1.00 68.94 338 PHE A C 1
ATOM 2716 O O . PHE A 1 338 ? 10.584 2.834 -18.968 1.00 68.94 338 PHE A O 1
ATOM 2723 N N . PRO A 1 339 ? 8.536 1.991 -18.689 1.00 60.06 339 PRO A N 1
ATOM 2724 C CA . PRO A 1 339 ? 8.980 0.600 -18.778 1.00 60.06 339 PRO A CA 1
ATOM 2725 C C . PRO A 1 339 ? 9.541 0.192 -20.143 1.00 60.06 339 PRO A C 1
ATOM 2727 O O . PRO A 1 339 ? 10.047 -0.918 -20.284 1.00 60.06 339 PRO A O 1
ATOM 2730 N N . PHE A 1 340 ? 9.394 1.055 -21.145 1.00 58.09 340 PHE A N 1
ATOM 2731 C CA . PHE A 1 340 ? 9.730 0.782 -22.540 1.00 58.09 340 PHE A CA 1
ATOM 2732 C C . PHE A 1 340 ? 10.678 1.820 -23.135 1.00 58.09 340 PHE A C 1
ATOM 2734 O O . PHE A 1 340 ? 11.014 1.727 -24.314 1.00 58.09 340 PHE A O 1
ATOM 2741 N N . GLU A 1 341 ? 11.063 2.829 -22.356 1.00 62.69 341 GLU A N 1
ATOM 2742 C CA . GLU A 1 341 ? 12.100 3.761 -22.771 1.00 62.69 341 GLU A CA 1
ATOM 2743 C C . GLU A 1 341 ? 13.442 3.243 -22.272 1.00 62.69 341 GLU A C 1
ATOM 2745 O O . GLU A 1 341 ? 13.518 2.565 -21.246 1.00 62.69 341 GLU A O 1
ATOM 2750 N N . ASN A 1 342 ? 14.507 3.534 -23.018 1.00 67.00 342 ASN A N 1
ATOM 2751 C CA . ASN A 1 342 ? 15.838 3.152 -22.580 1.00 67.00 342 ASN A CA 1
ATOM 2752 C C . ASN A 1 342 ? 16.126 3.885 -21.262 1.00 67.00 342 ASN A C 1
ATOM 2754 O O . ASN A 1 342 ? 16.167 5.117 -21.271 1.00 67.00 342 ASN A O 1
ATOM 2758 N N . PRO A 1 343 ? 16.339 3.171 -20.144 1.00 69.12 343 PRO A N 1
ATOM 2759 C CA . PRO A 1 343 ? 16.547 3.813 -18.856 1.00 69.12 343 PRO A CA 1
ATOM 2760 C C . PRO A 1 343 ? 17.834 4.650 -18.837 1.00 69.12 343 PRO A C 1
ATOM 2762 O O . PRO A 1 343 ? 17.951 5.550 -18.019 1.00 69.12 343 PRO A O 1
ATOM 2765 N N . ASN A 1 344 ? 18.750 4.416 -19.783 1.00 69.12 344 ASN A N 1
ATOM 2766 C CA . ASN A 1 344 ? 19.973 5.190 -19.977 1.00 69.12 344 ASN A CA 1
ATOM 2767 C C . ASN A 1 344 ? 19.735 6.539 -20.692 1.00 69.12 344 ASN A C 1
ATOM 2769 O O . ASN A 1 344 ? 20.678 7.299 -20.901 1.00 69.12 344 ASN A O 1
ATOM 2773 N N . ALA A 1 345 ? 18.501 6.851 -21.108 1.00 68.69 345 ALA A N 1
ATOM 2774 C CA . ALA A 1 345 ? 18.179 8.120 -21.749 1.00 68.69 345 ALA A CA 1
ATOM 2775 C C . ALA A 1 345 ? 18.163 9.265 -20.722 1.00 68.69 345 ALA A C 1
ATOM 2777 O O . ALA A 1 345 ? 17.264 9.363 -19.888 1.00 68.69 345 ALA A O 1
ATOM 2778 N N . ALA A 1 346 ? 19.121 10.191 -20.820 1.00 68.50 346 ALA A N 1
ATOM 2779 C CA . ALA A 1 346 ? 19.279 11.271 -19.843 1.00 68.50 346 ALA A CA 1
ATOM 2780 C C . ALA A 1 346 ? 18.075 12.219 -19.719 1.00 68.50 346 ALA A C 1
ATOM 2782 O O . ALA A 1 346 ? 17.822 12.776 -18.650 1.00 68.50 346 ALA A O 1
ATOM 2783 N N . VAL A 1 347 ? 17.280 12.347 -20.782 1.00 70.56 347 VAL A N 1
ATOM 2784 C CA . VAL A 1 347 ? 16.044 13.147 -20.794 1.00 70.56 347 VAL A CA 1
ATOM 2785 C C . VAL A 1 347 ? 15.017 12.620 -19.779 1.00 70.56 347 VAL A C 1
ATOM 2787 O O . VAL A 1 347 ? 14.308 13.404 -19.149 1.00 70.56 347 VAL A O 1
ATOM 2790 N N . LEU A 1 348 ? 14.977 11.304 -19.540 1.00 72.69 348 LEU A N 1
ATOM 2791 C CA . LEU A 1 348 ? 14.080 10.704 -18.547 1.00 72.69 348 LEU A CA 1
ATOM 2792 C C . LEU A 1 348 ? 14.415 11.145 -17.121 1.00 72.69 348 LEU A C 1
ATOM 2794 O O . LEU A 1 348 ? 13.525 11.388 -16.302 1.00 72.69 348 LEU A O 1
ATOM 2798 N N . HIS A 1 349 ? 15.707 11.284 -16.834 1.00 76.62 349 HIS A N 1
ATOM 2799 C CA . HIS A 1 349 ? 16.217 11.692 -15.532 1.00 76.62 349 HIS A CA 1
ATOM 2800 C C . HIS A 1 349 ? 15.911 13.166 -15.224 1.00 76.62 349 HIS A C 1
ATOM 2802 O O . HIS A 1 349 ? 15.637 13.507 -14.074 1.00 76.62 349 HIS A O 1
ATOM 2808 N N . GLN A 1 350 ? 15.829 14.027 -16.244 1.00 76.81 350 GLN A N 1
ATOM 2809 C CA . GLN A 1 350 ? 15.384 15.418 -16.090 1.00 76.81 350 GLN A CA 1
ATOM 2810 C C . GLN A 1 350 ? 13.948 15.504 -15.531 1.00 76.81 350 GLN A C 1
ATOM 2812 O O . GLN A 1 350 ? 13.607 16.397 -14.751 1.00 76.81 350 GLN A O 1
ATOM 2817 N N . GLY A 1 351 ? 13.098 14.541 -15.903 1.00 75.31 351 GLY A N 1
ATOM 2818 C CA . GLY A 1 351 ? 11.710 14.426 -15.460 1.00 75.31 351 GLY A CA 1
ATOM 2819 C C . GLY A 1 351 ? 11.505 13.680 -14.138 1.00 75.31 351 GLY A C 1
ATOM 2820 O O . GLY A 1 351 ? 10.350 13.467 -13.761 1.00 75.31 351 GLY A O 1
ATOM 2821 N N . ALA A 1 352 ? 12.568 13.291 -13.422 1.00 75.69 352 ALA A N 1
ATOM 2822 C CA . ALA A 1 352 ? 12.497 12.420 -12.242 1.00 75.69 352 ALA A CA 1
ATOM 2823 C C . ALA A 1 352 ? 11.492 12.892 -11.177 1.00 75.69 352 ALA A C 1
ATOM 2825 O O . ALA A 1 352 ? 10.720 12.095 -10.647 1.00 75.69 352 ALA A O 1
ATOM 2826 N N . PHE A 1 353 ? 11.417 14.198 -10.904 1.00 79.69 353 PHE A N 1
ATOM 2827 C CA . PHE A 1 353 ? 10.486 14.752 -9.910 1.00 79.69 353 PHE A CA 1
ATOM 2828 C C . PHE A 1 353 ? 9.005 14.481 -10.247 1.00 79.69 353 PHE A C 1
ATOM 2830 O O . PHE A 1 353 ? 8.168 14.327 -9.353 1.00 79.69 353 PHE A O 1
ATOM 2837 N N . ARG A 1 354 ? 8.658 14.363 -11.541 1.00 81.38 354 ARG A N 1
ATOM 2838 C CA . ARG A 1 354 ? 7.283 14.071 -11.985 1.00 81.38 354 ARG A CA 1
ATOM 2839 C C . ARG A 1 354 ? 6.828 12.687 -11.537 1.00 81.38 354 ARG A C 1
ATOM 2841 O O . ARG A 1 354 ? 5.628 12.456 -11.407 1.00 81.38 354 ARG A O 1
ATOM 2848 N N . VAL A 1 355 ? 7.770 11.788 -11.264 1.00 77.88 355 VAL A N 1
ATOM 2849 C CA . VAL A 1 355 ? 7.502 10.424 -10.813 1.00 77.88 355 VAL A CA 1
ATOM 2850 C C . VAL A 1 355 ? 6.887 10.403 -9.410 1.00 77.88 355 VAL A C 1
ATOM 2852 O O . VAL A 1 355 ? 5.974 9.613 -9.151 1.00 77.88 355 VAL A O 1
ATOM 2855 N N . ILE A 1 356 ? 7.342 11.285 -8.513 1.00 83.06 356 ILE A N 1
ATOM 2856 C CA . ILE A 1 356 ? 6.874 11.334 -7.118 1.00 83.06 356 ILE A CA 1
ATOM 2857 C C . ILE A 1 356 ? 5.740 12.339 -6.886 1.00 83.06 356 ILE A C 1
ATOM 2859 O O . ILE A 1 356 ? 5.142 12.331 -5.810 1.00 83.06 356 ILE A O 1
ATOM 2863 N N . ARG A 1 357 ? 5.395 13.168 -7.885 1.00 84.81 357 ARG A N 1
ATOM 2864 C CA . ARG A 1 357 ? 4.431 14.277 -7.746 1.00 84.81 357 ARG A CA 1
ATOM 2865 C C . ARG A 1 357 ? 3.104 13.856 -7.118 1.00 84.81 357 ARG A C 1
ATOM 2867 O O . ARG A 1 357 ? 2.631 14.500 -6.194 1.00 84.81 357 ARG A O 1
ATOM 2874 N N . PHE A 1 358 ? 2.527 12.743 -7.571 1.00 83.00 358 PHE A N 1
ATOM 2875 C CA . PHE A 1 358 ? 1.237 12.275 -7.068 1.00 83.00 358 PHE A CA 1
ATOM 2876 C C . PHE A 1 358 ? 1.330 11.823 -5.613 1.00 83.00 358 PHE A C 1
ATOM 2878 O O . PHE A 1 358 ? 0.395 12.029 -4.848 1.00 83.00 358 PHE A O 1
ATOM 2885 N N . SER A 1 359 ? 2.466 11.251 -5.219 1.00 84.19 359 SER A N 1
ATOM 2886 C CA . SER A 1 359 ? 2.720 10.833 -3.842 1.00 84.19 359 SER A CA 1
ATOM 2887 C C . SER A 1 359 ? 2.839 12.044 -2.923 1.00 84.19 359 SER A C 1
ATOM 2889 O O . SER A 1 359 ? 2.207 12.055 -1.875 1.00 84.19 359 SER A O 1
ATOM 2891 N N . VAL A 1 360 ? 3.574 13.078 -3.349 1.00 88.44 360 VAL A N 1
ATOM 2892 C CA . VAL A 1 360 ? 3.694 14.346 -2.612 1.00 88.44 360 VAL A CA 1
ATOM 2893 C C . VAL A 1 360 ? 2.327 15.017 -2.488 1.00 88.44 360 VAL A C 1
ATOM 2895 O O . VAL A 1 360 ? 1.887 15.269 -1.375 1.00 88.44 360 VAL A O 1
ATOM 2898 N N . MET A 1 361 ? 1.597 15.203 -3.594 1.00 87.62 361 MET A N 1
ATOM 2899 C CA . MET A 1 361 ? 0.251 15.796 -3.570 1.00 87.62 361 MET A CA 1
ATOM 2900 C C . MET A 1 361 ? -0.719 15.022 -2.667 1.00 87.62 361 MET A C 1
ATOM 2902 O O . MET A 1 361 ? -1.499 15.630 -1.941 1.00 87.62 361 MET A O 1
ATOM 2906 N N . THR A 1 362 ? -0.650 13.686 -2.670 1.00 86.88 362 THR A N 1
ATOM 2907 C CA . THR A 1 362 ? -1.477 12.849 -1.785 1.00 86.88 362 THR A CA 1
ATOM 2908 C C . THR A 1 362 ? -1.139 13.090 -0.315 1.00 86.88 362 THR A C 1
ATOM 2910 O O . THR A 1 362 ? -2.047 13.157 0.507 1.00 86.88 362 THR A O 1
ATOM 2913 N N . VAL A 1 363 ? 0.145 13.237 0.037 1.00 88.62 363 VAL A N 1
ATOM 2914 C CA . VAL A 1 363 ? 0.541 13.551 1.418 1.00 88.62 363 VAL A CA 1
ATOM 2915 C C . VAL A 1 363 ? 0.051 14.930 1.821 1.00 88.62 363 VAL A C 1
ATOM 2917 O O . VAL A 1 363 ? -0.587 15.022 2.861 1.00 88.62 363 VAL A O 1
ATOM 2920 N N . LEU A 1 364 ? 0.271 15.958 0.997 1.00 90.81 364 LEU A N 1
ATOM 2921 C CA . LEU A 1 364 ? -0.185 17.322 1.290 1.00 90.81 364 LEU A CA 1
ATOM 2922 C C . LEU A 1 364 ? -1.704 17.361 1.516 1.00 90.81 364 LEU A C 1
ATOM 2924 O O . LEU A 1 364 ? -2.188 17.937 2.487 1.00 90.81 364 LEU A O 1
ATOM 2928 N N . LEU A 1 365 ? -2.470 16.675 0.660 1.00 89.75 365 LEU A N 1
ATOM 2929 C CA . LEU A 1 365 ? -3.921 16.571 0.811 1.00 89.75 365 LEU A CA 1
ATOM 2930 C C . LEU A 1 365 ? -4.312 15.827 2.100 1.00 89.75 365 LEU A C 1
ATOM 2932 O O . LEU A 1 365 ? -5.213 16.262 2.816 1.00 89.75 365 LEU A O 1
ATOM 2936 N N . ASN A 1 366 ? -3.624 14.730 2.428 1.00 89.12 366 ASN A N 1
ATOM 2937 C CA . ASN A 1 366 ? -3.852 14.007 3.679 1.00 89.12 366 ASN A CA 1
ATOM 2938 C C . ASN A 1 366 ? -3.525 14.879 4.901 1.00 89.12 366 ASN A C 1
ATOM 2940 O O . ASN A 1 366 ? -4.299 14.880 5.857 1.00 89.12 366 ASN A O 1
ATOM 2944 N N . GLN A 1 367 ? -2.426 15.641 4.879 1.00 91.00 367 GLN A N 1
ATOM 2945 C CA . GLN A 1 367 ? -2.075 16.552 5.970 1.00 91.00 367 GLN A CA 1
ATOM 2946 C C . GLN A 1 367 ? -3.100 17.670 6.121 1.00 91.00 367 GLN A C 1
ATOM 2948 O O . GLN A 1 367 ? -3.456 17.991 7.251 1.00 91.00 367 GLN A O 1
ATOM 2953 N N . LEU A 1 368 ? -3.656 18.187 5.022 1.00 90.31 368 LEU A N 1
ATOM 2954 C CA . LEU A 1 368 ? -4.748 19.157 5.070 1.00 90.31 368 LEU A CA 1
ATOM 2955 C C . LEU A 1 368 ? -5.988 18.584 5.773 1.00 90.31 368 LEU A C 1
ATOM 2957 O O . LEU A 1 368 ? -6.533 19.218 6.676 1.00 90.31 368 LEU A O 1
ATOM 2961 N N . PHE A 1 369 ? -6.418 17.368 5.418 1.00 87.94 369 PHE A N 1
ATOM 2962 C CA . PHE A 1 369 ? -7.558 16.724 6.083 1.00 87.94 369 PHE A CA 1
ATOM 2963 C C . PHE A 1 369 ? -7.305 16.487 7.573 1.00 87.94 369 PHE A C 1
ATOM 2965 O O . PHE A 1 369 ? -8.177 16.745 8.405 1.00 87.94 369 PHE A O 1
ATOM 2972 N N . LEU A 1 370 ? -6.102 16.037 7.922 1.00 87.94 370 LEU A N 1
ATOM 2973 C CA . LEU A 1 370 ? -5.732 15.807 9.312 1.00 87.94 370 LEU A CA 1
ATOM 2974 C C . LEU A 1 370 ? -5.537 17.120 10.094 1.00 87.94 370 LEU A C 1
ATOM 2976 O O . LEU A 1 370 ? -5.798 17.162 11.290 1.00 87.94 370 LEU A O 1
ATOM 2980 N N . ALA A 1 371 ? -5.164 18.217 9.437 1.00 88.38 371 ALA A N 1
ATOM 2981 C CA . ALA A 1 371 ? -5.113 19.544 10.045 1.00 88.38 371 ALA A CA 1
ATOM 2982 C C . ALA A 1 371 ? -6.518 20.088 10.357 1.00 88.38 371 ALA A C 1
ATOM 2984 O O . ALA A 1 371 ? -6.727 20.719 11.394 1.00 88.38 371 ALA A O 1
ATOM 2985 N N . VAL A 1 372 ? -7.509 19.810 9.500 1.00 87.75 372 VAL A N 1
ATOM 2986 C CA . VAL A 1 372 ? -8.924 20.114 9.786 1.00 87.75 372 VAL A CA 1
ATOM 2987 C C . VAL A 1 372 ? -9.434 19.282 10.966 1.00 87.75 372 VAL A C 1
ATOM 2989 O O . VAL A 1 372 ? -10.204 19.782 11.789 1.00 87.75 372 VAL A O 1
ATOM 2992 N N . GLN A 1 373 ? -8.996 18.025 11.074 1.00 86.88 373 GLN A N 1
ATOM 2993 C CA . GLN A 1 373 ? -9.267 17.187 12.241 1.00 86.88 373 GLN A CA 1
ATOM 2994 C C . GLN A 1 373 ? -8.656 17.798 13.513 1.00 86.88 373 GLN A C 1
ATOM 2996 O O . GLN A 1 373 ? -9.374 17.982 14.496 1.00 86.88 373 GLN A O 1
ATOM 3001 N N . ASP A 1 374 ? -7.375 18.175 13.484 1.00 87.06 374 ASP A N 1
ATOM 3002 C CA . ASP A 1 374 ? -6.692 18.804 14.621 1.00 87.06 374 ASP A CA 1
ATOM 3003 C C . ASP A 1 374 ? -7.372 20.115 15.035 1.00 87.06 374 ASP A C 1
ATOM 3005 O O . ASP A 1 374 ? -7.590 20.339 16.224 1.00 87.06 374 ASP A O 1
ATOM 3009 N N . TYR A 1 375 ? -7.803 20.938 14.070 1.00 84.62 375 TYR A N 1
ATOM 3010 C CA . TYR A 1 375 ? -8.571 22.155 14.346 1.00 84.62 375 TYR A CA 1
ATOM 3011 C C . TYR A 1 375 ? -9.822 21.855 15.169 1.00 84.62 375 TYR A C 1
ATOM 3013 O O . TYR A 1 375 ? -10.115 22.515 16.154 1.00 84.62 375 TYR A O 1
ATOM 3021 N N . ARG A 1 376 ? -10.611 20.859 14.770 1.00 83.38 376 ARG A N 1
ATOM 3022 C CA . ARG A 1 376 ? -11.914 20.622 15.403 1.00 83.38 376 ARG A CA 1
ATOM 3023 C C . ARG A 1 376 ? -11.807 19.850 16.712 1.00 83.38 376 ARG A C 1
ATOM 3025 O O . ARG A 1 376 ? -12.638 20.077 17.593 1.00 83.38 376 ARG A O 1
ATOM 3032 N N . LEU A 1 377 ? -10.820 18.962 16.834 1.00 82.00 377 LEU A N 1
ATOM 3033 C CA . LEU A 1 377 ? -10.634 18.115 18.010 1.00 82.00 377 LEU A CA 1
ATOM 3034 C C . LEU A 1 377 ? -9.761 18.780 19.083 1.00 82.00 377 LEU A C 1
ATOM 3036 O O . LEU A 1 377 ? -10.125 18.734 20.254 1.00 82.00 377 LEU A O 1
ATOM 3040 N N . LEU A 1 378 ? -8.653 19.431 18.706 1.00 81.38 378 LEU A N 1
ATOM 3041 C CA . LEU A 1 378 ? -7.671 19.979 19.653 1.00 81.38 378 LEU A CA 1
ATOM 3042 C C . LEU A 1 378 ? -7.878 21.459 19.987 1.00 81.38 378 LEU A C 1
ATOM 3044 O O . LEU A 1 378 ? -7.404 21.899 21.025 1.00 81.38 378 LEU A O 1
ATOM 3048 N N . HIS A 1 379 ? -8.598 22.240 19.177 1.00 77.25 379 HIS A N 1
ATOM 3049 C CA . HIS A 1 379 ? -8.803 23.671 19.467 1.00 77.25 379 HIS A CA 1
ATOM 3050 C C . HIS A 1 379 ? -9.686 23.930 20.698 1.00 77.25 379 HIS A C 1
ATOM 3052 O O . HIS A 1 379 ? -9.659 25.013 21.266 1.00 77.25 379 HIS A O 1
ATOM 3058 N N . LYS A 1 380 ? -10.471 22.933 21.123 1.00 72.75 380 LYS A N 1
ATOM 3059 C CA . LYS A 1 380 ? -11.243 22.984 22.378 1.00 72.75 380 LYS A CA 1
ATOM 3060 C C . LYS A 1 380 ? -10.395 22.678 23.617 1.00 72.75 380 LYS A C 1
ATOM 3062 O O . LYS A 1 380 ? -10.867 22.835 24.738 1.00 72.75 380 LYS A O 1
ATOM 3067 N N . LEU A 1 381 ? -9.189 22.168 23.401 1.00 73.38 381 LEU A N 1
ATOM 3068 C CA . LEU A 1 381 ? -8.219 21.765 24.407 1.00 73.38 381 LEU A CA 1
ATOM 3069 C C . LEU A 1 381 ? -7.140 22.861 24.505 1.00 73.38 381 LEU A C 1
ATOM 3071 O O . LEU A 1 381 ? -7.185 23.814 23.728 1.00 73.38 381 LEU A O 1
ATOM 3075 N N . PRO A 1 382 ? -6.193 22.795 25.458 1.00 73.12 382 PRO A N 1
ATOM 3076 C CA . PRO A 1 382 ? -5.212 23.860 25.655 1.00 73.12 382 PRO A CA 1
ATOM 3077 C C . PRO A 1 382 ? -4.571 24.334 24.341 1.00 73.12 382 PRO A C 1
ATOM 3079 O O . PRO A 1 382 ? -4.058 23.517 23.573 1.00 73.12 382 PRO A O 1
ATOM 3082 N N . ASN A 1 383 ? -4.574 25.654 24.108 1.00 65.06 383 ASN A N 1
ATOM 3083 C CA . ASN A 1 383 ? -4.240 26.291 22.820 1.00 65.06 383 ASN A CA 1
ATOM 3084 C C . ASN A 1 383 ? -2.889 25.863 22.206 1.00 65.06 383 ASN A C 1
ATOM 3086 O O . ASN A 1 383 ? -2.690 25.996 21.000 1.00 65.06 383 ASN A O 1
ATOM 3090 N N . HIS A 1 384 ? -1.966 25.317 23.003 1.00 78.06 384 HIS A N 1
ATOM 3091 C CA . HIS A 1 384 ? -0.668 24.837 22.532 1.00 78.06 384 HIS A CA 1
ATOM 3092 C C . HIS A 1 384 ? -0.739 23.515 21.741 1.00 78.06 384 HIS A C 1
ATOM 3094 O O . HIS A 1 384 ? 0.090 23.302 20.860 1.00 78.06 384 HIS A O 1
ATOM 3100 N N . LEU A 1 385 ? -1.722 22.639 21.991 1.00 80.94 385 LEU A N 1
ATOM 3101 C CA . LEU A 1 385 ? -1.797 21.313 21.351 1.00 80.94 385 LEU A CA 1
ATOM 3102 C C . LEU A 1 385 ? -2.083 21.409 19.848 1.00 80.94 385 LEU A C 1
ATOM 3104 O O . LEU A 1 385 ? -1.429 20.750 19.039 1.00 80.94 385 LEU A O 1
ATOM 3108 N N . ALA A 1 386 ? -3.030 22.268 19.465 1.00 82.06 386 ALA A N 1
ATOM 3109 C CA . ALA A 1 386 ? -3.351 22.506 18.060 1.00 82.06 386 ALA A CA 1
ATOM 3110 C C . ALA A 1 386 ? -2.175 23.166 17.316 1.00 82.06 386 ALA A C 1
ATOM 3112 O O . ALA A 1 386 ? -1.870 22.784 16.188 1.00 82.06 386 ALA A O 1
ATOM 3113 N N . ALA A 1 387 ? -1.471 24.104 17.963 1.00 85.94 387 ALA A N 1
ATOM 3114 C CA . ALA A 1 387 ? -0.298 24.767 17.391 1.00 85.94 387 ALA A CA 1
ATOM 3115 C C . ALA A 1 387 ? 0.849 23.782 17.103 1.00 85.94 387 ALA A C 1
ATOM 3117 O O . ALA A 1 387 ? 1.446 23.837 16.028 1.00 85.94 387 ALA A O 1
ATOM 3118 N N . ILE A 1 388 ? 1.107 22.837 18.018 1.00 87.62 388 ILE A N 1
ATOM 3119 C CA . ILE A 1 388 ? 2.080 21.753 17.807 1.00 87.62 388 ILE A CA 1
ATOM 3120 C C . ILE A 1 388 ? 1.673 20.897 16.600 1.00 87.62 388 ILE A C 1
ATOM 3122 O O . ILE A 1 388 ? 2.513 20.612 15.746 1.00 87.62 388 ILE A O 1
ATOM 3126 N N . GLY A 1 389 ? 0.387 20.545 16.482 1.00 87.38 389 GLY A N 1
ATOM 3127 C CA . GLY A 1 389 ? -0.143 19.802 15.335 1.00 87.38 389 GLY A CA 1
ATOM 3128 C C . GLY A 1 389 ? 0.123 20.497 14.000 1.00 87.38 389 GLY A C 1
ATOM 3129 O O . GLY A 1 389 ? 0.695 19.894 13.092 1.00 87.38 389 GLY A O 1
ATOM 3130 N N . TYR A 1 390 ? -0.206 21.786 13.888 1.00 89.75 390 TYR A N 1
ATOM 3131 C CA . TYR A 1 390 ? 0.065 22.555 12.669 1.00 89.75 390 TYR A CA 1
ATOM 3132 C C . TYR A 1 390 ? 1.556 22.696 12.371 1.00 89.75 390 TYR A C 1
ATOM 3134 O O . TYR A 1 390 ? 1.958 22.535 11.218 1.00 89.75 390 TYR A O 1
ATOM 3142 N N . GLY A 1 391 ? 2.370 22.950 13.399 1.00 91.56 391 GLY A N 1
ATOM 3143 C CA . GLY A 1 391 ? 3.821 23.050 13.264 1.00 91.56 391 GLY A CA 1
ATOM 3144 C C . GLY A 1 391 ? 4.434 21.758 12.727 1.00 91.56 391 GLY A C 1
ATOM 3145 O O . GLY A 1 391 ? 5.214 21.795 11.779 1.00 91.56 391 GLY A O 1
ATOM 3146 N N . LEU A 1 392 ? 4.026 20.604 13.260 1.00 92.88 392 LEU A N 1
ATOM 3147 C CA . LEU A 1 392 ? 4.512 19.307 12.793 1.00 92.88 392 LEU A CA 1
ATOM 3148 C C . LEU A 1 392 ? 4.015 18.974 11.380 1.00 92.88 392 LEU A C 1
ATOM 3150 O O . LEU A 1 392 ? 4.797 18.497 10.564 1.00 92.88 392 LEU A O 1
ATOM 3154 N N . ARG A 1 393 ? 2.747 19.242 11.048 1.00 91.00 393 ARG A N 1
ATOM 3155 C CA . ARG A 1 393 ? 2.202 18.931 9.714 1.00 91.00 393 ARG A CA 1
ATOM 3156 C C . ARG A 1 393 ? 2.763 19.839 8.627 1.00 91.00 393 ARG A C 1
ATOM 3158 O O . ARG A 1 393 ? 3.457 19.369 7.732 1.00 91.00 393 ARG A O 1
ATOM 3165 N N . PHE A 1 394 ? 2.481 21.134 8.717 1.00 93.81 394 PHE A N 1
ATOM 3166 C CA . PHE A 1 394 ? 2.816 22.082 7.658 1.00 93.81 394 PHE A CA 1
ATOM 3167 C C . PHE A 1 394 ? 4.270 22.540 7.738 1.00 93.81 394 PHE A C 1
ATOM 3169 O O . PHE A 1 394 ? 4.904 22.726 6.707 1.00 93.81 394 PHE A O 1
ATOM 3176 N N . GLY A 1 395 ? 4.813 22.699 8.948 1.00 92.44 395 GLY A N 1
ATOM 3177 C CA . GLY A 1 395 ? 6.183 23.177 9.145 1.00 92.44 395 GLY A CA 1
ATOM 3178 C C . GLY A 1 395 ? 7.250 22.103 8.941 1.00 92.44 395 GLY A C 1
ATOM 3179 O O . GLY A 1 395 ? 8.348 22.425 8.493 1.00 92.44 395 GLY A O 1
ATOM 3180 N N . VAL A 1 396 ? 6.941 20.835 9.238 1.00 95.06 396 VAL A N 1
ATOM 3181 C CA . VAL A 1 396 ? 7.917 19.737 9.144 1.00 95.06 396 VAL A CA 1
ATOM 3182 C C . VAL A 1 396 ? 7.565 18.759 8.027 1.00 95.06 396 VAL A C 1
ATOM 3184 O O . VAL A 1 396 ? 8.366 18.579 7.111 1.00 95.06 396 VAL A O 1
ATOM 3187 N N . VAL A 1 397 ? 6.386 18.128 8.068 1.00 93.94 397 VAL A N 1
ATOM 3188 C CA . VAL A 1 397 ? 6.037 17.060 7.114 1.00 93.94 397 VAL A CA 1
ATOM 3189 C C . VAL A 1 397 ? 5.929 17.597 5.687 1.00 93.94 397 VAL A C 1
ATOM 3191 O O . VAL A 1 397 ? 6.633 17.109 4.804 1.00 93.94 397 VAL A O 1
ATOM 3194 N N . ASP A 1 398 ? 5.099 18.609 5.449 1.00 93.62 398 ASP A N 1
ATOM 3195 C CA . ASP A 1 398 ? 4.875 19.134 4.097 1.00 93.62 398 ASP A CA 1
ATOM 3196 C C . ASP A 1 398 ? 6.153 19.729 3.498 1.00 93.62 398 ASP A C 1
ATOM 3198 O O . ASP A 1 398 ? 6.492 19.436 2.348 1.00 93.62 398 ASP A O 1
ATOM 3202 N N . VAL A 1 399 ? 6.920 20.476 4.301 1.00 95.12 399 VAL A N 1
ATOM 3203 C CA . VAL A 1 399 ? 8.232 21.007 3.902 1.00 95.12 399 VAL A CA 1
ATOM 3204 C C . VAL A 1 399 ? 9.192 19.878 3.521 1.00 95.12 399 VAL A C 1
ATOM 3206 O O . VAL A 1 399 ? 9.838 19.978 2.482 1.00 95.12 399 VAL A O 1
ATOM 3209 N N . ALA A 1 400 ? 9.249 18.781 4.283 1.00 94.12 400 ALA A N 1
ATOM 3210 C CA . ALA A 1 400 ? 10.119 17.642 3.977 1.00 94.12 400 ALA A CA 1
ATOM 3211 C C . ALA A 1 400 ? 9.719 16.909 2.675 1.00 94.12 400 ALA A C 1
ATOM 3213 O O . ALA A 1 400 ? 10.567 16.471 1.889 1.00 94.12 400 ALA A O 1
ATOM 3214 N N . TYR A 1 401 ? 8.421 16.778 2.388 1.00 92.44 401 TYR A N 1
ATOM 3215 C CA . TYR A 1 401 ? 7.975 16.178 1.124 1.00 92.44 401 TYR A CA 1
ATOM 3216 C C . TYR A 1 401 ? 8.221 17.100 -0.078 1.00 92.44 401 TYR A C 1
ATOM 3218 O O . TYR A 1 401 ? 8.646 16.623 -1.136 1.00 92.44 401 TYR A O 1
ATOM 3226 N N . LEU A 1 402 ? 8.014 18.411 0.077 1.00 92.50 402 LEU A N 1
ATOM 3227 C CA . LEU A 1 402 ? 8.331 19.402 -0.954 1.00 92.50 402 LEU A CA 1
ATOM 3228 C C . LEU A 1 402 ? 9.840 19.489 -1.211 1.00 92.50 402 LEU A C 1
ATOM 3230 O O . LEU A 1 402 ? 10.263 19.511 -2.369 1.00 92.50 402 LEU A O 1
ATOM 3234 N N . SER A 1 403 ? 10.662 19.452 -0.159 1.00 92.62 403 SER A N 1
ATOM 3235 C CA . SER A 1 403 ? 12.119 19.444 -0.286 1.00 92.62 403 SER A CA 1
ATOM 3236 C C . SER A 1 403 ? 12.617 18.187 -0.999 1.00 92.62 403 SER A C 1
ATOM 3238 O O . SER A 1 403 ? 13.565 18.270 -1.774 1.00 92.62 403 SER A O 1
ATOM 3240 N N . THR A 1 404 ? 11.943 17.042 -0.842 1.00 89.81 404 THR A N 1
ATOM 3241 C CA . THR A 1 404 ? 12.273 15.822 -1.602 1.00 89.81 404 THR A CA 1
ATOM 3242 C C . THR A 1 404 ? 12.026 15.997 -3.096 1.00 89.81 404 THR A C 1
ATOM 3244 O O . THR A 1 404 ? 12.844 15.576 -3.915 1.00 89.81 404 THR A O 1
ATOM 3247 N N . ALA A 1 405 ? 10.914 16.636 -3.471 1.00 88.88 405 ALA A N 1
ATOM 3248 C CA . ALA A 1 405 ? 10.623 16.935 -4.871 1.00 88.88 405 ALA A CA 1
ATOM 3249 C C . ALA A 1 405 ? 11.650 17.907 -5.468 1.00 88.88 405 ALA A C 1
ATOM 3251 O O . ALA A 1 405 ? 12.132 17.676 -6.578 1.00 88.88 405 ALA A O 1
ATOM 3252 N N . ALA A 1 406 ? 12.031 18.941 -4.712 1.00 89.88 406 ALA A N 1
ATOM 3253 C CA . ALA A 1 406 ? 13.086 19.872 -5.104 1.00 89.88 406 ALA A CA 1
ATOM 3254 C C . ALA A 1 406 ? 14.447 19.168 -5.238 1.00 89.88 406 ALA A C 1
ATOM 3256 O O . ALA A 1 406 ? 15.142 19.359 -6.233 1.00 89.88 406 ALA A O 1
ATOM 3257 N N . PHE A 1 407 ? 14.801 18.295 -4.292 1.00 89.69 407 PHE A N 1
ATOM 3258 C CA . PHE A 1 407 ? 16.043 17.528 -4.322 1.00 89.69 407 PHE A CA 1
ATOM 3259 C C . PHE A 1 407 ? 16.123 16.619 -5.555 1.00 89.69 407 PHE A C 1
ATOM 3261 O O . PHE A 1 407 ? 17.105 16.668 -6.292 1.00 89.69 407 PHE A O 1
ATOM 3268 N N . MET A 1 408 ? 15.061 15.856 -5.849 1.00 86.00 408 MET A N 1
ATOM 3269 C CA . MET A 1 408 ? 15.000 15.028 -7.061 1.00 86.00 408 MET A CA 1
ATOM 3270 C C . MET A 1 408 ? 15.088 15.853 -8.349 1.00 86.00 408 MET A C 1
ATOM 3272 O O . MET A 1 408 ? 15.676 15.390 -9.325 1.00 86.00 408 MET A O 1
ATOM 3276 N N . TYR A 1 409 ? 14.527 17.064 -8.366 1.00 87.75 409 TYR A N 1
ATOM 3277 C CA . TYR A 1 409 ? 14.667 17.973 -9.502 1.00 87.75 409 TYR A CA 1
ATOM 3278 C C . TYR A 1 409 ? 16.120 18.433 -9.685 1.00 87.75 409 TYR A C 1
ATOM 3280 O O . TYR A 1 409 ? 16.651 18.337 -10.789 1.00 87.75 409 TYR A O 1
ATOM 3288 N N . ILE A 1 410 ? 16.784 18.878 -8.613 1.00 88.25 410 ILE A N 1
ATOM 3289 C CA . ILE A 1 410 ? 18.179 19.346 -8.654 1.00 88.25 410 ILE A CA 1
ATOM 3290 C C . ILE A 1 410 ? 19.111 18.225 -9.118 1.00 88.25 410 ILE A C 1
ATOM 3292 O O . ILE A 1 410 ? 19.906 18.426 -10.036 1.00 88.25 410 ILE A O 1
ATOM 3296 N N . VAL A 1 411 ? 18.981 17.038 -8.524 1.00 85.31 411 VAL A N 1
ATOM 3297 C CA . VAL A 1 411 ? 19.788 15.865 -8.876 1.00 85.31 411 VAL A CA 1
ATOM 3298 C C . VAL A 1 411 ? 19.539 15.437 -10.327 1.00 85.31 411 VAL A C 1
ATOM 3300 O O . VAL A 1 411 ? 20.491 15.216 -11.073 1.00 85.31 411 VAL A O 1
ATOM 3303 N N . GLY A 1 412 ? 18.279 15.406 -10.773 1.00 83.44 412 GLY A N 1
ATOM 3304 C CA . GLY A 1 412 ? 17.936 15.090 -12.164 1.00 83.44 412 GLY A CA 1
ATOM 3305 C C . GLY A 1 412 ? 18.529 16.081 -13.174 1.00 83.44 412 GLY A C 1
ATOM 3306 O O . GLY A 1 412 ? 19.056 15.671 -14.208 1.00 83.44 412 GLY A O 1
ATOM 3307 N N . GLN A 1 413 ? 18.508 17.382 -12.863 1.00 84.69 413 GLN A N 1
ATOM 3308 C CA . GLN A 1 413 ? 19.121 18.421 -13.703 1.00 84.69 413 GLN A CA 1
ATOM 3309 C C . GLN A 1 413 ? 20.650 18.337 -13.711 1.00 84.69 413 GLN A C 1
ATOM 3311 O O . GLN A 1 413 ? 21.267 18.518 -14.759 1.00 84.69 413 GLN A O 1
ATOM 3316 N N . ARG A 1 414 ? 21.275 18.060 -12.560 1.00 83.19 414 ARG A N 1
ATOM 3317 C CA . ARG A 1 414 ? 22.728 17.867 -12.461 1.00 83.19 414 ARG A CA 1
ATOM 3318 C C . ARG A 1 414 ? 23.181 16.704 -13.336 1.00 83.19 414 ARG A C 1
ATOM 3320 O O . ARG A 1 414 ? 24.123 16.864 -14.106 1.00 83.19 414 ARG A O 1
ATOM 3327 N N . TYR A 1 415 ? 22.483 15.576 -13.253 1.00 79.56 415 TYR A N 1
ATOM 3328 C CA . TYR A 1 415 ? 22.767 14.413 -14.082 1.00 79.56 415 TYR A CA 1
ATOM 3329 C C . TYR A 1 415 ? 22.642 14.734 -15.576 1.00 79.56 415 TYR A C 1
ATOM 3331 O O . TYR A 1 415 ? 23.548 14.435 -16.349 1.00 79.56 415 TYR A O 1
ATOM 3339 N N . TYR A 1 416 ? 21.562 15.412 -15.977 1.00 81.62 416 TYR A N 1
ATOM 3340 C CA . TYR A 1 416 ? 21.365 15.816 -17.370 1.00 81.62 416 TYR A CA 1
ATOM 3341 C C . TYR A 1 416 ? 22.505 16.712 -17.888 1.00 81.62 416 TYR A C 1
ATOM 3343 O O . TYR A 1 416 ? 22.999 16.502 -18.993 1.00 81.62 416 TYR A O 1
ATOM 3351 N N . LYS A 1 417 ? 22.977 17.666 -17.074 1.00 82.69 417 LYS A N 1
ATOM 3352 C CA . LYS A 1 417 ? 24.122 18.526 -17.418 1.00 82.69 417 LYS A CA 1
ATOM 3353 C C . LYS A 1 417 ? 25.431 17.747 -17.551 1.00 82.69 417 LYS A C 1
ATOM 3355 O O . LYS A 1 417 ? 26.175 18.001 -18.489 1.00 82.69 417 LYS A O 1
ATOM 3360 N N . LEU A 1 418 ? 25.706 16.813 -16.636 1.00 78.62 418 LEU A N 1
ATOM 3361 C CA . LEU A 1 418 ? 26.898 15.959 -16.706 1.00 78.62 418 LEU A CA 1
ATOM 3362 C C . LEU A 1 418 ? 26.891 15.104 -17.975 1.00 78.62 418 LEU A C 1
ATOM 3364 O O . LEU A 1 418 ? 27.904 15.016 -18.654 1.00 78.62 418 LEU A O 1
ATOM 3368 N N . TRP A 1 419 ? 25.738 14.537 -18.328 1.00 75.56 419 TRP A N 1
ATOM 3369 C CA . TRP A 1 419 ? 25.587 13.755 -19.552 1.00 75.56 419 TRP A CA 1
ATOM 3370 C C . TRP A 1 419 ? 25.803 14.588 -20.824 1.00 75.56 419 TRP A C 1
ATOM 3372 O O . TRP A 1 419 ? 26.450 14.115 -21.756 1.00 75.56 419 TRP A O 1
ATOM 3382 N N . LEU A 1 420 ? 25.300 15.829 -20.865 1.00 78.94 420 LEU A N 1
ATOM 3383 C CA . LEU A 1 420 ? 25.570 16.750 -21.976 1.00 78.94 420 LEU A CA 1
ATOM 3384 C C . LEU A 1 420 ? 27.060 17.089 -22.084 1.00 78.94 420 LEU A C 1
ATOM 3386 O O . LEU A 1 420 ? 27.601 17.045 -23.181 1.00 78.94 420 LEU A O 1
ATOM 3390 N N . ALA A 1 421 ? 27.724 17.368 -20.959 1.00 77.75 421 ALA A N 1
ATOM 3391 C CA . ALA A 1 421 ? 29.151 17.684 -20.943 1.00 77.75 421 ALA A CA 1
ATOM 3392 C C . ALA A 1 421 ? 30.007 16.521 -21.469 1.00 77.75 421 ALA A C 1
ATOM 3394 O O . ALA A 1 421 ? 30.910 16.748 -22.264 1.00 77.75 421 ALA A O 1
ATOM 3395 N N . THR A 1 422 ? 29.684 15.277 -21.093 1.00 71.50 422 THR A N 1
ATOM 3396 C CA . THR A 1 422 ? 30.373 14.092 -21.629 1.00 71.50 422 THR A CA 1
ATOM 3397 C C . THR A 1 422 ? 30.180 13.957 -23.139 1.00 71.50 422 THR A C 1
ATOM 3399 O O . THR A 1 422 ? 31.143 13.701 -23.845 1.00 71.50 422 THR A O 1
ATOM 3402 N N . ARG A 1 423 ? 28.976 14.224 -23.664 1.00 69.06 423 ARG A N 1
ATOM 3403 C CA . ARG A 1 423 ? 28.744 14.205 -25.120 1.00 69.06 423 ARG A CA 1
ATOM 3404 C C . ARG A 1 423 ? 29.485 15.307 -25.863 1.00 69.06 423 ARG A C 1
ATOM 3406 O O . ARG A 1 423 ? 29.971 15.072 -26.957 1.00 69.06 423 ARG A O 1
ATOM 3413 N N . GLU A 1 424 ? 29.557 16.505 -25.292 1.00 69.75 424 GLU A N 1
ATOM 3414 C CA . GLU A 1 424 ? 30.316 17.602 -25.897 1.00 69.75 424 GLU A CA 1
ATOM 3415 C C . GLU A 1 424 ? 31.824 17.313 -25.927 1.00 69.75 424 GLU A C 1
ATOM 3417 O O . GLU A 1 424 ? 32.510 17.788 -26.830 1.00 69.75 424 GLU A O 1
ATOM 3422 N N . GLU A 1 425 ? 32.352 16.573 -24.947 1.00 70.06 425 GLU A N 1
ATOM 3423 C CA . GLU A 1 425 ? 33.730 16.066 -24.966 1.00 70.06 425 GLU A CA 1
ATOM 3424 C C . GLU A 1 425 ? 33.911 15.012 -26.068 1.00 70.06 425 GLU A C 1
ATOM 3426 O O . GLU A 1 425 ? 34.821 15.159 -26.884 1.00 70.06 425 GLU A O 1
ATOM 3431 N N . ASP A 1 426 ? 32.997 14.039 -26.166 1.00 64.88 426 ASP A N 1
ATOM 3432 C CA . ASP A 1 426 ? 33.011 13.008 -27.215 1.00 64.88 426 ASP A CA 1
ATOM 3433 C C . ASP A 1 426 ? 32.955 13.628 -28.628 1.00 64.88 426 ASP A C 1
ATOM 3435 O O . ASP A 1 426 ? 33.722 13.251 -29.514 1.00 64.88 426 ASP A O 1
ATOM 3439 N N . ASP A 1 427 ? 32.094 14.631 -28.842 1.00 63.00 427 ASP A N 1
ATOM 3440 C CA . ASP A 1 427 ? 31.953 15.326 -30.129 1.00 63.00 427 ASP A CA 1
ATOM 3441 C C . ASP A 1 427 ? 33.231 16.124 -30.493 1.00 63.00 427 ASP A C 1
ATOM 3443 O O . ASP A 1 427 ? 33.626 16.194 -31.664 1.00 63.00 427 ASP A O 1
ATOM 3447 N N . LYS A 1 428 ? 33.918 16.717 -29.502 1.00 66.31 428 LYS A N 1
ATOM 3448 C CA . LYS A 1 428 ? 35.199 17.434 -29.693 1.00 66.31 428 LYS A CA 1
ATOM 3449 C C . LYS A 1 428 ? 36.353 16.482 -30.012 1.00 66.31 428 LYS A C 1
ATOM 3451 O O . LYS A 1 428 ? 37.192 16.789 -30.860 1.00 66.31 428 LYS A O 1
ATOM 3456 N N . GLU A 1 429 ? 36.404 15.322 -29.368 1.00 61.19 429 GLU A N 1
ATOM 3457 C CA . GLU A 1 429 ? 37.381 14.278 -29.693 1.00 61.19 429 GLU A CA 1
ATOM 3458 C C . GLU A 1 429 ? 37.124 13.673 -31.083 1.00 61.19 429 GLU A C 1
ATOM 3460 O O . GLU A 1 429 ? 38.059 13.501 -31.865 1.00 61.19 429 GLU A O 1
ATOM 3465 N N . ALA A 1 430 ? 35.862 13.434 -31.451 1.00 57.06 430 ALA A N 1
ATOM 3466 C CA . ALA A 1 430 ? 35.501 12.932 -32.777 1.00 57.06 430 ALA A CA 1
ATOM 3467 C C . ALA A 1 430 ? 35.873 13.917 -33.904 1.00 57.06 430 ALA A C 1
ATOM 3469 O O . ALA A 1 430 ? 36.415 13.516 -34.936 1.00 57.06 430 ALA A O 1
ATOM 3470 N N . SER A 1 431 ? 35.620 15.214 -33.701 1.00 57.53 431 SER A N 1
ATOM 3471 C CA . SER A 1 431 ? 35.954 16.273 -34.668 1.00 57.53 431 SER A CA 1
ATOM 3472 C C . SER A 1 431 ? 37.460 16.516 -34.798 1.00 57.53 431 SER A C 1
ATOM 3474 O O . SER A 1 431 ? 37.959 16.628 -35.917 1.00 57.53 431 SER A O 1
ATOM 3476 N N . SER A 1 432 ? 38.206 16.509 -33.692 1.00 55.62 432 SER A N 1
ATOM 3477 C CA . SER A 1 432 ? 39.676 16.607 -33.727 1.00 55.62 432 SER A CA 1
ATOM 3478 C C . SER A 1 432 ? 40.348 15.357 -34.320 1.00 55.62 432 SER A C 1
ATOM 3480 O O . SER A 1 432 ? 41.357 15.464 -35.020 1.00 55.62 432 SER A O 1
ATOM 3482 N N . GLY A 1 433 ? 39.760 14.170 -34.127 1.00 49.94 433 GLY A N 1
ATOM 3483 C CA . GLY A 1 433 ? 40.178 12.936 -34.797 1.00 49.94 433 GLY A CA 1
ATOM 3484 C C . GLY A 1 433 ? 39.946 12.955 -36.314 1.00 49.94 433 GLY A C 1
ATOM 3485 O O . GLY A 1 433 ? 40.783 12.454 -37.067 1.00 49.94 433 GLY A O 1
ATOM 3486 N N . ALA A 1 434 ? 38.851 13.577 -36.767 1.00 45.59 434 ALA A N 1
ATOM 3487 C CA . ALA A 1 434 ? 38.538 13.762 -38.186 1.00 45.59 434 ALA A CA 1
ATOM 3488 C C . ALA A 1 434 ? 39.453 14.803 -38.867 1.00 45.59 434 ALA A C 1
ATOM 3490 O O . ALA A 1 434 ? 39.885 14.604 -40.007 1.00 45.59 434 ALA A O 1
ATOM 3491 N N . GLU A 1 435 ? 39.829 15.876 -38.167 1.00 40.12 435 GLU A N 1
ATOM 3492 C CA . GLU A 1 435 ? 40.800 16.868 -38.657 1.00 40.12 435 GLU A CA 1
ATOM 3493 C C . GLU A 1 435 ? 42.187 16.246 -38.896 1.00 40.12 435 GLU A C 1
ATOM 3495 O O . GLU A 1 435 ? 42.819 16.499 -39.924 1.00 40.12 435 GLU A O 1
ATOM 3500 N N . TYR A 1 436 ? 42.631 15.328 -38.030 1.00 37.84 436 TYR A N 1
ATOM 3501 C CA . TYR A 1 436 ? 43.914 14.636 -38.207 1.00 37.84 436 TYR A CA 1
ATOM 3502 C C . TYR A 1 436 ? 43.923 13.648 -39.390 1.00 37.84 436 TYR A C 1
ATOM 3504 O O . TYR A 1 436 ? 44.986 13.344 -39.935 1.00 37.84 436 TYR A O 1
ATOM 3512 N N . SER A 1 437 ? 42.755 13.157 -39.827 1.00 35.81 437 SER A N 1
ATOM 3513 C CA . SER A 1 437 ? 42.629 12.361 -41.059 1.00 35.81 437 SER A CA 1
ATOM 3514 C C . SER A 1 437 ? 42.532 13.195 -42.337 1.00 35.81 437 SER A C 1
ATOM 3516 O O . SER A 1 437 ? 42.773 12.651 -43.412 1.00 35.81 437 SER A O 1
ATOM 3518 N N . THR A 1 438 ? 42.234 14.493 -42.229 1.00 37.59 438 THR A N 1
ATOM 3519 C CA . THR A 1 438 ? 42.044 15.377 -43.394 1.00 37.59 438 THR A CA 1
ATOM 3520 C C . THR A 1 438 ? 43.297 16.210 -43.704 1.00 37.59 438 THR A C 1
ATOM 3522 O O . THR A 1 438 ? 43.491 16.655 -44.830 1.00 37.59 438 THR A O 1
ATOM 3525 N N . CYS A 1 439 ? 44.242 16.327 -42.766 1.00 33.84 439 CYS A N 1
ATOM 3526 C CA . CYS A 1 439 ? 45.536 16.980 -42.990 1.00 33.84 439 CYS A CA 1
ATOM 3527 C C . CYS A 1 439 ? 46.574 16.048 -43.646 1.00 33.84 439 CYS A C 1
ATOM 3529 O O . CYS A 1 439 ? 47.647 15.791 -43.096 1.00 33.84 439 CYS A O 1
ATOM 3531 N N . ARG A 1 440 ? 46.274 15.528 -44.842 1.00 37.75 440 ARG A N 1
ATOM 3532 C CA . ARG A 1 440 ? 47.309 15.021 -45.757 1.00 37.75 440 ARG A CA 1
ATOM 3533 C C . ARG A 1 440 ? 46.842 15.080 -47.209 1.00 37.75 440 ARG A C 1
ATOM 3535 O O . ARG A 1 440 ? 46.571 14.055 -47.821 1.00 37.75 440 ARG A O 1
ATOM 3542 N N . GLY A 1 441 ? 46.809 16.286 -47.760 1.00 32.25 441 GLY A N 1
ATOM 3543 C CA . GLY A 1 441 ? 46.693 16.468 -49.200 1.00 32.25 441 GLY A CA 1
ATOM 3544 C C . GLY A 1 441 ? 46.263 17.868 -49.607 1.00 32.25 441 GLY A C 1
ATOM 3545 O O . GLY A 1 441 ? 45.090 18.188 -49.497 1.00 32.25 441 GLY A O 1
ATOM 3546 N N . ILE A 1 442 ? 47.225 18.586 -50.195 1.00 31.41 442 ILE A N 1
ATOM 3547 C CA . ILE A 1 442 ? 47.080 19.659 -51.193 1.00 31.41 442 ILE A CA 1
ATOM 3548 C C . ILE A 1 442 ? 47.057 21.102 -50.647 1.00 31.41 442 ILE A C 1
ATOM 3550 O O . ILE A 1 442 ? 46.178 21.517 -49.898 1.00 31.41 442 ILE A O 1
ATOM 3554 N N . GLU A 1 443 ? 48.092 21.841 -51.064 1.00 28.28 443 GLU A N 1
ATOM 3555 C CA . GLU A 1 443 ? 48.293 23.288 -50.946 1.00 28.28 443 GLU A CA 1
ATOM 3556 C C . GLU A 1 443 ? 47.268 24.082 -51.791 1.00 28.28 443 GLU A C 1
ATOM 3558 O O . GLU A 1 443 ? 47.008 23.713 -52.931 1.00 28.28 443 GLU A O 1
ATOM 3563 N N . GLU A 1 444 ? 46.716 25.144 -51.179 1.00 29.91 444 GLU A N 1
ATOM 3564 C CA . GLU A 1 444 ? 46.303 26.494 -51.656 1.00 29.91 444 GLU A CA 1
ATOM 3565 C C . GLU A 1 444 ? 45.983 26.792 -53.156 1.00 29.91 444 GLU A C 1
ATOM 3567 O O . GLU A 1 444 ? 46.628 26.235 -54.039 1.00 29.91 444 GLU A O 1
ATOM 3572 N N . PRO A 1 445 ? 45.082 27.766 -53.500 1.00 32.47 445 PRO A N 1
ATOM 3573 C CA . PRO A 1 445 ? 45.109 29.119 -52.923 1.00 32.47 445 PRO A CA 1
ATOM 3574 C C . PRO A 1 445 ? 43.782 29.895 -52.723 1.00 32.47 445 PRO A C 1
ATOM 3576 O O . PRO A 1 445 ? 42.685 29.532 -53.127 1.00 32.47 445 PRO A O 1
ATOM 3579 N N . SER A 1 446 ? 44.005 31.030 -52.059 1.00 27.64 446 SER A N 1
ATOM 3580 C CA . SER A 1 446 ? 43.206 32.185 -51.632 1.00 27.64 446 SER A CA 1
ATOM 3581 C C . SER A 1 446 ? 41.983 32.709 -52.424 1.00 27.64 446 SER A C 1
ATOM 3583 O O . SER A 1 446 ? 41.895 32.618 -53.643 1.00 27.64 446 SER A O 1
ATOM 3585 N N . THR A 1 447 ? 41.187 33.485 -51.661 1.00 23.45 447 THR A N 1
ATOM 3586 C CA . THR A 1 447 ? 40.237 34.586 -51.983 1.00 23.45 447 THR A CA 1
ATOM 3587 C C . THR A 1 447 ? 38.730 34.278 -51.987 1.00 23.45 447 THR A C 1
ATOM 3589 O O . THR A 1 447 ? 38.194 33.675 -52.901 1.00 23.45 447 THR A O 1
ATOM 3592 N N . CYS A 1 448 ? 37.999 34.787 -50.984 1.00 22.19 448 CYS A N 1
ATOM 3593 C CA . CYS A 1 448 ? 37.156 35.996 -51.077 1.00 22.19 448 CYS A CA 1
ATOM 3594 C C . CYS A 1 448 ? 36.208 36.083 -49.861 1.00 22.19 448 CYS A C 1
ATOM 3596 O O . CYS A 1 448 ? 35.627 35.096 -49.417 1.00 22.19 448 CYS A O 1
ATOM 3598 N N . TRP A 1 449 ? 36.088 37.279 -49.291 1.00 23.06 449 TRP A N 1
ATOM 3599 C CA . TRP A 1 449 ? 35.298 37.584 -48.102 1.00 23.06 449 TRP A CA 1
ATOM 3600 C C . TRP A 1 449 ? 33.795 37.636 -48.405 1.00 23.06 449 TRP A C 1
ATOM 3602 O O . TRP A 1 449 ? 33.392 38.281 -49.367 1.00 23.06 449 TRP A O 1
ATOM 3612 N N . SER A 1 450 ? 32.948 37.138 -47.499 1.00 22.17 450 SER A N 1
ATOM 3613 C CA . SER A 1 450 ? 31.675 37.817 -47.226 1.00 22.17 450 SER A CA 1
ATOM 3614 C C . SER A 1 450 ? 31.201 37.597 -45.788 1.00 22.17 450 SER A C 1
ATOM 3616 O O . SER A 1 450 ? 31.268 36.510 -45.219 1.00 22.17 450 SER A O 1
ATOM 3618 N N . TRP A 1 451 ? 30.798 38.709 -45.184 1.00 23.11 451 TRP A N 1
ATOM 3619 C CA . TRP A 1 451 ? 30.272 38.854 -43.837 1.00 23.11 451 TRP A CA 1
ATOM 3620 C C . TRP A 1 451 ? 28.846 38.304 -43.712 1.00 23.11 451 TRP A C 1
ATOM 3622 O O . TRP A 1 451 ? 28.022 38.600 -44.571 1.00 23.11 451 TRP A O 1
ATOM 3632 N N . CYS A 1 452 ? 28.506 37.678 -42.577 1.00 23.89 452 CYS A N 1
ATOM 3633 C CA . CYS A 1 452 ? 27.195 37.871 -41.937 1.00 23.89 452 CYS A CA 1
ATOM 3634 C C . CYS A 1 452 ? 27.223 37.573 -40.422 1.00 23.89 452 CYS A C 1
ATOM 3636 O O . CYS A 1 452 ? 27.960 36.684 -39.989 1.00 23.89 452 CYS A O 1
ATOM 3638 N N . PRO A 1 453 ? 26.445 38.305 -39.595 1.00 24.66 453 PRO A N 1
ATOM 3639 C CA . PRO A 1 453 ? 26.578 38.298 -38.145 1.00 24.66 453 PRO A CA 1
ATOM 3640 C C . PRO A 1 453 ? 25.712 37.256 -37.426 1.00 24.66 453 PRO A C 1
ATOM 3642 O O . PRO A 1 453 ? 24.744 36.687 -37.921 1.00 24.66 453 PRO A O 1
ATOM 3645 N N . ARG A 1 454 ? 26.101 37.084 -36.168 1.00 29.34 454 ARG A N 1
ATOM 3646 C CA . ARG A 1 454 ? 25.700 36.124 -35.145 1.00 29.34 454 ARG A CA 1
ATOM 3647 C C . ARG A 1 454 ? 24.370 36.478 -34.459 1.00 29.34 454 ARG A C 1
ATOM 3649 O O . ARG A 1 454 ? 24.439 36.953 -33.337 1.00 29.34 454 ARG A O 1
ATOM 3656 N N . TRP A 1 455 ? 23.200 36.256 -35.070 1.00 30.41 455 TRP A N 1
ATOM 3657 C CA . TRP A 1 455 ? 21.908 36.033 -34.370 1.00 30.41 455 TRP A CA 1
ATOM 3658 C C . TRP A 1 455 ? 20.732 35.894 -35.361 1.00 30.41 455 TRP A C 1
ATOM 3660 O O . TRP A 1 455 ? 20.144 36.883 -35.763 1.00 30.41 455 TRP A O 1
ATOM 3670 N N . ALA A 1 456 ? 20.342 34.672 -35.734 1.00 24.44 456 ALA A N 1
ATOM 3671 C CA . ALA A 1 456 ? 18.971 34.362 -36.172 1.00 24.44 456 ALA A CA 1
ATOM 3672 C C . ALA A 1 456 ? 18.781 32.839 -36.297 1.00 24.44 456 ALA A C 1
ATOM 3674 O O . ALA A 1 456 ? 19.378 32.190 -37.147 1.00 24.44 456 ALA A O 1
ATOM 3675 N N . THR A 1 457 ? 17.942 32.294 -35.411 1.00 30.22 457 THR A N 1
ATOM 3676 C CA . THR A 1 457 ? 17.105 31.089 -35.583 1.00 30.22 457 THR A CA 1
ATOM 3677 C C . THR A 1 457 ? 17.748 29.803 -36.127 1.00 30.22 457 THR A C 1
ATOM 3679 O O . THR A 1 457 ? 17.787 29.576 -37.332 1.00 30.22 457 THR A O 1
ATOM 3682 N N . ARG A 1 458 ? 18.085 28.862 -35.227 1.00 25.75 458 ARG A N 1
ATOM 3683 C CA . ARG A 1 458 ? 18.239 27.436 -35.573 1.00 25.75 458 ARG A CA 1
ATOM 3684 C C . ARG A 1 458 ? 17.175 26.596 -34.864 1.00 25.75 458 ARG A C 1
ATOM 3686 O O . ARG A 1 458 ? 17.286 26.285 -33.683 1.00 25.75 458 ARG A O 1
ATOM 3693 N N . ASN A 1 459 ? 16.141 26.248 -35.622 1.00 26.02 459 ASN A N 1
ATOM 3694 C CA . ASN A 1 459 ? 15.295 25.084 -35.392 1.00 26.02 459 ASN A CA 1
ATOM 3695 C C . ASN A 1 459 ? 16.067 23.870 -35.960 1.00 26.02 459 ASN A C 1
ATOM 3697 O O . ASN A 1 459 ? 16.429 23.919 -37.134 1.00 26.02 459 ASN A O 1
ATOM 3701 N N . PRO A 1 460 ? 16.404 22.821 -35.186 1.00 28.89 460 PRO A N 1
ATOM 3702 C CA . PRO A 1 460 ? 17.368 21.804 -35.624 1.00 28.89 460 PRO A CA 1
ATOM 3703 C C . PRO A 1 460 ? 16.798 20.724 -36.566 1.00 28.89 460 PRO A C 1
ATOM 3705 O O . PRO A 1 460 ? 17.422 19.682 -36.738 1.00 28.89 460 PRO A O 1
ATOM 3708 N N . TYR A 1 461 ? 15.647 20.952 -37.206 1.00 29.17 461 TYR A N 1
ATOM 3709 C CA . TYR A 1 461 ? 15.046 19.994 -38.140 1.00 29.17 461 TYR A CA 1
ATOM 3710 C C . TYR A 1 461 ? 14.477 20.693 -39.384 1.00 29.17 461 TYR A C 1
ATOM 3712 O O . TYR A 1 461 ? 13.273 20.919 -39.478 1.00 29.17 461 TYR A O 1
ATOM 3720 N N . SER A 1 462 ? 15.328 21.022 -40.357 1.00 25.56 462 SER A N 1
ATOM 3721 C CA . SER A 1 462 ? 14.899 21.272 -41.743 1.00 25.56 462 SER A CA 1
ATOM 3722 C C . SER A 1 462 ? 16.050 21.003 -42.719 1.00 25.56 462 SER A C 1
ATOM 3724 O O . SER A 1 462 ? 17.122 21.589 -42.582 1.00 25.56 462 SER A O 1
ATOM 3726 N N . ILE A 1 463 ? 15.806 20.102 -43.672 1.00 31.98 463 ILE A N 1
ATOM 3727 C CA . ILE A 1 463 ? 16.703 19.615 -44.734 1.00 31.98 463 ILE A CA 1
ATOM 3728 C C . ILE A 1 463 ? 16.270 20.245 -46.063 1.00 31.98 463 ILE A C 1
ATOM 3730 O O . ILE A 1 463 ? 15.074 20.205 -46.330 1.00 31.98 463 ILE A O 1
ATOM 3734 N N . VAL A 1 464 ? 17.223 20.716 -46.884 1.00 27.72 464 VAL A N 1
ATOM 3735 C CA . VAL A 1 464 ? 17.242 20.717 -48.374 1.00 27.72 464 VAL A CA 1
ATOM 3736 C C . VAL A 1 464 ? 18.735 20.837 -48.780 1.00 27.72 464 VAL A C 1
ATOM 3738 O O . VAL A 1 464 ? 19.435 21.622 -48.150 1.00 27.72 464 VAL A O 1
ATOM 3741 N N . GLY A 1 465 ? 19.323 20.110 -49.736 1.00 25.64 465 GLY A N 1
ATOM 3742 C CA . GLY A 1 465 ? 18.762 19.240 -50.765 1.00 25.64 465 GLY A CA 1
ATOM 3743 C C . GLY A 1 465 ? 19.802 18.341 -51.456 1.00 25.64 465 GLY A C 1
ATOM 3744 O O . GLY A 1 465 ? 20.957 18.259 -51.042 1.00 25.64 465 GLY A O 1
ATOM 3745 N N . GLU A 1 466 ? 19.286 17.653 -52.472 1.00 29.81 466 GLU A N 1
ATOM 3746 C CA . GLU A 1 466 ? 19.873 16.674 -53.394 1.00 29.81 466 GLU A CA 1
ATOM 3747 C C . GLU A 1 466 ? 21.180 17.080 -54.091 1.00 29.81 466 GLU A C 1
ATOM 3749 O O . GLU A 1 466 ? 21.387 18.245 -54.429 1.00 29.81 466 GLU A O 1
ATOM 3754 N N . GLY A 1 467 ? 21.993 16.066 -54.404 1.00 25.20 467 GLY A N 1
ATOM 3755 C CA . GLY A 1 467 ? 23.125 16.143 -55.324 1.00 25.20 467 GLY A CA 1
ATOM 3756 C C . GLY A 1 467 ? 23.774 14.770 -55.515 1.00 25.20 467 GLY A C 1
ATOM 3757 O O . GLY A 1 467 ? 24.558 14.342 -54.672 1.00 25.20 467 GLY A O 1
ATOM 3758 N N . ASP A 1 468 ? 23.407 14.091 -56.604 1.00 26.14 468 ASP A N 1
ATOM 3759 C CA . ASP A 1 468 ? 24.089 12.917 -57.162 1.00 26.14 468 ASP A CA 1
ATOM 3760 C C . ASP A 1 468 ? 25.516 13.265 -57.602 1.00 26.14 468 ASP A C 1
ATOM 3762 O O . ASP A 1 468 ? 25.696 14.271 -58.281 1.00 26.14 468 ASP A O 1
ATOM 3766 N N . THR A 1 469 ? 26.478 12.374 -57.338 1.00 27.03 469 THR A N 1
ATOM 3767 C CA . THR A 1 469 ? 27.551 12.014 -58.287 1.00 27.03 469 THR A CA 1
ATOM 3768 C C . THR A 1 469 ? 28.159 10.666 -57.895 1.00 27.03 469 THR A C 1
ATOM 3770 O O . THR A 1 469 ? 28.681 10.493 -56.795 1.00 27.03 469 THR A O 1
ATOM 3773 N N . SER A 1 470 ? 28.057 9.721 -58.826 1.00 27.02 470 SER A N 1
ATOM 3774 C CA . SER A 1 470 ? 28.875 8.518 -58.971 1.00 27.02 470 SER A CA 1
ATOM 3775 C C . SER A 1 470 ? 30.355 8.863 -59.097 1.00 27.02 470 SER A C 1
ATOM 3777 O O . SER A 1 470 ? 30.637 9.822 -59.799 1.00 27.02 470 SER A O 1
ATOM 3779 N N . ASP A 1 471 ? 31.248 8.047 -58.532 1.00 27.77 471 ASP A N 1
ATOM 3780 C CA . ASP A 1 471 ? 32.543 7.715 -59.141 1.00 27.77 471 ASP A CA 1
ATOM 3781 C C . ASP A 1 471 ? 33.091 6.404 -58.544 1.00 27.77 471 ASP A C 1
ATOM 3783 O O . ASP A 1 471 ? 32.966 6.126 -57.349 1.00 27.77 471 ASP A O 1
ATOM 3787 N N . GLU A 1 472 ? 33.611 5.568 -59.440 1.00 30.22 472 GLU A N 1
ATOM 3788 C CA . GLU A 1 472 ? 34.234 4.263 -59.212 1.00 30.22 472 GLU A CA 1
ATOM 3789 C C . GLU A 1 472 ? 35.641 4.427 -58.612 1.00 30.22 472 GLU A C 1
ATOM 3791 O O . GLU A 1 472 ? 36.359 5.354 -58.979 1.00 30.22 472 GLU A O 1
ATOM 3796 N N . GLU A 1 473 ? 36.082 3.504 -57.748 1.00 29.48 473 GLU A N 1
ATOM 3797 C CA . GLU A 1 473 ? 37.497 3.425 -57.355 1.00 29.48 473 GLU A CA 1
ATOM 3798 C C . GLU A 1 473 ? 37.996 1.973 -57.312 1.00 29.48 473 GLU A C 1
ATOM 3800 O O . GLU A 1 473 ? 37.433 1.105 -56.638 1.00 29.48 473 GLU A O 1
ATOM 3805 N N . GLU A 1 474 ? 39.054 1.748 -58.095 1.00 28.20 474 GLU A N 1
ATOM 3806 C CA . GLU A 1 474 ? 39.805 0.514 -58.307 1.00 28.20 474 GLU A CA 1
ATOM 3807 C C . GLU A 1 474 ? 40.640 0.080 -57.090 1.00 28.20 474 GLU A C 1
ATOM 3809 O O . GLU A 1 474 ? 41.122 0.876 -56.282 1.00 28.20 474 GLU A O 1
ATOM 3814 N N . ASP A 1 475 ? 40.876 -1.232 -57.029 1.00 28.44 475 ASP A N 1
ATOM 3815 C CA . ASP A 1 475 ? 41.753 -1.917 -56.086 1.00 28.44 475 ASP A CA 1
ATOM 3816 C C . ASP A 1 475 ? 43.225 -1.470 -56.187 1.00 28.44 475 ASP A C 1
ATOM 3818 O O . ASP A 1 475 ? 43.872 -1.577 -57.229 1.00 28.44 475 ASP A O 1
ATOM 3822 N N . GLY A 1 476 ? 43.811 -1.100 -55.045 1.00 27.12 476 GLY A N 1
ATOM 3823 C CA . GLY A 1 476 ? 45.241 -0.820 -54.908 1.00 27.12 476 GLY A CA 1
ATOM 3824 C C . GLY A 1 476 ? 45.783 -1.237 -53.542 1.00 27.12 476 GLY A C 1
ATOM 3825 O O . GLY A 1 476 ? 45.752 -0.479 -52.573 1.00 27.12 476 GLY A O 1
ATOM 3826 N N . ALA A 1 477 ? 46.305 -2.460 -53.451 1.00 30.03 477 ALA A N 1
ATOM 3827 C CA . ALA A 1 477 ? 46.924 -3.006 -52.248 1.00 30.03 477 ALA A CA 1
ATOM 3828 C C . ALA A 1 477 ? 48.211 -2.252 -51.863 1.00 30.03 477 ALA A C 1
ATOM 3830 O O . ALA A 1 477 ? 49.180 -2.226 -52.619 1.00 30.03 477 ALA A O 1
ATOM 3831 N N . CYS A 1 478 ? 48.276 -1.727 -50.635 1.00 25.17 478 CYS A N 1
ATOM 3832 C CA . CYS A 1 478 ? 49.542 -1.318 -50.029 1.00 25.17 478 CYS A CA 1
ATOM 3833 C C . CYS A 1 478 ? 49.559 -1.621 -48.521 1.00 25.17 478 CYS A C 1
ATOM 3835 O O . CYS A 1 478 ? 48.822 -1.036 -47.724 1.00 25.17 478 CYS A O 1
ATOM 3837 N N . LEU A 1 479 ? 50.413 -2.573 -48.129 1.00 34.66 479 LEU A N 1
ATOM 3838 C CA . LEU A 1 479 ? 50.690 -2.956 -46.744 1.00 34.66 479 LEU A CA 1
ATOM 3839 C C . LEU A 1 479 ? 51.200 -1.738 -45.943 1.00 34.66 479 LEU A C 1
ATOM 3841 O O . LEU A 1 479 ? 52.359 -1.343 -46.067 1.00 34.66 479 LEU A O 1
ATOM 3845 N N . ARG A 1 480 ? 50.372 -1.178 -45.050 1.00 29.69 480 ARG A N 1
ATOM 3846 C CA . ARG A 1 480 ? 50.796 -0.173 -44.056 1.00 29.69 480 ARG A CA 1
ATOM 3847 C C . ARG A 1 480 ? 50.676 -0.744 -42.642 1.00 29.69 480 ARG A C 1
ATOM 3849 O O . ARG A 1 480 ? 49.581 -0.993 -42.144 1.00 29.69 480 ARG A O 1
ATOM 3856 N N . LYS A 1 481 ? 51.824 -0.945 -41.982 1.00 32.19 481 LYS A N 1
ATOM 3857 C CA . LYS A 1 481 ? 51.929 -1.320 -40.560 1.00 32.19 481 LYS A CA 1
ATOM 3858 C C . LYS A 1 481 ? 51.154 -0.301 -39.711 1.00 32.19 481 LYS A C 1
ATOM 3860 O O . LYS A 1 481 ? 51.490 0.878 -39.710 1.00 32.19 481 LYS A O 1
ATOM 3865 N N . SER A 1 482 ? 50.097 -0.749 -39.031 1.00 33.47 482 SER A N 1
ATOM 3866 C CA . SER A 1 482 ? 49.139 0.119 -38.335 1.00 33.47 482 SER A CA 1
ATOM 3867 C C . SER A 1 482 ? 49.647 0.549 -36.942 1.00 33.47 482 SER A C 1
ATOM 3869 O O . SER A 1 482 ? 49.846 -0.324 -36.093 1.00 33.47 482 SER A O 1
ATOM 3871 N N . PRO A 1 483 ? 49.720 1.860 -36.634 1.00 39.06 483 PRO A N 1
ATOM 3872 C CA . PRO A 1 483 ? 49.673 2.383 -35.264 1.00 39.06 483 PRO A CA 1
ATOM 3873 C C . PRO A 1 483 ? 48.223 2.510 -34.745 1.00 39.06 483 PRO A C 1
ATOM 3875 O O . PRO A 1 483 ? 47.997 2.884 -33.593 1.00 39.06 483 PRO A O 1
ATOM 3878 N N . ARG A 1 484 ? 47.227 2.185 -35.589 1.00 43.84 484 ARG A N 1
ATOM 3879 C CA . ARG A 1 484 ? 45.790 2.357 -35.323 1.00 43.84 484 ARG A CA 1
ATOM 3880 C C . ARG A 1 484 ? 45.310 1.563 -34.110 1.00 43.84 484 ARG A C 1
ATOM 3882 O O . ARG A 1 484 ? 44.468 2.054 -33.373 1.00 43.84 484 ARG A O 1
ATOM 3889 N N . ARG A 1 485 ? 45.877 0.383 -33.839 1.00 35.00 485 ARG A N 1
ATOM 3890 C CA . ARG A 1 485 ? 45.420 -0.470 -32.728 1.00 35.00 485 ARG A CA 1
ATOM 3891 C C . ARG A 1 485 ? 45.611 0.174 -31.349 1.00 35.00 485 ARG A C 1
ATOM 3893 O O . ARG A 1 485 ? 44.754 -0.008 -30.496 1.00 35.00 485 ARG A O 1
ATOM 3900 N N . TRP A 1 486 ? 46.682 0.944 -31.141 1.00 35.44 486 TRP A N 1
ATOM 3901 C CA . TRP A 1 486 ? 46.947 1.609 -29.858 1.00 35.44 486 TRP A CA 1
ATOM 3902 C C . TRP A 1 486 ? 46.088 2.857 -29.649 1.00 35.44 486 TRP A C 1
ATOM 3904 O O . TRP A 1 486 ? 45.602 3.064 -28.545 1.00 35.44 486 TRP A O 1
ATOM 3914 N N . HIS A 1 487 ? 45.836 3.636 -30.704 1.00 40.94 487 HIS A N 1
ATOM 3915 C CA . HIS A 1 487 ? 44.953 4.808 -30.635 1.00 40.94 487 HIS A CA 1
ATOM 3916 C C . HIS A 1 487 ? 43.482 4.403 -30.487 1.00 40.94 487 HIS A C 1
ATOM 3918 O O . HIS A 1 487 ? 42.765 4.989 -29.683 1.00 40.94 487 HIS A O 1
ATOM 3924 N N . VAL A 1 488 ? 43.048 3.349 -31.186 1.00 43.41 488 VAL A N 1
ATOM 3925 C CA . VAL A 1 488 ? 41.706 2.768 -31.020 1.00 43.41 488 VAL A CA 1
ATOM 3926 C C . VAL A 1 488 ? 41.551 2.153 -29.626 1.00 43.41 488 VAL A C 1
ATOM 3928 O O . VAL A 1 488 ? 40.534 2.340 -28.979 1.00 43.41 488 VAL A O 1
ATOM 3931 N N . MET A 1 489 ? 42.576 1.477 -29.096 1.00 37.28 489 MET A N 1
ATOM 3932 C CA . MET A 1 489 ? 42.542 0.998 -27.709 1.00 37.28 489 MET A CA 1
ATOM 3933 C C . MET A 1 489 ? 42.480 2.158 -26.708 1.00 37.28 489 MET A C 1
ATOM 3935 O O . MET A 1 489 ? 41.657 2.118 -25.805 1.00 37.28 489 MET A O 1
ATOM 3939 N N . ALA A 1 490 ? 43.297 3.203 -26.867 1.00 40.34 490 ALA A N 1
ATOM 3940 C CA . ALA A 1 490 ? 43.320 4.352 -25.959 1.00 40.34 490 ALA A CA 1
ATOM 3941 C C . ALA A 1 490 ? 41.995 5.133 -25.953 1.00 40.34 490 ALA A C 1
ATOM 3943 O O . ALA A 1 490 ? 41.507 5.473 -24.879 1.00 40.34 490 ALA A O 1
ATOM 3944 N N . THR A 1 491 ? 41.383 5.342 -27.122 1.00 46.50 491 THR A N 1
ATOM 3945 C CA . THR A 1 491 ? 40.051 5.963 -27.259 1.00 46.50 491 THR A CA 1
ATOM 3946 C C . THR A 1 491 ? 38.953 5.083 -26.661 1.00 46.50 491 THR A C 1
ATOM 3948 O O . THR A 1 491 ? 38.128 5.579 -25.899 1.00 46.50 491 THR A O 1
ATOM 3951 N N . LEU A 1 492 ? 38.996 3.761 -26.871 1.00 44.12 492 LEU A N 1
ATOM 3952 C CA . LEU A 1 492 ? 38.081 2.819 -26.213 1.00 44.12 492 LEU A CA 1
ATOM 3953 C C . LEU A 1 492 ? 38.239 2.819 -24.683 1.00 44.12 492 LEU A C 1
ATOM 3955 O O . LEU A 1 492 ? 37.241 2.784 -23.964 1.00 44.12 492 LEU A O 1
ATOM 3959 N N . PHE A 1 493 ? 39.470 2.877 -24.164 1.00 46.28 493 PHE A N 1
ATOM 3960 C CA . PHE A 1 493 ? 39.721 2.972 -22.724 1.00 46.28 493 PHE A CA 1
ATOM 3961 C C . PHE A 1 493 ? 39.243 4.314 -22.150 1.00 46.28 493 PHE A C 1
ATOM 3963 O O . PHE A 1 493 ? 38.655 4.322 -21.067 1.00 46.28 493 PHE A O 1
ATOM 3970 N N . HIS A 1 494 ? 39.425 5.423 -22.874 1.00 48.75 494 HIS A N 1
ATOM 3971 C CA . HIS A 1 494 ? 38.950 6.749 -22.470 1.00 48.75 494 HIS A CA 1
ATOM 3972 C C . HIS A 1 494 ? 37.420 6.843 -22.459 1.00 48.75 494 HIS A C 1
ATOM 3974 O O . HIS A 1 494 ? 36.859 7.174 -21.410 1.00 48.75 494 HIS A O 1
ATOM 3980 N N . ALA A 1 495 ? 36.745 6.426 -23.534 1.00 48.94 495 ALA A N 1
ATOM 3981 C CA . ALA A 1 495 ? 35.284 6.405 -23.626 1.00 48.94 495 ALA A CA 1
ATOM 3982 C C . ALA A 1 495 ? 34.656 5.495 -22.554 1.00 48.94 495 ALA A C 1
ATOM 3984 O O . ALA A 1 495 ? 33.676 5.856 -21.891 1.00 48.94 495 ALA A O 1
ATOM 3985 N N . ASN A 1 496 ? 35.265 4.331 -22.298 1.00 52.31 496 ASN A N 1
ATOM 3986 C CA . ASN A 1 496 ? 34.838 3.445 -21.217 1.00 52.31 496 ASN A CA 1
ATOM 3987 C C . ASN A 1 496 ? 35.054 4.100 -19.835 1.00 52.31 496 ASN A C 1
ATOM 3989 O O . ASN A 1 496 ? 34.213 3.966 -18.950 1.00 52.31 496 ASN A O 1
ATOM 3993 N N . SER A 1 497 ? 36.126 4.880 -19.649 1.00 52.62 497 SER A N 1
ATOM 3994 C CA . SER A 1 497 ? 36.409 5.600 -18.395 1.00 52.62 497 SER A CA 1
ATOM 3995 C C . SER A 1 497 ? 35.481 6.799 -18.123 1.00 52.62 497 SER A C 1
ATOM 3997 O O . SER A 1 497 ? 35.150 7.078 -16.971 1.00 52.62 497 SER A O 1
ATOM 3999 N N . GLN A 1 498 ? 35.026 7.520 -19.151 1.00 56.56 498 GLN A N 1
ATOM 4000 C CA . GLN A 1 498 ? 34.032 8.594 -19.002 1.00 56.56 498 GLN A CA 1
ATOM 4001 C C . GLN A 1 498 ? 32.631 8.019 -18.763 1.00 56.56 498 GLN A C 1
ATOM 4003 O O . GLN A 1 498 ? 31.889 8.503 -17.900 1.00 56.56 498 GLN A O 1
ATOM 4008 N N . THR A 1 499 ? 32.297 6.920 -19.442 1.00 60.16 499 THR A N 1
ATOM 4009 C CA . THR A 1 499 ? 31.044 6.187 -19.218 1.00 60.16 499 THR A CA 1
ATOM 4010 C C . THR A 1 499 ? 30.974 5.635 -17.790 1.00 60.16 499 THR A C 1
ATOM 4012 O O . THR A 1 499 ? 29.939 5.728 -17.134 1.00 60.16 499 THR A O 1
ATOM 4015 N N . THR A 1 500 ? 32.072 5.115 -17.236 1.00 61.75 500 THR A N 1
ATOM 4016 C CA . THR A 1 500 ? 32.092 4.647 -15.839 1.00 61.75 500 THR A CA 1
ATOM 4017 C C . THR A 1 500 ? 31.956 5.793 -14.835 1.00 61.75 500 THR A C 1
ATOM 4019 O O . THR A 1 500 ? 31.202 5.653 -13.873 1.00 61.75 500 THR A O 1
ATOM 4022 N N . LYS A 1 501 ? 32.581 6.954 -15.076 1.00 65.25 501 LYS A N 1
ATOM 4023 C CA . LYS A 1 501 ? 32.440 8.149 -14.218 1.00 65.25 501 LYS A CA 1
ATOM 4024 C C . LYS A 1 501 ? 31.009 8.691 -14.179 1.00 65.25 501 LYS A C 1
ATOM 4026 O O . LYS A 1 501 ? 30.497 8.987 -13.099 1.00 65.25 501 LYS A O 1
ATOM 4031 N N . THR A 1 502 ? 30.345 8.802 -15.331 1.00 65.62 502 THR A N 1
ATOM 4032 C CA . THR A 1 502 ? 28.940 9.250 -15.405 1.00 65.62 502 THR A CA 1
ATOM 4033 C C . THR A 1 502 ? 27.998 8.259 -14.724 1.00 65.62 502 THR A C 1
ATOM 4035 O O . THR A 1 502 ? 27.130 8.667 -13.950 1.00 65.62 502 THR A O 1
ATOM 4038 N N . ASN A 1 503 ? 28.224 6.957 -14.921 1.00 69.19 503 ASN A N 1
ATOM 4039 C CA . ASN A 1 503 ? 27.475 5.896 -14.251 1.00 69.19 503 ASN A CA 1
ATOM 4040 C C . ASN A 1 503 ? 27.652 5.938 -12.726 1.00 69.19 503 ASN A C 1
ATOM 4042 O O . ASN A 1 503 ? 26.669 5.834 -11.995 1.00 69.19 503 ASN A O 1
ATOM 4046 N N . GLN A 1 504 ? 28.879 6.137 -12.242 1.00 71.31 504 GLN A N 1
ATOM 4047 C CA . GLN A 1 504 ? 29.177 6.212 -10.813 1.00 71.31 504 GLN A CA 1
ATOM 4048 C C . GLN A 1 504 ? 28.523 7.438 -10.164 1.00 71.31 504 GLN A C 1
ATOM 4050 O O . GLN A 1 504 ? 27.872 7.306 -9.125 1.00 71.31 504 GLN A O 1
ATOM 4055 N N . ALA A 1 505 ? 28.626 8.613 -10.799 1.00 70.75 505 ALA A N 1
ATOM 4056 C CA . ALA A 1 505 ? 27.957 9.831 -10.342 1.00 70.75 505 ALA A CA 1
ATOM 4057 C C . ALA A 1 505 ? 26.435 9.628 -10.247 1.00 70.75 505 ALA A C 1
ATOM 4059 O O . ALA A 1 505 ? 25.813 9.985 -9.245 1.00 70.75 505 ALA A O 1
ATOM 4060 N N . GLN A 1 506 ? 25.844 8.964 -11.243 1.00 71.31 506 GLN A N 1
ATOM 4061 C CA . GLN A 1 506 ? 24.425 8.625 -11.256 1.00 71.31 506 GLN A CA 1
ATOM 4062 C C . GLN A 1 506 ? 24.040 7.690 -10.109 1.00 71.31 506 GLN A C 1
ATOM 4064 O O . GLN A 1 506 ? 23.064 7.949 -9.409 1.00 71.31 506 GLN A O 1
ATOM 4069 N N . THR A 1 507 ? 24.803 6.622 -9.877 1.00 73.00 507 THR A N 1
ATOM 4070 C CA . THR A 1 507 ? 24.553 5.704 -8.760 1.00 73.00 507 THR A CA 1
ATOM 4071 C C . THR A 1 507 ? 24.585 6.455 -7.427 1.00 73.00 507 THR A C 1
ATOM 4073 O O . THR A 1 507 ? 23.673 6.290 -6.613 1.00 73.00 507 THR A O 1
ATOM 4076 N N . THR A 1 508 ? 25.569 7.337 -7.215 1.00 80.38 508 THR A N 1
ATOM 4077 C CA . THR A 1 508 ? 25.673 8.131 -5.979 1.00 80.38 508 THR A CA 1
ATOM 4078 C C . THR A 1 508 ? 24.516 9.110 -5.801 1.00 80.38 508 THR A C 1
ATOM 4080 O O . THR A 1 508 ? 23.924 9.188 -4.723 1.00 80.38 508 THR A O 1
ATOM 4083 N N . ASP A 1 509 ? 24.132 9.802 -6.869 1.00 80.56 509 ASP A N 1
ATOM 4084 C CA . ASP A 1 509 ? 23.037 10.766 -6.884 1.00 80.56 509 ASP A CA 1
ATOM 4085 C C . ASP A 1 509 ? 21.694 10.079 -6.585 1.00 80.56 509 ASP A C 1
ATOM 4087 O O . ASP A 1 509 ? 20.897 10.537 -5.763 1.00 80.56 509 ASP A O 1
ATOM 4091 N N . VAL A 1 510 ? 21.458 8.912 -7.180 1.00 81.19 510 VAL A N 1
ATOM 4092 C CA . VAL A 1 510 ? 20.220 8.154 -6.995 1.00 81.19 510 VAL A CA 1
ATOM 4093 C C . VAL A 1 510 ? 20.151 7.480 -5.622 1.00 81.19 510 VAL A C 1
ATOM 4095 O O . VAL A 1 510 ? 19.075 7.424 -5.015 1.00 81.19 510 VAL A O 1
ATOM 4098 N N . LEU A 1 511 ? 21.287 7.019 -5.095 1.00 83.31 511 LEU A N 1
ATOM 4099 C CA . LEU A 1 511 ? 21.393 6.530 -3.722 1.00 83.31 511 LEU A CA 1
ATOM 4100 C C . LEU A 1 511 ? 21.109 7.654 -2.717 1.00 83.31 511 LEU A C 1
ATOM 4102 O O . LEU A 1 511 ? 20.348 7.448 -1.771 1.00 83.31 511 LEU A O 1
ATOM 4106 N N . SER A 1 512 ? 21.649 8.853 -2.953 1.00 85.00 512 SER A N 1
ATOM 4107 C CA . SER A 1 512 ? 21.384 10.022 -2.109 1.00 85.00 512 SER A CA 1
ATOM 4108 C C . SER A 1 512 ? 19.892 10.379 -2.090 1.00 85.00 512 SER A C 1
ATOM 4110 O O . SER A 1 512 ? 19.331 10.619 -1.022 1.00 85.00 512 SER A O 1
ATOM 4112 N N . ALA A 1 513 ? 19.204 10.284 -3.236 1.00 85.50 513 ALA A N 1
ATOM 4113 C CA . ALA A 1 513 ? 17.760 10.499 -3.327 1.00 85.50 513 ALA A CA 1
ATOM 4114 C C . ALA A 1 513 ? 16.948 9.427 -2.582 1.00 85.50 513 ALA A C 1
ATOM 4116 O O . ALA A 1 513 ? 15.940 9.752 -1.954 1.00 85.50 513 ALA A O 1
ATOM 4117 N N . GLN A 1 514 ? 17.387 8.162 -2.604 1.00 87.19 514 GLN A N 1
ATOM 4118 C CA . GLN A 1 514 ? 16.781 7.094 -1.799 1.00 87.19 514 GLN A CA 1
ATOM 4119 C C . GLN A 1 514 ? 16.942 7.357 -0.299 1.00 87.19 514 GLN A C 1
ATOM 4121 O O . GLN A 1 514 ? 15.956 7.295 0.430 1.00 87.19 514 GLN A O 1
ATOM 4126 N N . ILE A 1 515 ? 18.148 7.698 0.163 1.00 88.56 515 ILE A N 1
ATOM 4127 C CA . ILE A 1 515 ? 18.406 7.997 1.580 1.00 88.56 515 ILE A CA 1
ATOM 4128 C C . ILE A 1 515 ? 17.581 9.208 2.027 1.00 88.56 515 ILE A C 1
ATOM 4130 O O . ILE A 1 515 ? 16.936 9.160 3.072 1.00 88.56 515 ILE A O 1
ATOM 4134 N N . TYR A 1 516 ? 17.529 10.265 1.214 1.00 90.81 516 TYR A N 1
ATOM 4135 C CA . TYR A 1 516 ? 16.735 11.450 1.522 1.00 90.81 516 TYR A CA 1
ATOM 4136 C C . TYR A 1 516 ? 15.239 11.126 1.648 1.00 90.81 516 TYR A C 1
ATOM 4138 O O . TYR A 1 516 ? 14.600 11.512 2.626 1.00 90.81 516 TYR A O 1
ATOM 4146 N N . ALA A 1 517 ? 14.686 10.336 0.720 1.00 89.31 517 ALA A N 1
ATOM 4147 C CA . ALA A 1 517 ? 13.297 9.882 0.795 1.00 89.31 517 ALA A CA 1
ATOM 4148 C C . ALA A 1 517 ? 13.024 9.044 2.060 1.00 89.31 517 ALA A C 1
ATOM 4150 O O . ALA A 1 517 ? 11.973 9.187 2.687 1.00 89.31 517 ALA A O 1
ATOM 4151 N N . VAL A 1 518 ? 13.973 8.200 2.474 1.00 91.00 518 VAL A N 1
ATOM 4152 C CA . VAL A 1 518 ? 13.879 7.418 3.718 1.00 91.00 518 VAL A CA 1
ATOM 4153 C C . VAL A 1 518 ? 13.844 8.332 4.938 1.00 91.00 518 VAL A C 1
ATOM 4155 O O . VAL A 1 518 ? 12.996 8.137 5.807 1.00 91.00 518 VAL A O 1
ATOM 4158 N N . MET A 1 519 ? 14.701 9.354 4.983 1.00 92.50 519 MET A N 1
ATOM 4159 C CA . MET A 1 519 ? 14.715 10.341 6.066 1.00 92.50 519 MET A CA 1
ATOM 4160 C C . MET A 1 519 ? 13.398 11.114 6.147 1.00 92.50 519 MET A C 1
ATOM 4162 O O . MET A 1 519 ? 12.856 11.291 7.232 1.00 92.50 519 MET A O 1
ATOM 4166 N N . VAL A 1 520 ? 12.828 11.512 5.011 1.00 93.00 520 VAL A N 1
ATOM 4167 C CA . VAL A 1 520 ? 11.542 12.230 4.959 1.00 93.00 520 VAL A CA 1
ATOM 4168 C C . VAL A 1 520 ? 10.391 11.360 5.464 1.00 93.00 520 VAL A C 1
ATOM 4170 O O . VAL A 1 520 ? 9.546 11.817 6.235 1.00 93.00 520 VAL A O 1
ATOM 4173 N N . VAL A 1 521 ? 10.380 10.077 5.098 1.00 91.56 521 VAL A N 1
ATOM 4174 C CA . VAL A 1 521 ? 9.422 9.104 5.638 1.00 91.56 521 VAL A CA 1
ATOM 4175 C C . VAL A 1 521 ? 9.632 8.898 7.143 1.00 91.56 521 VAL A C 1
ATOM 4177 O O . VAL A 1 521 ? 8.650 8.851 7.883 1.00 91.56 521 VAL A O 1
ATOM 4180 N N . ALA A 1 522 ? 10.881 8.822 7.611 1.00 93.31 522 ALA A N 1
ATOM 4181 C CA . ALA A 1 522 ? 11.211 8.721 9.033 1.00 93.31 522 ALA A CA 1
ATOM 4182 C C . ALA A 1 522 ? 10.672 9.915 9.825 1.00 93.31 522 ALA A C 1
ATOM 4184 O O . ALA A 1 522 ? 9.987 9.725 10.827 1.00 93.31 522 ALA A O 1
ATOM 4185 N N . VAL A 1 523 ? 10.931 11.130 9.334 1.00 94.75 523 VAL A N 1
ATOM 4186 C CA . VAL A 1 523 ? 10.455 12.387 9.919 1.00 94.75 523 VAL A CA 1
ATOM 4187 C C . VAL A 1 523 ? 8.931 12.408 9.960 1.00 94.75 523 VAL A C 1
ATOM 4189 O O . VAL A 1 523 ? 8.361 12.682 11.009 1.00 94.75 523 VAL A O 1
ATOM 4192 N N . HIS A 1 524 ? 8.252 12.029 8.873 1.00 93.69 524 HIS A N 1
ATOM 4193 C CA . HIS A 1 524 ? 6.791 11.950 8.855 1.00 93.69 524 HIS A CA 1
ATOM 4194 C C . HIS A 1 524 ? 6.242 11.005 9.933 1.00 93.69 524 HIS A C 1
ATOM 4196 O O . HIS A 1 524 ? 5.348 11.386 10.692 1.00 93.69 524 HIS A O 1
ATOM 4202 N N . MET A 1 525 ? 6.787 9.791 10.038 1.00 93.19 525 MET A N 1
ATOM 4203 C CA . MET A 1 525 ? 6.362 8.839 11.067 1.00 93.19 525 MET A CA 1
ATOM 4204 C C . MET A 1 525 ? 6.676 9.339 12.479 1.00 93.19 525 MET A C 1
ATOM 4206 O O . MET A 1 525 ? 5.837 9.192 13.363 1.00 93.19 525 MET A O 1
ATOM 4210 N N . ALA A 1 526 ? 7.845 9.952 12.682 1.00 94.06 526 ALA A N 1
ATOM 4211 C CA . ALA A 1 526 ? 8.238 10.532 13.960 1.00 94.06 526 ALA A CA 1
ATOM 4212 C C . ALA A 1 526 ? 7.285 11.660 14.372 1.00 94.06 526 ALA A C 1
ATOM 4214 O O . ALA A 1 526 ? 6.790 11.635 15.490 1.00 94.06 526 ALA A O 1
ATOM 4215 N N . CYS A 1 527 ? 6.926 12.576 13.466 1.00 94.06 527 CYS A N 1
ATOM 4216 C CA . CYS A 1 527 ? 5.945 13.630 13.734 1.00 94.06 527 CYS A CA 1
ATOM 4217 C C . CYS A 1 527 ? 4.578 13.061 14.141 1.00 94.06 527 CYS A C 1
ATOM 4219 O O . CYS A 1 527 ? 3.961 13.554 15.085 1.00 94.06 527 CYS A O 1
ATOM 4221 N N . MET A 1 528 ? 4.101 12.010 13.461 1.00 92.81 528 MET A N 1
ATOM 4222 C CA . MET A 1 528 ? 2.836 11.366 13.832 1.00 92.81 528 MET A CA 1
ATOM 4223 C C . MET A 1 528 ? 2.934 10.624 15.174 1.00 92.81 528 MET A C 1
ATOM 4225 O O . MET A 1 528 ? 1.982 10.662 15.952 1.00 92.81 528 MET A O 1
ATOM 4229 N N . ALA A 1 529 ? 4.078 10.005 15.484 1.00 92.81 529 ALA A N 1
ATOM 4230 C CA . ALA A 1 529 ? 4.334 9.402 16.792 1.00 92.81 529 ALA A CA 1
ATOM 4231 C C . ALA A 1 529 ? 4.386 10.464 17.904 1.00 92.81 529 ALA A C 1
ATOM 4233 O O . ALA A 1 529 ? 3.776 10.283 18.953 1.00 92.81 529 ALA A O 1
ATOM 4234 N N . THR A 1 530 ? 5.039 11.606 17.667 1.00 92.06 530 THR A N 1
ATOM 4235 C CA . THR A 1 530 ? 5.053 12.743 18.597 1.00 92.06 530 THR A CA 1
ATOM 4236 C C . THR A 1 530 ? 3.638 13.242 18.866 1.00 92.06 530 THR A C 1
ATOM 4238 O O . THR A 1 530 ? 3.277 13.406 20.026 1.00 92.06 530 THR A O 1
ATOM 4241 N N . MET A 1 531 ? 2.810 13.411 17.829 1.00 90.12 531 MET A N 1
ATOM 4242 C CA . MET A 1 531 ? 1.403 13.791 18.005 1.00 90.12 531 MET A CA 1
ATOM 4243 C C . MET A 1 531 ? 0.621 12.767 18.827 1.00 90.12 531 MET A C 1
ATOM 4245 O O . MET A 1 531 ? -0.130 13.153 19.721 1.00 90.12 531 MET A O 1
ATOM 4249 N N . LEU A 1 532 ? 0.825 11.471 18.575 1.00 91.50 532 LEU A N 1
ATOM 4250 C CA . LEU A 1 532 ? 0.226 10.406 19.377 1.00 91.50 532 LEU A CA 1
ATOM 4251 C C . LEU A 1 532 ? 0.608 10.540 20.859 1.00 91.50 532 LEU A C 1
ATOM 4253 O O . LEU A 1 532 ? -0.275 10.479 21.711 1.00 91.50 532 LEU A O 1
ATOM 4257 N N . PHE A 1 533 ? 1.886 10.762 21.175 1.00 90.00 533 PHE A N 1
ATOM 4258 C CA . PHE A 1 533 ? 2.331 10.918 22.562 1.00 90.00 533 PHE A CA 1
ATOM 4259 C C . PHE A 1 533 ? 1.800 12.187 23.215 1.00 90.00 533 PHE A C 1
ATOM 4261 O O . PHE A 1 533 ? 1.285 12.107 24.322 1.00 90.00 533 PHE A O 1
ATOM 4268 N N . VAL A 1 534 ? 1.867 13.329 22.528 1.00 88.19 534 VAL A N 1
ATOM 4269 C CA . VAL A 1 534 ? 1.357 14.616 23.025 1.00 88.19 534 VAL A CA 1
ATOM 4270 C C . VAL A 1 534 ? -0.135 14.526 23.369 1.00 88.19 534 VAL A C 1
ATOM 4272 O O . VAL A 1 534 ? -0.570 15.033 24.401 1.00 88.19 534 VAL A O 1
ATOM 4275 N N . VAL A 1 535 ? -0.920 13.834 22.539 1.00 86.81 535 VAL A N 1
ATOM 4276 C CA . VAL A 1 535 ? -2.352 13.620 22.787 1.00 86.81 535 VAL A CA 1
ATOM 4277 C C . VAL A 1 535 ? -2.595 12.591 23.896 1.00 86.81 535 VAL A C 1
ATOM 4279 O O . VAL A 1 535 ? -3.542 12.745 24.669 1.00 86.81 535 VAL A O 1
ATOM 4282 N N . ALA A 1 536 ? -1.762 11.553 23.991 1.00 85.94 536 ALA A N 1
ATOM 4283 C CA . ALA A 1 536 ? -1.912 10.481 24.973 1.00 85.94 536 ALA A CA 1
ATOM 4284 C C . ALA A 1 536 ? -1.471 10.872 26.394 1.00 85.94 536 ALA A C 1
ATOM 4286 O O . ALA A 1 536 ? -1.990 10.303 27.352 1.00 85.94 536 ALA A O 1
ATOM 4287 N N . THR A 1 537 ? -0.528 11.809 26.545 1.00 84.12 537 THR A N 1
ATOM 4288 C CA . THR A 1 537 ? -0.035 12.270 27.856 1.00 84.12 537 THR A CA 1
ATOM 4289 C C . THR A 1 537 ? -0.890 13.372 28.471 1.00 84.12 537 THR A C 1
ATOM 4291 O O . THR A 1 537 ? -0.847 13.559 29.684 1.00 84.12 537 THR A O 1
ATOM 4294 N N . SER A 1 538 ? -1.684 14.090 27.674 1.00 81.12 538 SER A N 1
ATOM 4295 C CA . SER A 1 538 ? -2.593 15.117 28.185 1.00 81.12 538 SER A CA 1
ATOM 4296 C C . SER A 1 538 ? -3.921 14.492 28.649 1.00 81.12 538 SER A C 1
ATOM 4298 O O . SER A 1 538 ? -4.648 13.921 27.825 1.00 81.12 538 SER A O 1
ATOM 4300 N N . PRO A 1 539 ? -4.302 14.630 29.939 1.00 77.19 539 PRO A N 1
ATOM 4301 C CA . PRO A 1 539 ? -5.538 14.048 30.477 1.00 77.19 539 PRO A CA 1
ATOM 4302 C C . PRO A 1 539 ? -6.795 14.503 29.730 1.00 77.19 539 PRO A C 1
ATOM 4304 O O . PRO A 1 539 ? -7.751 13.747 29.576 1.00 77.19 539 PRO A O 1
ATOM 4307 N N . ALA A 1 540 ? -6.782 15.737 29.222 1.00 71.94 540 ALA A N 1
ATOM 4308 C CA . ALA A 1 540 ? -7.917 16.332 28.529 1.00 71.94 540 ALA A CA 1
ATOM 4309 C C . ALA A 1 540 ? -8.122 15.766 27.108 1.00 71.94 540 ALA A C 1
ATOM 4311 O O . ALA A 1 540 ? -9.230 15.823 26.580 1.00 71.94 540 ALA A O 1
ATOM 4312 N N . SER A 1 541 ? -7.080 15.202 26.487 1.00 79.06 541 SER A N 1
ATOM 4313 C CA . SER A 1 541 ? -7.118 14.687 25.111 1.00 79.06 541 SER A CA 1
ATOM 4314 C C . SER A 1 541 ? -6.925 13.177 24.997 1.00 79.06 541 SER A C 1
ATOM 4316 O O . SER A 1 541 ? -6.999 12.640 23.893 1.00 79.06 541 SER A O 1
ATOM 4318 N N . GLN A 1 542 ? -6.724 12.473 26.112 1.00 79.75 542 GLN A N 1
ATOM 4319 C CA . GLN A 1 542 ? -6.419 11.042 26.133 1.00 79.75 542 GLN A CA 1
ATOM 4320 C C . GLN A 1 542 ? -7.465 10.187 25.396 1.00 79.75 542 GLN A C 1
ATOM 4322 O O . GLN A 1 542 ? -7.110 9.221 24.718 1.00 79.75 542 GLN A O 1
ATOM 4327 N N . ALA A 1 543 ? -8.743 10.577 25.449 1.00 76.69 543 ALA A N 1
ATOM 4328 C CA . ALA A 1 543 ? -9.837 9.907 24.738 1.00 76.69 543 ALA A CA 1
ATOM 4329 C C . ALA A 1 543 ? -9.711 9.957 23.199 1.00 76.69 543 ALA A C 1
ATOM 4331 O O . ALA A 1 543 ? -10.361 9.184 22.504 1.00 76.69 543 ALA A O 1
ATOM 4332 N N . LEU A 1 544 ? -8.875 10.850 22.659 1.00 82.81 544 LEU A N 1
ATOM 4333 C CA . LEU A 1 544 ? -8.621 10.992 21.222 1.00 82.81 544 LEU A CA 1
ATOM 4334 C C . LEU A 1 544 ? -7.417 10.168 20.746 1.00 82.81 544 LEU A C 1
ATOM 4336 O O . LEU A 1 544 ? -7.180 10.088 19.540 1.00 82.81 544 LEU A O 1
ATOM 4340 N N . SER A 1 545 ? -6.653 9.562 21.661 1.00 85.00 545 SER A N 1
ATOM 4341 C CA . SER A 1 545 ? -5.397 8.862 21.349 1.00 85.00 545 SER A CA 1
ATOM 4342 C C . SER A 1 545 ? -5.549 7.782 20.272 1.00 85.00 545 SER A C 1
ATOM 4344 O O . SER A 1 545 ? -4.694 7.680 19.394 1.00 85.00 545 SER A O 1
ATOM 4346 N N . ASP A 1 546 ? -6.670 7.060 20.246 1.00 86.38 546 ASP A N 1
ATOM 4347 C CA . ASP A 1 546 ? -6.945 6.027 19.240 1.00 86.38 546 ASP A CA 1
ATOM 4348 C C . ASP A 1 546 ? -7.066 6.588 17.810 1.00 86.38 546 ASP A C 1
ATOM 4350 O O . ASP A 1 546 ? -6.641 5.949 16.844 1.00 86.38 546 ASP A O 1
ATOM 4354 N N . ILE A 1 547 ? -7.586 7.812 17.652 1.00 85.81 547 ILE A N 1
ATOM 4355 C CA . ILE A 1 547 ? -7.669 8.492 16.349 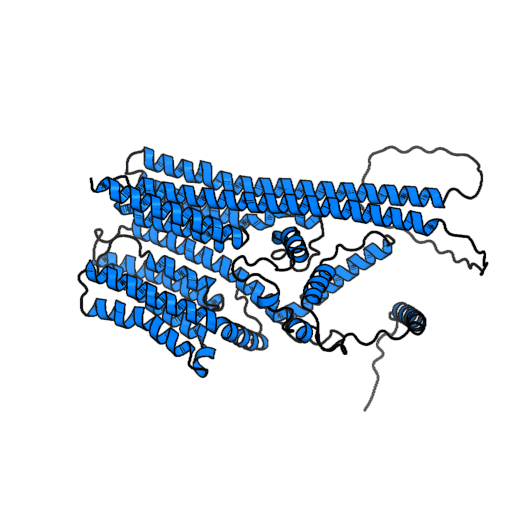1.00 85.81 547 ILE A CA 1
ATOM 4356 C C . ILE A 1 547 ? -6.261 8.873 15.866 1.00 85.81 547 ILE A C 1
ATOM 4358 O O . ILE A 1 547 ? -5.931 8.698 14.691 1.00 85.81 547 ILE A O 1
ATOM 4362 N N . TYR A 1 548 ? -5.397 9.345 16.767 1.00 88.75 548 TYR A N 1
ATOM 4363 C CA . TYR A 1 548 ? -4.006 9.667 16.429 1.00 88.75 548 TYR A CA 1
ATOM 4364 C C . TYR A 1 548 ? -3.160 8.412 16.189 1.00 88.75 548 TYR A C 1
ATOM 4366 O O . TYR A 1 548 ? -2.268 8.433 15.340 1.00 88.75 548 TYR A O 1
ATOM 4374 N N . LEU A 1 549 ? -3.490 7.290 16.837 1.00 90.25 549 LEU A N 1
ATOM 4375 C CA . LEU A 1 549 ? -2.877 5.993 16.561 1.00 90.25 549 LEU A CA 1
ATOM 4376 C C . LEU A 1 549 ? -3.219 5.508 15.144 1.00 90.25 549 LEU A C 1
ATOM 4378 O O . LEU A 1 549 ? -2.334 5.016 14.444 1.00 90.25 549 LEU A O 1
ATOM 4382 N N . MET A 1 550 ? -4.451 5.720 14.661 1.00 89.00 550 MET A N 1
ATOM 4383 C CA . MET A 1 550 ? -4.779 5.481 13.246 1.00 89.00 550 MET A CA 1
ATOM 4384 C C . MET A 1 550 ? -3.945 6.358 12.306 1.00 89.00 550 MET A C 1
ATOM 4386 O O . MET A 1 550 ? -3.448 5.866 11.293 1.00 89.00 550 MET A O 1
ATOM 4390 N N . GLY A 1 551 ? -3.772 7.641 12.641 1.00 88.56 551 GLY A N 1
ATOM 4391 C CA . GLY A 1 551 ? -2.929 8.566 11.879 1.00 88.56 551 GLY A CA 1
ATOM 4392 C C . GLY A 1 551 ? -1.478 8.083 11.779 1.00 88.56 551 GLY A C 1
ATOM 4393 O O . GLY A 1 551 ? -0.913 8.041 10.684 1.00 88.56 551 GLY A O 1
ATOM 4394 N N . PHE A 1 552 ? -0.906 7.629 12.898 1.00 91.75 552 PHE A N 1
ATOM 4395 C CA . PHE A 1 552 ? 0.424 7.020 12.939 1.00 91.75 552 PHE A CA 1
ATOM 4396 C C . PHE A 1 552 ? 0.508 5.760 12.069 1.00 91.75 552 PHE A C 1
ATOM 4398 O O . PHE A 1 552 ? 1.387 5.674 11.212 1.00 91.75 552 PHE A O 1
ATOM 4405 N N . LEU A 1 553 ? -0.441 4.826 12.202 1.00 90.25 553 LEU A N 1
ATOM 4406 C CA . LEU A 1 553 ? -0.478 3.610 11.381 1.00 90.25 553 LEU A CA 1
ATOM 4407 C C . LEU A 1 553 ? -0.568 3.933 9.883 1.00 90.25 553 LEU A C 1
ATOM 4409 O O . LEU A 1 553 ? 0.149 3.335 9.077 1.00 90.25 553 LEU A O 1
ATOM 4413 N N . ASN A 1 554 ? -1.397 4.908 9.502 1.00 88.88 554 ASN A N 1
ATOM 4414 C CA . ASN A 1 554 ? -1.506 5.377 8.122 1.00 88.88 554 ASN A CA 1
ATOM 4415 C C . ASN A 1 554 ? -0.172 5.938 7.599 1.00 88.88 554 ASN A C 1
ATOM 4417 O O . ASN A 1 554 ? 0.210 5.636 6.465 1.00 88.88 554 ASN A O 1
ATOM 4421 N N . ALA A 1 555 ? 0.572 6.685 8.419 1.00 88.88 555 ALA A N 1
ATOM 4422 C CA . ALA A 1 555 ? 1.902 7.181 8.065 1.00 88.88 555 ALA A CA 1
ATOM 4423 C C . ALA A 1 555 ? 2.946 6.058 7.945 1.00 88.88 555 ALA A C 1
ATOM 4425 O O . ALA A 1 555 ? 3.726 6.052 6.992 1.00 88.88 555 ALA A O 1
ATOM 4426 N N . THR A 1 556 ? 2.934 5.060 8.835 1.00 88.31 556 THR A N 1
ATOM 4427 C CA . THR A 1 556 ? 3.833 3.894 8.742 1.00 88.31 556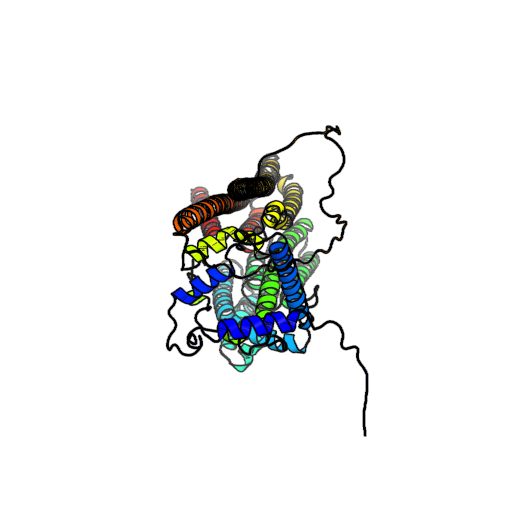 THR A CA 1
ATOM 4428 C C . THR A 1 556 ? 3.585 3.093 7.466 1.00 88.31 556 THR A C 1
ATOM 4430 O O . THR A 1 556 ? 4.509 2.694 6.757 1.00 88.31 556 THR A O 1
ATOM 4433 N N . ILE A 1 557 ? 2.313 2.882 7.137 1.00 84.69 557 ILE A N 1
ATOM 4434 C CA . ILE A 1 557 ? 1.889 2.148 5.946 1.00 84.69 557 ILE A CA 1
ATOM 4435 C C . ILE A 1 557 ? 2.226 2.915 4.665 1.00 84.69 557 ILE A C 1
ATOM 4437 O O . ILE A 1 557 ? 2.503 2.291 3.635 1.00 84.69 557 ILE A O 1
ATOM 4441 N N . PHE A 1 558 ? 2.215 4.249 4.707 1.00 82.69 558 PHE A N 1
ATOM 4442 C CA . PHE A 1 558 ? 2.526 5.085 3.553 1.00 82.69 558 PHE A CA 1
ATOM 4443 C C . PHE A 1 558 ? 3.891 4.728 2.947 1.00 82.69 558 PHE A C 1
ATOM 4445 O O . PHE A 1 558 ? 3.992 4.625 1.728 1.00 82.69 558 PHE A O 1
ATOM 4452 N N . ALA A 1 559 ? 4.909 4.415 3.753 1.00 77.44 559 ALA A N 1
ATOM 4453 C CA . ALA A 1 559 ? 6.224 3.981 3.262 1.00 77.44 559 ALA A CA 1
ATOM 4454 C C . ALA A 1 559 ? 6.162 2.747 2.338 1.00 77.44 559 ALA A C 1
ATOM 4456 O O . ALA A 1 559 ? 6.933 2.632 1.389 1.00 77.44 559 ALA A O 1
ATOM 4457 N N . HIS A 1 560 ? 5.219 1.840 2.606 1.00 76.69 560 HIS A N 1
ATOM 4458 C CA . HIS A 1 560 ? 5.065 0.559 1.907 1.00 76.69 560 HIS A CA 1
ATOM 4459 C C . HIS A 1 560 ? 4.039 0.602 0.773 1.00 76.69 560 HIS A C 1
ATOM 4461 O O . HIS A 1 560 ? 4.061 -0.251 -0.114 1.00 76.69 560 HIS A O 1
ATOM 4467 N N . ARG A 1 561 ? 3.114 1.569 0.805 1.00 72.00 561 ARG A N 1
ATOM 4468 C CA . ARG A 1 561 ? 2.015 1.683 -0.170 1.00 72.00 561 ARG A CA 1
ATOM 4469 C C . ARG A 1 561 ? 2.142 2.846 -1.129 1.00 72.00 561 ARG A C 1
ATOM 4471 O O . ARG A 1 561 ? 1.553 2.806 -2.209 1.00 72.00 561 ARG A O 1
ATOM 4478 N N . SER A 1 562 ? 2.867 3.881 -0.735 1.00 59.72 562 SER A N 1
ATOM 4479 C CA . SER A 1 562 ? 2.958 5.095 -1.520 1.00 59.72 562 SER A CA 1
ATOM 4480 C C . SER A 1 562 ? 3.774 4.877 -2.782 1.00 59.72 562 SER A C 1
ATOM 4482 O O . SER A 1 562 ? 4.763 4.146 -2.835 1.00 59.72 562 SER A O 1
ATOM 4484 N N . GLY A 1 563 ? 3.412 5.636 -3.809 1.00 62.03 563 GLY A N 1
ATOM 4485 C CA . GLY A 1 563 ? 4.274 5.844 -4.957 1.00 62.03 563 GLY A CA 1
ATOM 4486 C C . GLY A 1 563 ? 5.540 6.643 -4.652 1.00 62.03 563 GLY A C 1
ATOM 4487 O O . GLY A 1 563 ? 6.143 7.123 -5.608 1.00 62.03 563 GLY A O 1
ATOM 4488 N N . PHE A 1 564 ? 5.870 6.879 -3.373 1.00 69.94 564 PHE A N 1
ATOM 4489 C CA . PHE A 1 564 ? 7.077 7.572 -2.914 1.00 69.94 564 PHE A CA 1
ATOM 4490 C C . PHE A 1 564 ? 8.318 6.685 -3.020 1.00 69.94 564 PHE A C 1
ATOM 4492 O O . PHE A 1 564 ? 9.439 7.179 -2.986 1.00 69.94 564 PHE A O 1
ATOM 4499 N N . ARG A 1 565 ? 8.095 5.397 -3.345 1.00 76.25 565 ARG A N 1
ATOM 4500 C CA . ARG A 1 565 ? 9.019 4.637 -4.192 1.00 76.25 565 ARG A CA 1
ATOM 4501 C C . ARG A 1 565 ? 10.344 4.310 -3.471 1.00 76.25 565 ARG A C 1
ATOM 4503 O O . ARG A 1 565 ? 11.378 4.035 -4.063 1.00 76.25 565 ARG A O 1
ATOM 4510 N N . VAL A 1 566 ? 10.282 4.260 -2.147 1.00 82.38 566 VAL A N 1
ATOM 4511 C CA . VAL A 1 566 ? 11.383 3.835 -1.284 1.00 82.38 566 VAL A CA 1
ATOM 4512 C C . VAL A 1 566 ? 11.637 2.340 -1.469 1.00 82.38 566 VAL A C 1
ATOM 4514 O O . VAL A 1 566 ? 10.706 1.534 -1.532 1.00 82.38 566 VAL A O 1
ATOM 4517 N N . ARG A 1 567 ? 12.910 1.950 -1.551 1.00 84.69 567 ARG A N 1
ATOM 4518 C CA . ARG A 1 567 ? 13.276 0.537 -1.667 1.00 84.69 567 ARG A CA 1
ATOM 4519 C C . ARG A 1 567 ? 12.849 -0.250 -0.426 1.00 84.69 567 ARG A C 1
ATOM 4521 O O . ARG A 1 567 ? 13.020 0.212 0.700 1.00 84.69 567 ARG A O 1
ATOM 4528 N N . HIS A 1 568 ? 12.384 -1.484 -0.631 1.00 84.44 568 HIS A N 1
ATOM 4529 C CA . HIS A 1 568 ? 11.852 -2.339 0.435 1.00 84.44 568 HIS A CA 1
ATOM 4530 C C . HIS A 1 568 ? 12.762 -2.457 1.664 1.00 84.44 568 HIS A C 1
ATOM 4532 O O . HIS A 1 568 ? 12.277 -2.266 2.774 1.00 84.44 568 HIS A O 1
ATOM 4538 N N . LYS A 1 569 ? 14.069 -2.706 1.484 1.00 86.25 569 LYS A N 1
ATOM 4539 C CA . LYS A 1 569 ? 15.021 -2.820 2.602 1.00 86.25 569 LYS A CA 1
ATOM 4540 C C . LYS A 1 569 ? 15.006 -1.594 3.519 1.00 86.25 569 LYS A C 1
ATOM 4542 O O . LYS A 1 569 ? 14.954 -1.733 4.737 1.00 86.25 569 LYS A O 1
ATOM 4547 N N . TYR A 1 570 ? 14.983 -0.398 2.930 1.00 88.31 570 TYR A N 1
ATOM 4548 C CA . TYR A 1 570 ? 14.988 0.843 3.690 1.00 88.31 570 TYR A CA 1
ATOM 4549 C C . TYR A 1 570 ? 13.621 1.109 4.314 1.00 88.31 570 TYR A C 1
ATOM 4551 O O . TYR A 1 570 ? 13.558 1.492 5.476 1.00 88.31 570 TYR A O 1
ATOM 4559 N N . ALA A 1 571 ? 12.533 0.846 3.580 1.00 87.75 571 ALA A N 1
ATOM 4560 C CA . ALA A 1 571 ? 11.173 0.989 4.096 1.00 87.75 571 ALA A CA 1
ATOM 4561 C C . ALA A 1 571 ? 10.926 0.077 5.310 1.00 87.75 571 ALA A C 1
ATOM 4563 O O . ALA A 1 571 ? 10.403 0.535 6.323 1.00 87.75 571 ALA A O 1
ATOM 4564 N N . VAL A 1 572 ? 11.334 -1.196 5.249 1.00 88.88 572 VAL A N 1
ATOM 4565 C CA . VAL A 1 572 ? 11.244 -2.127 6.386 1.00 88.88 572 VAL A CA 1
ATOM 4566 C C . VAL A 1 572 ? 12.131 -1.653 7.531 1.00 88.88 572 VAL A C 1
ATOM 4568 O O . VAL A 1 572 ? 11.624 -1.473 8.630 1.00 88.88 572 VAL A O 1
ATOM 4571 N N . GLY A 1 573 ? 13.410 -1.363 7.270 1.00 90.31 573 GLY A N 1
ATOM 4572 C CA . GLY A 1 573 ? 14.342 -0.915 8.307 1.00 90.31 573 GLY A CA 1
ATOM 4573 C C . GLY A 1 573 ? 13.835 0.307 9.077 1.00 90.31 573 GLY A C 1
ATOM 4574 O O . GLY A 1 573 ? 13.790 0.284 10.306 1.00 90.31 573 GLY A O 1
ATOM 4575 N N . ILE A 1 574 ? 13.374 1.346 8.372 1.00 91.38 574 ILE A N 1
ATOM 4576 C CA . ILE A 1 574 ? 12.931 2.586 9.016 1.00 91.38 574 ILE A CA 1
ATOM 4577 C C . ILE A 1 574 ? 11.588 2.441 9.734 1.00 91.38 574 ILE A C 1
ATOM 4579 O O . ILE A 1 574 ? 11.417 2.975 10.828 1.00 91.38 574 ILE A O 1
ATOM 4583 N N . THR A 1 575 ? 10.637 1.697 9.159 1.00 91.50 575 THR A N 1
ATOM 4584 C CA . THR A 1 575 ? 9.331 1.471 9.803 1.00 91.50 575 THR A CA 1
ATOM 4585 C C . THR A 1 575 ? 9.461 0.583 11.037 1.00 91.50 575 THR A C 1
ATOM 4587 O O . THR A 1 575 ? 8.829 0.871 12.051 1.00 91.50 575 THR A O 1
ATOM 4590 N N . SER A 1 576 ? 10.327 -0.435 10.998 1.00 91.44 576 SER A N 1
ATOM 4591 C CA . SER A 1 576 ? 10.661 -1.253 12.166 1.00 91.44 576 SER A CA 1
ATOM 4592 C C . SER A 1 576 ? 11.362 -0.438 13.249 1.00 91.44 576 SER A C 1
ATOM 4594 O O . SER A 1 576 ? 10.977 -0.546 14.409 1.00 91.44 576 SER A O 1
ATOM 4596 N N . LEU A 1 577 ? 12.332 0.410 12.889 1.00 93.62 577 LEU A N 1
ATOM 4597 C CA . LEU A 1 577 ? 13.045 1.258 13.847 1.00 93.62 577 LEU A CA 1
ATOM 4598 C C . LEU A 1 577 ? 12.099 2.241 14.549 1.00 93.62 577 LEU A C 1
ATOM 4600 O O . LEU A 1 577 ? 12.019 2.245 15.775 1.00 93.62 577 LEU A O 1
ATOM 4604 N N . VAL A 1 578 ? 11.349 3.046 13.789 1.00 93.56 578 VAL A N 1
ATOM 4605 C CA . VAL A 1 578 ? 10.430 4.043 14.366 1.00 93.56 578 VAL A CA 1
ATOM 4606 C C . VAL A 1 578 ? 9.292 3.365 15.129 1.00 93.56 578 VAL A C 1
ATOM 4608 O O . VAL A 1 578 ? 8.919 3.829 16.206 1.00 93.56 578 VAL A O 1
ATOM 4611 N N . GLY A 1 579 ? 8.774 2.241 14.627 1.00 92.06 579 GLY A N 1
ATOM 4612 C CA . GLY A 1 579 ? 7.774 1.441 15.332 1.00 92.06 579 GLY A CA 1
ATOM 4613 C C . GLY A 1 579 ? 8.292 0.910 16.670 1.00 92.06 579 GLY A C 1
ATOM 4614 O O . GLY A 1 579 ? 7.624 1.078 17.688 1.00 92.06 579 GLY A O 1
ATOM 4615 N N . PHE A 1 580 ? 9.499 0.337 16.693 1.00 93.38 580 PHE A N 1
ATOM 4616 C CA . PHE A 1 580 ? 10.127 -0.170 17.914 1.00 93.38 580 PHE A CA 1
ATOM 4617 C C . PHE A 1 580 ? 10.366 0.943 18.937 1.00 93.38 580 PHE A C 1
ATOM 4619 O O . PHE A 1 580 ? 9.962 0.803 20.089 1.00 93.38 580 PHE A O 1
ATOM 4626 N N . VAL A 1 581 ? 10.939 2.076 18.512 1.00 93.69 581 VAL A N 1
ATOM 4627 C CA . VAL A 1 581 ? 11.147 3.244 19.384 1.00 93.69 581 VAL A CA 1
ATOM 4628 C C . VAL A 1 581 ? 9.818 3.722 19.965 1.00 93.69 581 VAL A C 1
ATOM 4630 O O . VAL A 1 581 ? 9.717 3.908 21.171 1.00 93.69 581 VAL A O 1
ATOM 4633 N N . THR A 1 582 ? 8.773 3.827 19.140 1.00 92.12 582 THR A N 1
ATOM 4634 C CA . THR A 1 582 ? 7.434 4.240 19.589 1.00 92.12 582 THR A CA 1
ATOM 4635 C C . THR A 1 582 ? 6.869 3.269 20.634 1.00 92.12 582 THR A C 1
ATOM 4637 O O . THR A 1 582 ? 6.343 3.698 21.658 1.00 92.12 582 THR A O 1
ATOM 4640 N N . ILE A 1 583 ? 7.006 1.955 20.438 1.00 91.06 583 ILE A N 1
ATOM 4641 C CA . ILE A 1 583 ? 6.542 0.954 21.413 1.00 91.06 583 ILE A CA 1
ATOM 4642 C C . ILE A 1 583 ? 7.316 1.075 22.734 1.00 91.06 583 ILE A C 1
ATOM 4644 O O . ILE A 1 583 ? 6.698 1.094 23.799 1.00 91.06 583 ILE A O 1
ATOM 4648 N N . CYS A 1 584 ? 8.644 1.204 22.675 1.00 91.19 584 CYS A N 1
ATOM 4649 C CA . CYS A 1 584 ? 9.488 1.376 23.857 1.00 91.19 584 CYS A CA 1
ATOM 4650 C C . CYS A 1 584 ? 9.133 2.656 24.623 1.00 91.19 584 CYS A C 1
ATOM 4652 O O . CYS A 1 584 ? 8.925 2.608 25.832 1.00 91.19 584 CYS A O 1
ATOM 4654 N N . THR A 1 585 ? 8.975 3.788 23.931 1.00 90.19 585 THR A N 1
ATOM 4655 C CA . THR A 1 585 ? 8.554 5.051 24.552 1.00 90.19 585 THR A CA 1
ATOM 4656 C C . THR A 1 585 ? 7.171 4.926 25.192 1.00 90.19 585 THR A C 1
ATOM 4658 O O . THR A 1 585 ? 6.983 5.363 26.325 1.00 90.19 585 THR A O 1
ATOM 4661 N N . ALA A 1 586 ? 6.210 4.275 24.527 1.00 86.81 586 ALA A N 1
ATOM 4662 C CA . ALA A 1 586 ? 4.876 4.050 25.086 1.00 86.81 586 ALA A CA 1
ATOM 4663 C C . ALA A 1 586 ? 4.900 3.176 26.352 1.00 86.81 586 ALA A C 1
ATOM 4665 O O . ALA A 1 586 ? 4.144 3.433 27.293 1.00 86.81 586 ALA A O 1
ATOM 4666 N N . ALA A 1 587 ? 5.768 2.161 26.390 1.00 85.56 587 ALA A N 1
ATOM 4667 C CA . ALA A 1 587 ? 5.962 1.320 27.567 1.00 85.56 587 ALA A CA 1
ATOM 4668 C C . ALA A 1 587 ? 6.546 2.123 28.741 1.00 85.56 587 ALA A C 1
ATOM 4670 O O . ALA A 1 587 ? 6.007 2.050 29.847 1.00 85.56 587 ALA A O 1
ATOM 4671 N N . SER A 1 588 ? 7.565 2.949 28.485 1.00 83.69 588 SER A N 1
ATOM 4672 C CA . SER A 1 588 ? 8.201 3.797 29.501 1.00 83.69 588 SER A CA 1
ATOM 4673 C C . SER A 1 588 ? 7.256 4.864 30.063 1.00 83.69 588 SER A C 1
ATOM 4675 O O . SER A 1 588 ? 7.203 5.082 31.270 1.00 83.69 588 SER A O 1
ATOM 4677 N N . VAL A 1 589 ? 6.452 5.514 29.216 1.00 76.81 589 VAL A N 1
ATOM 4678 C CA . VAL A 1 589 ? 5.480 6.524 29.676 1.00 76.81 589 VAL A CA 1
ATOM 4679 C C . VAL A 1 589 ? 4.422 5.896 30.595 1.00 76.81 589 VAL A C 1
ATOM 4681 O O . VAL A 1 589 ? 4.035 6.496 31.597 1.00 76.81 589 VAL A O 1
ATOM 4684 N N . ARG A 1 590 ? 3.991 4.656 30.318 1.00 65.12 590 ARG A N 1
ATOM 4685 C CA . ARG A 1 590 ? 3.056 3.924 31.191 1.00 65.12 590 ARG A CA 1
ATOM 4686 C C . ARG A 1 590 ? 3.665 3.479 32.518 1.00 65.12 590 ARG A C 1
ATOM 4688 O O . ARG A 1 590 ? 2.924 3.403 33.494 1.00 65.12 590 ARG A O 1
ATOM 4695 N N . SER A 1 591 ? 4.956 3.148 32.563 1.00 57.56 591 SER A N 1
ATOM 4696 C CA . SER A 1 591 ? 5.608 2.758 33.819 1.00 57.56 591 SER A CA 1
ATOM 4697 C C . SER A 1 591 ? 5.790 3.944 34.763 1.00 57.56 591 SER A C 1
ATOM 4699 O O . SER A 1 591 ? 5.617 3.774 35.964 1.00 57.56 591 SER A O 1
ATOM 4701 N N . PHE A 1 592 ? 6.059 5.142 34.232 1.00 50.66 592 PHE A N 1
ATOM 4702 C CA . PHE A 1 592 ? 6.187 6.358 35.043 1.00 50.66 592 PHE A CA 1
ATOM 4703 C C . PHE A 1 592 ? 4.849 6.873 35.590 1.00 50.66 592 PHE A C 1
ATOM 4705 O O . PHE A 1 592 ? 4.822 7.385 36.696 1.00 50.66 592 PHE A O 1
ATOM 4712 N N . GLY A 1 593 ? 3.732 6.695 34.876 1.00 46.31 593 GLY A N 1
ATOM 4713 C CA . GLY A 1 593 ? 2.404 7.108 35.364 1.00 46.31 593 GLY A CA 1
ATOM 4714 C C . GLY A 1 593 ? 1.762 6.187 36.415 1.00 46.31 593 GLY A C 1
ATOM 4715 O O . GLY A 1 593 ? 0.602 6.392 36.762 1.00 46.31 593 GLY A O 1
ATOM 4716 N N . ARG A 1 594 ? 2.458 5.129 36.860 1.00 40.00 594 ARG A N 1
ATOM 4717 C CA . ARG A 1 594 ? 2.016 4.206 37.928 1.00 40.00 594 ARG A CA 1
ATOM 4718 C C . ARG A 1 594 ? 2.803 4.360 39.238 1.00 40.00 594 ARG A C 1
ATOM 4720 O O . ARG A 1 594 ? 2.457 3.673 40.198 1.00 40.00 594 ARG A O 1
ATOM 4727 N N . GLN A 1 595 ? 3.844 5.191 39.254 1.00 32.31 595 GLN A N 1
ATOM 4728 C CA . GLN A 1 595 ? 4.503 5.678 40.472 1.00 32.31 595 GLN A CA 1
ATOM 4729 C C . GLN A 1 595 ? 3.865 7.006 40.862 1.00 32.31 595 GLN A C 1
ATOM 4731 O O . GLN A 1 595 ? 3.743 7.236 42.082 1.00 32.31 595 GLN A O 1
#

pLDDT: mean 72.99, std 21.9, range [22.17, 96.81]

Secondary structure (DSSP, 8-state):
----------S-HHHHHHHHHHHHHHTTS--PPPTT--SS--THHHHHHHHHHTPPP--TT--HHHHHHHHHHHHHHHHHHHHHHHTT---TTT-PPPHHHHHHHHHHHHHHHHHHHHHHHHHHHHHHHHHHHHHHTTS---HHHHIIIIIIIIHHHHHHHHHTTSHHHHTTHHHHHHHHHHHHHHHHHHHHHHTT--S--HHHHHHHHHHHHTS---HHHHHHHHHHHHHHHHHHHHHHHHHH-TTT--HHHHHHHHHHHHHHHHHHHHHHHHHHHHHHHHHHTTS--TTSSSTTHHHHHTSGGGSHHHHB-TTT--BSSHHHHHHHHHHTTTTTT-TTS-TT-HHHHHTHHHHHHHHHHHHHHHHHHHHHHHHHHHTTS-HHHHHHHHIIIIIIIIHHHHHHHHHHHHHHHHHHHHHHHHHHHHHHHHHHHHHHHH-SS------------S-S---S----------------------SHHHHHHHHHHHHHHHHHHHHHHHHHHHHHHHHHHHHHHHHHHHHHHHHHHHHHHSTTTGGGHHHHHHHHHHHHHHHHHSTT---HHHHHHHHHHHHHHHHHHHHHHHHHTT-

Organism: NCBI:txid157072